Protein AF-A0A067MNR8-F1 (afdb_monomer)

Sequence (450 aa):
MAWLKKDSTLTRQQQHQWLQRDPNACDIRIIATGTIFLTQTLNIQAFPQQGSVIRAQTVTRERGGAAANALSVLTQFEGTEAWIMAPIGGGIEGAMLVKELEDSGISTRLCCRRDGIGVPISYVINSDSSDSRTVINYNPIPDITHDEFIRLLSPLLFPSTPPPSTPPSEPPEPMRPPFDWIHFEGRTAQTTLSNMTGIDGLARERDWRHKIVISLEVGRPNRQGQEALIPYADVIFFSKAYALAQSFTSARAFLLSLIPRAPPHALLIVSWGTEGAALLSIPTREYLQASSFVPDVVPKIPPGSVRSSGTSFGGLESIESPSDRRNSWDMYPDDSESRAADPRMLRIQRSETTVRTEMSADAPDDEIVDEAGAEDAFIGAMIFALSRRVLPGAPYTPRFTDAPSDFDKGRWRLDECLRFATELTGRKIRRKGFEGLAKAMEKVGWFNTT

Solvent-accessible surface area (backbone atoms only — not comparable to full-atom values): 26928 Å² total; per-residue (Å²): 146,82,88,83,87,88,86,90,73,78,49,71,66,60,58,50,55,65,72,66,51,58,82,80,56,45,78,42,34,35,38,27,30,42,51,52,32,40,35,40,37,35,36,26,64,56,78,83,56,90,92,64,89,82,74,64,80,46,77,50,75,46,84,45,28,58,39,60,44,13,46,51,44,37,47,56,39,69,47,43,45,41,34,40,35,27,44,37,13,54,44,72,70,25,53,50,55,50,49,55,38,44,77,50,60,30,41,57,89,48,40,50,70,36,75,95,34,57,52,27,37,33,44,32,41,38,14,67,75,69,78,42,78,46,80,48,80,48,71,77,59,70,80,74,49,51,69,53,54,50,60,60,45,39,60,64,78,53,66,89,70,75,80,68,97,57,84,77,91,59,81,81,74,80,61,75,61,80,40,45,33,40,36,36,49,67,63,58,36,69,54,48,40,50,44,49,52,49,52,51,52,50,24,52,79,57,72,27,42,42,47,37,45,38,29,35,37,52,50,60,60,88,56,72,62,52,76,76,46,43,59,71,29,40,33,38,40,35,30,46,61,26,41,43,70,72,72,36,92,44,70,66,64,43,58,61,70,42,57,92,58,44,34,70,48,16,37,42,34,36,45,50,64,87,66,11,32,37,38,36,36,52,70,79,66,48,75,46,75,28,63,39,54,73,69,86,77,73,79,79,74,67,94,76,80,76,77,85,80,88,84,81,92,88,79,90,82,89,83,87,87,89,86,86,90,82,88,90,87,91,85,87,90,79,91,80,90,86,92,85,90,88,90,89,78,97,70,90,78,77,80,85,78,77,81,77,77,80,74,78,92,73,76,68,89,77,52,82,66,34,68,82,59,34,68,22,34,27,51,16,36,36,50,56,35,40,58,58,49,45,57,56,32,87,88,55,29,61,81,82,65,95,62,88,48,90,84,51,75,82,47,59,52,73,65,51,23,46,40,52,10,31,38,52,22,44,56,36,21,49,32,80,72,60,80,66,50,49,62,54,44,45,76,74,44,79,71,64,82,129

Foldseek 3Di:
DDDDDDDDDPDPVNVVVVVPDDLQAQQFEEEEEWAKEKEKEFEFAADDDVPDDGDGPDIDIDIDILRLQLVLQQLVGHNYQAEYAYEAEQDPVRVVVCVVSVVSNYHDLNYRYDYPWHGKYWYWYAHPNVRDIDIDIDHRTDTQALVSLCVSCVCLQDPPDDPPPDDDPDDPDQDQHSGQEYEYEQDQLVRSQSNLVVVCVVCVVSVCNLQHFYEYEDEDLPHPPSLVCQQRGQEYEYELVNQVSVVDPDQVVSVVVCLVSHHQAHKYKYANPQQAIWIAGSVVRDIAGDHADDDDPPPPPPPPPPPDDDDDDDDDDDDDDDDDDDDDDDDDDDDDDDDDDDDDDDDPPDDPPPPPPPDDPDDDLGDQDALRSLSSQLSSLLVSLVSSQARRHPPSHRDDDVDDDPVCVSHDDPNRSSNRSSNLSNSPRSDPGNPCSV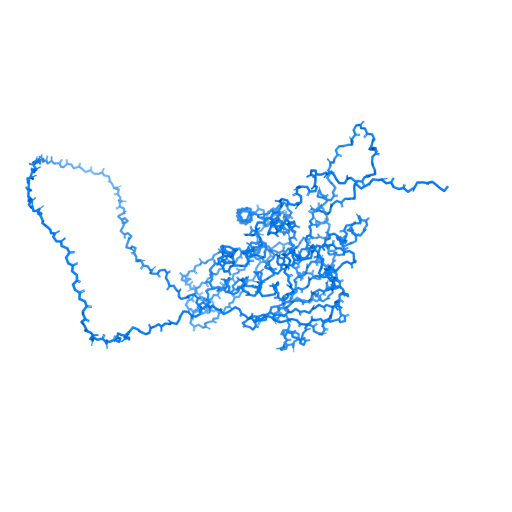VVCVVVPVSPDD

Organism: Botryobasidium botryosum (strain FD-172 SS1) (NCBI:txid930990)

Mean predicted aligned error: 14.13 Å

Structure (mmCIF, N/CA/C/O backbone):
data_AF-A0A067MNR8-F1
#
_entry.id   AF-A0A067MNR8-F1
#
loop_
_atom_site.group_PDB
_atom_site.id
_atom_site.type_symbol
_atom_site.label_atom_id
_atom_site.label_alt_id
_atom_site.label_comp_id
_atom_site.label_asym_id
_atom_site.label_entity_id
_atom_site.label_seq_id
_atom_site.pdbx_PDB_ins_code
_atom_site.Cartn_x
_atom_site.Cartn_y
_atom_site.Cartn_z
_atom_site.occupancy
_atom_site.B_iso_or_equiv
_atom_site.auth_seq_id
_atom_site.auth_comp_id
_atom_site.auth_asym_id
_atom_site.auth_atom_id
_atom_site.pdbx_PDB_model_num
ATOM 1 N N . MET A 1 1 ? -39.677 -1.180 42.644 1.00 31.73 1 MET A N 1
ATOM 2 C CA . MET A 1 1 ? -39.740 -2.226 41.596 1.00 31.73 1 MET A CA 1
ATOM 3 C C . MET A 1 1 ? -40.615 -1.728 40.449 1.00 31.73 1 MET A C 1
ATOM 5 O O . MET A 1 1 ? -41.658 -2.297 40.163 1.00 31.73 1 MET A O 1
ATOM 9 N N . ALA A 1 2 ? -40.227 -0.605 39.851 1.00 29.52 2 ALA A N 1
ATOM 10 C CA . ALA A 1 2 ? -40.951 0.066 38.779 1.00 29.52 2 ALA A CA 1
ATOM 11 C C . ALA A 1 2 ? -39.962 0.338 37.642 1.00 29.52 2 ALA A C 1
ATOM 13 O O . ALA A 1 2 ? -38.777 0.512 37.924 1.00 29.52 2 ALA A O 1
ATOM 14 N N . TRP A 1 3 ? -40.499 0.423 36.423 1.00 24.12 3 TRP A N 1
ATOM 15 C CA . TRP A 1 3 ? -39.857 0.803 35.155 1.00 24.12 3 TRP A CA 1
ATOM 16 C C . TRP A 1 3 ? -39.336 -0.347 34.287 1.00 24.12 3 TRP A C 1
ATOM 18 O O . TRP A 1 3 ? -38.145 -0.601 34.151 1.00 24.12 3 TRP A O 1
ATOM 28 N N . LEU A 1 4 ? -40.302 -0.996 33.629 1.00 32.72 4 LEU A N 1
ATOM 29 C CA . LEU A 1 4 ? -40.134 -1.687 32.355 1.00 32.72 4 LEU A CA 1
ATOM 30 C C . LEU A 1 4 ? -40.819 -0.839 31.263 1.00 32.72 4 LEU A C 1
ATOM 32 O O . LEU A 1 4 ? -41.995 -0.510 31.413 1.00 32.72 4 LEU A O 1
ATOM 36 N N . LYS A 1 5 ? -40.093 -0.618 30.155 1.00 29.56 5 LYS A N 1
ATOM 37 C CA . LYS A 1 5 ? -40.478 -0.090 28.821 1.00 29.56 5 LYS A CA 1
ATOM 38 C C . LYS A 1 5 ? -40.253 1.405 28.509 1.00 29.56 5 LYS A C 1
ATOM 40 O O . LYS A 1 5 ? -40.795 2.273 29.182 1.00 29.56 5 LYS A O 1
ATOM 45 N N . LYS A 1 6 ? -39.630 1.574 27.322 1.00 27.62 6 LYS A N 1
ATOM 46 C CA . LYS A 1 6 ? -39.388 2.753 26.451 1.00 27.62 6 LYS A CA 1
ATOM 47 C C . LYS A 1 6 ? -38.141 3.581 26.814 1.00 27.62 6 LYS A C 1
ATOM 49 O O . LYS A 1 6 ? -37.920 3.828 27.984 1.00 27.62 6 LYS A O 1
ATOM 54 N N . ASP A 1 7 ? -37.236 3.944 25.899 1.00 28.12 7 ASP A N 1
ATOM 55 C CA . ASP A 1 7 ? -37.391 4.223 24.465 1.00 28.12 7 ASP A CA 1
ATOM 56 C C . ASP A 1 7 ? -36.241 3.689 23.590 1.00 28.12 7 ASP A C 1
ATOM 58 O O . ASP A 1 7 ? -35.065 3.969 23.802 1.00 28.12 7 ASP A O 1
ATOM 62 N N . SER A 1 8 ? -36.628 2.960 22.543 1.00 40.25 8 SER A N 1
ATOM 63 C CA . SER A 1 8 ? -35.857 2.742 21.323 1.00 40.25 8 SER A CA 1
ATOM 64 C C . SER A 1 8 ? -36.448 3.658 20.252 1.00 40.25 8 SER A C 1
ATOM 66 O O . SER A 1 8 ? -37.400 3.284 19.564 1.00 40.25 8 SER A O 1
ATOM 68 N N . THR A 1 9 ? -35.929 4.873 20.131 1.00 32.34 9 THR A N 1
ATOM 69 C CA . THR A 1 9 ? -36.329 5.806 19.072 1.00 32.34 9 THR A CA 1
ATOM 70 C C . THR A 1 9 ? -35.100 6.277 18.314 1.00 32.34 9 THR A C 1
ATOM 72 O O . THR A 1 9 ? -34.713 7.438 18.378 1.00 32.34 9 THR A O 1
ATOM 75 N N . LEU A 1 10 ? -34.519 5.368 17.528 1.00 33.59 10 LEU A N 1
ATOM 76 C CA . LEU A 1 10 ? -33.998 5.789 16.231 1.00 33.59 10 LEU A CA 1
ATOM 77 C C . LEU A 1 10 ? -35.201 6.335 15.462 1.00 33.59 10 LEU A C 1
ATOM 79 O O . LEU A 1 10 ? -36.210 5.644 15.295 1.00 33.59 10 LEU A O 1
ATOM 83 N N . THR A 1 11 ? -35.140 7.604 15.077 1.00 37.47 11 THR A N 1
ATOM 84 C CA . THR A 1 11 ? -36.227 8.236 14.328 1.00 37.47 11 THR A CA 1
ATOM 85 C C . THR A 1 11 ? -36.488 7.436 13.048 1.00 37.47 11 THR A C 1
ATOM 87 O O . THR A 1 11 ? -35.558 6.985 12.378 1.00 37.47 11 THR A O 1
ATOM 90 N N . ARG A 1 12 ? -37.764 7.261 12.673 1.00 33.53 12 ARG A N 1
ATOM 91 C CA . ARG A 1 12 ? -38.152 6.604 11.407 1.00 33.53 12 ARG A CA 1
ATOM 92 C C . ARG A 1 12 ? -37.417 7.198 10.195 1.00 33.53 12 ARG A C 1
ATOM 94 O O . ARG A 1 12 ? -37.173 6.481 9.237 1.00 33.53 12 ARG A O 1
ATOM 101 N N . GLN A 1 13 ? -37.022 8.473 10.253 1.00 31.92 13 GLN A N 1
ATOM 102 C CA . GLN A 1 13 ? -36.210 9.134 9.226 1.00 31.92 13 GLN A CA 1
ATOM 103 C C . GLN A 1 13 ? -34.764 8.614 9.161 1.00 31.92 13 GLN A C 1
ATOM 105 O O . GLN A 1 13 ? -34.271 8.375 8.062 1.00 31.92 13 GLN A O 1
ATOM 110 N N . GLN A 1 14 ? -34.109 8.355 10.299 1.00 32.91 14 GLN A N 1
ATOM 111 C CA . GLN A 1 14 ? -32.785 7.724 10.331 1.00 32.91 14 GLN A CA 1
ATOM 112 C C . GLN A 1 14 ? -32.857 6.263 9.865 1.00 32.91 14 GLN A C 1
ATOM 114 O O . GLN A 1 14 ? -32.057 5.864 9.030 1.00 32.91 14 GLN A O 1
ATOM 119 N N . GLN A 1 15 ? -33.856 5.477 10.287 1.00 32.81 15 GLN A N 1
ATOM 120 C CA . GLN A 1 15 ? -34.043 4.111 9.761 1.00 32.81 15 GLN A CA 1
ATOM 121 C C . GLN A 1 15 ? -34.286 4.087 8.239 1.00 32.81 15 GLN A C 1
ATOM 123 O O . GLN A 1 15 ? -33.767 3.209 7.555 1.00 32.81 15 GLN A O 1
ATOM 128 N N . HIS A 1 16 ? -35.014 5.068 7.695 1.00 29.61 16 HIS A N 1
ATOM 129 C CA . HIS A 1 16 ? -35.233 5.193 6.251 1.00 29.61 16 HIS A CA 1
ATOM 130 C C . HIS A 1 16 ? -33.974 5.614 5.470 1.00 29.61 16 HIS A C 1
ATOM 132 O O . HIS A 1 16 ? -33.807 5.157 4.345 1.00 29.61 16 HIS A O 1
ATOM 138 N N . GLN A 1 17 ? -33.070 6.419 6.044 1.00 30.89 17 GLN A N 1
ATOM 139 C CA . GLN A 1 17 ? -31.805 6.796 5.388 1.00 30.89 17 GLN A CA 1
ATOM 140 C C . GLN A 1 17 ? -30.827 5.620 5.241 1.00 30.89 17 GLN A C 1
ATOM 142 O O . GLN A 1 17 ? -30.148 5.520 4.223 1.00 30.89 17 GLN A O 1
ATOM 147 N N . TRP A 1 18 ? -30.776 4.708 6.217 1.00 29.52 18 TRP A N 1
ATOM 148 C CA . TRP A 1 18 ? -29.949 3.494 6.132 1.00 29.52 18 TRP A CA 1
ATOM 149 C C . TRP A 1 18 ? -30.509 2.463 5.144 1.00 29.52 18 TRP A C 1
ATOM 151 O O . TRP A 1 18 ? -29.740 1.780 4.480 1.00 29.52 18 TRP A O 1
ATOM 161 N N . LEU A 1 19 ? -31.837 2.377 5.012 1.00 32.16 19 LEU A N 1
ATOM 162 C CA . LEU A 1 19 ? -32.517 1.491 4.055 1.00 32.16 19 LEU A CA 1
ATOM 163 C C . LEU A 1 19 ? -32.452 1.988 2.598 1.00 32.16 19 LEU A C 1
ATOM 165 O O . LEU A 1 19 ? -32.780 1.231 1.691 1.00 32.16 19 LEU A O 1
ATOM 169 N N . GLN A 1 20 ? -32.070 3.250 2.377 1.00 31.69 20 GLN A N 1
ATOM 170 C CA . GLN A 1 20 ? -31.947 3.865 1.049 1.00 31.69 20 GLN A CA 1
ATOM 171 C C . GLN A 1 20 ? -30.506 3.942 0.533 1.00 31.69 20 GLN A C 1
ATOM 173 O O . GLN A 1 20 ? -30.298 4.377 -0.599 1.00 31.69 20 GLN A O 1
ATOM 178 N N . ARG A 1 21 ? -29.509 3.546 1.334 1.00 40.09 21 ARG A N 1
ATOM 179 C CA . ARG A 1 21 ? -28.136 3.422 0.841 1.00 40.09 21 ARG A CA 1
ATOM 180 C C . ARG A 1 21 ? -28.027 2.178 -0.018 1.00 40.09 21 ARG A C 1
ATOM 182 O O . ARG A 1 21 ? -28.467 1.107 0.392 1.00 40.09 21 ARG A O 1
ATOM 189 N N . ASP A 1 22 ? -27.435 2.346 -1.194 1.00 42.31 22 ASP A N 1
ATOM 190 C CA . ASP A 1 22 ? -27.069 1.223 -2.040 1.00 42.31 22 ASP A CA 1
ATOM 191 C C . ASP A 1 22 ? -26.210 0.252 -1.206 1.00 42.31 22 ASP A C 1
ATOM 193 O O . ASP A 1 22 ? -25.178 0.674 -0.678 1.00 42.31 22 ASP A O 1
ATOM 197 N N . PRO A 1 23 ? -26.602 -1.024 -1.035 1.00 41.75 23 PRO A N 1
ATOM 198 C CA . PRO A 1 23 ? -25.760 -2.026 -0.384 1.00 41.75 23 PRO A CA 1
ATOM 199 C C . PRO A 1 23 ? -24.399 -2.209 -1.082 1.00 41.75 23 PRO A C 1
ATOM 201 O O . PRO A 1 23 ? -23.490 -2.790 -0.489 1.00 41.75 23 PRO A O 1
ATOM 204 N N . ASN A 1 24 ? -24.228 -1.681 -2.302 1.00 44.56 24 ASN A N 1
ATOM 205 C CA . ASN A 1 24 ? -22.945 -1.589 -2.987 1.00 44.56 24 ASN A CA 1
ATOM 206 C C . ASN A 1 24 ? -22.081 -0.372 -2.599 1.00 44.56 24 ASN A C 1
ATOM 208 O O . ASN A 1 24 ? -20.876 -0.408 -2.861 1.00 44.56 24 ASN A O 1
ATOM 212 N N . ALA A 1 25 ? -22.618 0.662 -1.951 1.00 47.28 25 ALA A N 1
ATOM 213 C CA . ALA A 1 25 ? -21.834 1.814 -1.507 1.00 47.28 25 ALA A CA 1
ATOM 214 C C . ALA A 1 25 ? -21.044 1.460 -0.235 1.00 47.28 25 ALA A C 1
ATOM 216 O O . ALA A 1 25 ? -21.613 1.250 0.839 1.00 47.28 25 ALA A O 1
ATOM 217 N N . CYS A 1 26 ? -19.715 1.373 -0.345 1.00 55.91 26 CYS A N 1
ATOM 218 C CA . CYS A 1 26 ? -18.839 1.200 0.810 1.00 55.91 26 CYS A CA 1
ATOM 219 C C . CYS A 1 26 ? -18.275 2.563 1.205 1.00 55.91 26 CYS A C 1
ATOM 221 O O . CYS A 1 26 ? -17.245 2.970 0.682 1.00 55.91 26 CYS A O 1
ATOM 223 N N . ASP A 1 27 ? -18.945 3.256 2.128 1.00 76.44 27 ASP A N 1
ATOM 224 C CA . ASP A 1 27 ? -18.414 4.491 2.713 1.00 76.44 27 ASP A CA 1
ATOM 225 C C . ASP A 1 27 ? -17.233 4.157 3.645 1.00 76.44 27 ASP A C 1
ATOM 227 O O . ASP A 1 27 ? -17.426 3.945 4.846 1.00 76.44 27 ASP A O 1
ATOM 231 N N . ILE A 1 28 ? -16.016 4.063 3.102 1.00 87.06 28 ILE A N 1
ATOM 232 C CA . ILE A 1 28 ? -14.783 3.818 3.862 1.00 87.06 28 ILE A CA 1
ATOM 233 C C . ILE A 1 28 ? -13.919 5.071 3.895 1.00 87.06 28 ILE A C 1
ATOM 235 O O . ILE A 1 28 ? -13.471 5.564 2.862 1.00 87.06 28 ILE A O 1
ATOM 239 N N . ARG A 1 29 ? -13.594 5.538 5.105 1.00 92.06 29 ARG A N 1
ATOM 240 C CA . ARG A 1 29 ? -12.545 6.541 5.306 1.00 92.06 29 ARG A CA 1
ATOM 241 C C . ARG A 1 29 ? -11.246 5.845 5.651 1.00 92.06 29 ARG A C 1
ATOM 243 O O . ARG A 1 29 ? -11.117 5.277 6.738 1.00 92.06 29 ARG A O 1
ATOM 250 N N . ILE A 1 30 ? -10.280 5.903 4.747 1.00 95.62 30 ILE A N 1
ATOM 251 C CA . ILE A 1 30 ? -8.990 5.244 4.913 1.00 95.62 30 ILE A CA 1
ATOM 252 C C . ILE A 1 30 ? -7.843 6.239 4.919 1.00 95.62 30 ILE A C 1
ATOM 254 O O . ILE A 1 30 ? -7.725 7.090 4.043 1.00 95.62 30 ILE A O 1
ATOM 258 N N . ILE A 1 31 ? -6.934 6.061 5.870 1.00 97.81 31 ILE A N 1
ATOM 259 C CA . ILE A 1 31 ? -5.606 6.657 5.807 1.00 97.81 31 ILE A CA 1
ATOM 260 C C . ILE A 1 31 ? -4.565 5.576 5.523 1.00 97.81 31 ILE A C 1
ATOM 262 O O . ILE A 1 31 ? -4.557 4.531 6.173 1.00 97.81 31 ILE A O 1
ATOM 266 N N . ALA A 1 32 ? -3.665 5.834 4.579 1.00 98.25 32 ALA A N 1
ATOM 267 C CA . ALA A 1 32 ? -2.480 5.014 4.365 1.00 98.25 32 ALA A CA 1
ATOM 268 C C . ALA A 1 32 ? -1.213 5.814 4.686 1.00 98.25 32 ALA A C 1
ATOM 270 O O . ALA A 1 32 ? -1.085 6.981 4.314 1.00 98.25 32 ALA A O 1
ATOM 271 N N . THR A 1 33 ? -0.264 5.189 5.375 1.00 97.50 33 THR A N 1
ATOM 272 C CA . THR A 1 33 ? 1.040 5.776 5.693 1.00 97.50 33 THR A CA 1
ATOM 273 C C . THR A 1 33 ? 2.118 5.093 4.869 1.00 97.50 33 THR A C 1
ATOM 275 O O . THR A 1 33 ? 2.168 3.862 4.840 1.00 97.50 33 THR A O 1
ATOM 278 N N . GLY A 1 34 ? 3.013 5.855 4.251 1.00 94.94 34 GLY A N 1
ATOM 279 C CA . GLY A 1 34 ? 4.095 5.267 3.466 1.00 94.94 34 GLY A CA 1
ATOM 280 C C . GLY A 1 34 ? 5.006 6.309 2.846 1.00 94.94 34 GLY A C 1
ATOM 281 O O . GLY A 1 34 ? 5.182 7.405 3.381 1.00 94.94 34 GLY A O 1
ATOM 282 N N . THR A 1 35 ? 5.597 5.961 1.706 1.00 92.88 35 THR A N 1
ATOM 283 C CA . THR A 1 35 ? 6.369 6.914 0.896 1.00 92.88 35 THR A CA 1
ATOM 284 C C . THR A 1 35 ? 5.744 7.222 -0.439 1.00 92.88 35 THR A C 1
ATOM 286 O O . THR A 1 35 ? 5.106 6.372 -1.047 1.00 92.88 35 THR A O 1
ATOM 289 N N . ILE A 1 36 ? 6.022 8.432 -0.911 1.00 95.62 36 ILE A N 1
ATOM 290 C CA . ILE A 1 36 ? 5.785 8.855 -2.282 1.00 95.62 36 ILE A CA 1
ATOM 291 C C . ILE A 1 36 ? 7.157 9.173 -2.872 1.00 95.62 36 ILE A C 1
ATOM 293 O O . ILE A 1 36 ? 7.970 9.847 -2.237 1.00 95.62 36 ILE A O 1
ATOM 297 N N . PHE A 1 37 ? 7.431 8.656 -4.060 1.00 95.12 37 PHE A N 1
ATOM 298 C CA . PHE A 1 37 ? 8.694 8.878 -4.756 1.00 95.12 37 PHE A CA 1
ATOM 299 C C . PHE A 1 37 ? 8.459 8.944 -6.259 1.00 95.12 37 PHE A C 1
ATOM 301 O O . PHE A 1 37 ? 7.394 8.571 -6.745 1.00 95.12 37 PHE A O 1
ATOM 308 N N . LEU A 1 38 ? 9.451 9.414 -7.003 1.00 95.62 38 LEU A N 1
ATOM 309 C CA . LEU A 1 38 ? 9.432 9.372 -8.459 1.00 95.62 38 LEU A CA 1
ATOM 310 C C . LEU A 1 38 ? 10.302 8.233 -8.957 1.00 95.62 38 LEU A C 1
ATOM 312 O O . LEU A 1 38 ? 11.431 8.064 -8.512 1.00 95.62 38 LEU A O 1
ATOM 316 N N . THR A 1 39 ? 9.802 7.484 -9.922 1.00 94.69 39 THR A N 1
ATOM 317 C CA . THR A 1 39 ? 10.588 6.517 -10.676 1.00 94.69 39 THR A CA 1
ATOM 318 C C . THR A 1 39 ? 10.903 7.124 -12.028 1.00 94.69 39 THR A C 1
ATOM 320 O O . THR A 1 39 ? 9.991 7.487 -12.764 1.00 94.69 39 THR A O 1
ATOM 323 N N . GLN A 1 40 ? 12.185 7.249 -12.355 1.00 95.25 40 GLN A N 1
ATOM 324 C CA . GLN A 1 40 ? 12.645 7.636 -13.680 1.00 95.25 40 GLN A CA 1
ATOM 325 C C . GLN A 1 40 ? 13.275 6.422 -14.355 1.00 95.25 40 GLN A C 1
ATOM 327 O O . GLN A 1 40 ? 14.356 5.979 -13.961 1.00 95.25 40 GLN A O 1
ATOM 332 N N . THR A 1 41 ? 12.603 5.895 -15.373 1.00 93.75 41 THR A N 1
ATOM 333 C CA . THR A 1 41 ? 13.045 4.702 -16.094 1.00 93.75 41 THR A CA 1
ATOM 334 C C . THR A 1 41 ? 13.719 5.100 -17.396 1.00 93.75 41 THR A C 1
ATOM 336 O O . THR A 1 41 ? 13.144 5.801 -18.226 1.00 93.75 41 THR A O 1
ATOM 339 N N . LEU A 1 42 ? 14.954 4.646 -17.567 1.00 95.12 42 LEU A N 1
ATOM 340 C CA . LEU A 1 42 ? 15.775 4.787 -18.758 1.00 95.12 42 LEU A CA 1
ATOM 341 C C . LEU A 1 42 ? 15.782 3.434 -19.475 1.00 95.12 42 LEU A C 1
ATOM 343 O O . LEU A 1 42 ? 16.389 2.485 -18.977 1.00 95.12 42 LEU A O 1
ATOM 347 N N . ASN A 1 43 ? 15.130 3.349 -20.635 1.00 94.19 43 ASN A N 1
ATOM 348 C CA . ASN A 1 43 ? 15.248 2.169 -21.493 1.00 94.19 43 ASN A CA 1
ATOM 349 C C . ASN A 1 43 ? 16.414 2.382 -22.461 1.00 94.19 43 ASN A C 1
ATOM 351 O O . ASN A 1 43 ? 16.493 3.410 -23.149 1.00 94.19 43 ASN A O 1
ATOM 355 N N . ILE A 1 44 ? 17.349 1.440 -22.448 1.00 94.00 44 ILE A N 1
ATOM 356 C CA . ILE A 1 44 ? 18.589 1.458 -23.217 1.00 94.00 44 ILE A CA 1
ATOM 357 C C . ILE A 1 44 ? 18.758 0.124 -23.943 1.00 94.00 44 ILE A C 1
ATOM 359 O O . ILE A 1 44 ? 18.296 -0.918 -23.491 1.00 94.00 44 ILE A O 1
ATOM 363 N N . GLN A 1 45 ? 19.505 0.137 -25.043 1.00 92.38 45 GLN A N 1
ATOM 364 C CA . GLN A 1 45 ? 19.706 -1.070 -25.841 1.00 92.38 45 GLN A CA 1
ATOM 365 C C . GLN A 1 45 ? 20.566 -2.121 -25.120 1.00 92.38 45 GLN A C 1
ATOM 367 O O . GLN A 1 45 ? 20.284 -3.315 -25.195 1.00 92.38 45 GLN A O 1
ATOM 372 N N . ALA A 1 46 ? 21.641 -1.692 -24.457 1.00 89.31 46 ALA A N 1
ATOM 373 C CA . ALA A 1 46 ? 22.600 -2.564 -23.785 1.00 89.31 46 ALA A CA 1
ATOM 374 C C . ALA A 1 46 ? 23.114 -1.915 -22.500 1.00 89.31 46 ALA A C 1
ATOM 376 O O . ALA A 1 46 ? 23.264 -0.693 -22.442 1.00 89.31 46 ALA A O 1
ATOM 377 N N . PHE A 1 47 ? 23.410 -2.735 -21.489 1.00 90.75 47 PHE A N 1
ATOM 378 C CA . PHE A 1 47 ? 23.858 -2.269 -20.180 1.00 90.75 47 PHE A CA 1
ATOM 379 C C . PHE A 1 47 ? 25.127 -1.399 -20.289 1.00 90.75 47 PHE A C 1
ATOM 381 O O . PHE A 1 47 ? 26.064 -1.777 -21.001 1.00 90.75 47 PHE A O 1
ATOM 388 N N . PRO A 1 48 ? 25.193 -0.239 -19.603 1.00 91.25 48 PRO A N 1
ATOM 389 C CA . PRO A 1 48 ? 26.310 0.681 -19.755 1.00 91.25 48 PRO A CA 1
ATOM 390 C C . PRO A 1 48 ? 27.598 0.071 -19.206 1.00 91.25 48 PRO A C 1
ATOM 392 O O . PRO A 1 48 ? 27.652 -0.396 -18.067 1.00 91.25 48 PRO A O 1
ATOM 395 N N . GLN A 1 49 ? 28.673 0.155 -19.988 1.00 91.75 49 GLN A N 1
ATOM 396 C CA . GLN A 1 49 ? 30.017 -0.093 -19.472 1.00 91.75 49 GLN A CA 1
ATOM 397 C C . GLN A 1 49 ? 30.483 1.099 -18.630 1.00 91.75 49 GLN A C 1
ATOM 399 O O . GLN A 1 49 ? 30.121 2.249 -18.902 1.00 91.75 49 GLN A O 1
ATOM 404 N N . GLN A 1 50 ? 31.307 0.844 -17.613 1.00 93.06 50 GLN A N 1
ATOM 405 C CA . GLN A 1 50 ? 31.879 1.906 -16.784 1.00 93.06 50 GLN A CA 1
ATOM 406 C C . GLN A 1 50 ? 32.624 2.929 -17.659 1.00 93.06 50 GLN A C 1
ATOM 408 O O . GLN A 1 50 ? 33.465 2.562 -18.474 1.00 93.06 50 GLN A O 1
ATOM 413 N N . GLY A 1 51 ? 32.303 4.215 -17.493 1.00 93.19 51 GLY A N 1
ATOM 414 C CA . GLY A 1 51 ? 32.898 5.311 -18.270 1.00 93.19 51 GLY A CA 1
ATOM 415 C C . GLY A 1 51 ? 32.299 5.525 -19.666 1.00 93.19 51 GLY A C 1
ATOM 416 O O . GLY A 1 51 ? 32.706 6.459 -20.352 1.00 93.19 51 GLY A O 1
ATOM 417 N N . SER A 1 52 ? 31.333 4.705 -20.092 1.00 93.38 52 SER A N 1
ATOM 418 C CA . SER A 1 52 ? 30.651 4.891 -21.376 1.00 93.38 52 SER A CA 1
ATOM 419 C C . SER A 1 52 ? 29.641 6.042 -21.342 1.00 93.38 52 SER A C 1
ATOM 421 O O . SER A 1 52 ? 29.066 6.372 -20.304 1.00 93.38 52 SER A O 1
ATOM 423 N N . VAL A 1 53 ? 29.407 6.637 -22.512 1.00 92.94 53 VAL A N 1
ATOM 424 C CA . VAL A 1 53 ? 28.335 7.609 -22.741 1.00 92.94 53 VAL A CA 1
ATOM 425 C C . VAL A 1 53 ? 27.328 6.959 -23.676 1.00 92.94 53 VAL A C 1
ATOM 427 O O . VAL A 1 53 ? 27.658 6.638 -24.816 1.00 92.94 53 VAL A O 1
ATOM 430 N N . ILE A 1 54 ? 26.106 6.757 -23.193 1.00 92.31 54 ILE A N 1
ATOM 431 C CA . ILE A 1 54 ? 25.034 6.104 -23.948 1.00 92.31 54 ILE A CA 1
ATOM 432 C C . ILE A 1 54 ? 23.788 6.984 -23.994 1.00 92.31 54 ILE A C 1
ATOM 434 O O . ILE A 1 54 ? 23.548 7.806 -23.110 1.00 92.31 54 ILE A O 1
ATOM 438 N N . ARG A 1 55 ? 22.979 6.799 -25.038 1.00 93.81 55 ARG A N 1
ATOM 439 C CA . ARG A 1 55 ? 21.701 7.490 -25.209 1.00 93.81 55 ARG A CA 1
ATOM 440 C C . ARG A 1 55 ? 20.554 6.543 -24.865 1.00 93.81 55 ARG A C 1
ATOM 442 O O . ARG A 1 55 ? 20.482 5.453 -25.421 1.00 93.81 55 ARG A O 1
ATOM 449 N N . ALA A 1 56 ? 19.650 6.982 -23.992 1.00 95.12 56 ALA A N 1
ATOM 450 C CA . ALA A 1 56 ? 18.394 6.276 -23.748 1.00 95.12 56 ALA A CA 1
ATOM 451 C C . ALA A 1 56 ? 17.490 6.331 -24.988 1.00 95.12 56 ALA A C 1
ATOM 453 O O . ALA A 1 56 ? 17.384 7.379 -25.632 1.00 95.12 56 ALA A O 1
ATOM 454 N N . GLN A 1 57 ? 16.836 5.214 -25.307 1.00 94.94 57 GLN A N 1
ATOM 455 C CA . GLN A 1 57 ? 15.816 5.148 -26.357 1.00 94.94 57 GLN A CA 1
ATOM 456 C C . GLN A 1 57 ? 14.544 5.858 -25.894 1.00 94.94 57 GLN A C 1
ATOM 458 O O . GLN A 1 57 ? 13.967 6.651 -26.634 1.00 94.94 57 GLN A O 1
ATOM 463 N N . THR A 1 58 ? 14.144 5.621 -24.643 1.00 95.06 58 THR A N 1
ATOM 464 C CA . THR A 1 58 ? 12.993 6.278 -24.020 1.00 95.06 58 THR A CA 1
ATOM 465 C C . THR A 1 58 ? 13.276 6.587 -22.559 1.00 95.06 58 THR A C 1
ATOM 467 O O . THR A 1 58 ? 13.996 5.840 -21.893 1.00 95.06 58 THR A O 1
ATOM 470 N N . VAL A 1 59 ? 12.648 7.647 -22.056 1.00 95.06 59 VAL A N 1
ATOM 471 C CA . VAL A 1 59 ? 12.647 7.992 -20.635 1.00 95.06 59 VAL A CA 1
ATOM 472 C C . VAL A 1 59 ? 11.203 8.110 -20.177 1.00 95.06 59 VAL A C 1
ATOM 474 O O . VAL A 1 59 ? 10.449 8.890 -20.756 1.00 95.06 59 VAL A O 1
ATOM 477 N N . THR A 1 60 ? 10.823 7.356 -19.150 1.00 93.50 60 THR A N 1
ATOM 478 C CA . THR A 1 60 ? 9.524 7.511 -18.488 1.00 93.50 60 THR A CA 1
ATOM 479 C C . THR A 1 60 ? 9.718 8.017 -17.070 1.00 93.50 60 THR A C 1
ATOM 481 O O . THR A 1 60 ? 10.771 7.827 -16.456 1.00 93.50 60 THR A O 1
ATOM 484 N N . ARG A 1 61 ? 8.706 8.721 -16.567 1.00 93.31 61 ARG A N 1
ATOM 485 C CA . ARG A 1 61 ? 8.682 9.251 -15.210 1.00 93.31 61 ARG A CA 1
ATOM 486 C C . ARG A 1 61 ? 7.312 8.992 -14.620 1.00 93.31 61 ARG A C 1
ATOM 488 O O . ARG A 1 61 ? 6.317 9.430 -15.186 1.00 93.31 61 ARG A O 1
ATOM 495 N N . GLU A 1 62 ? 7.286 8.286 -13.504 1.00 92.81 62 GLU A N 1
ATOM 496 C CA . GLU A 1 62 ? 6.061 7.779 -12.892 1.00 92.81 62 GLU A CA 1
ATOM 497 C C . GLU A 1 62 ? 6.125 7.966 -11.380 1.00 92.81 62 GLU A C 1
ATOM 499 O O . GLU A 1 62 ? 7.197 7.863 -10.772 1.00 92.81 62 GLU A O 1
ATOM 504 N N . ARG A 1 63 ? 4.983 8.231 -10.748 1.00 95.00 63 ARG A N 1
ATOM 505 C CA . ARG A 1 63 ? 4.888 8.221 -9.292 1.00 95.00 63 ARG A CA 1
ATOM 506 C C . ARG A 1 63 ? 4.940 6.783 -8.783 1.00 95.00 63 ARG A C 1
ATOM 508 O O . ARG A 1 63 ? 4.184 5.920 -9.213 1.00 95.00 63 ARG A O 1
ATOM 515 N N . GLY A 1 64 ? 5.808 6.553 -7.809 1.00 92.62 64 GLY A N 1
ATOM 516 C CA . GLY A 1 64 ? 5.825 5.355 -6.984 1.00 92.62 64 GLY A CA 1
ATOM 517 C C . GLY A 1 64 ? 5.288 5.615 -5.578 1.00 92.62 64 GLY A C 1
ATOM 518 O O . GLY A 1 64 ? 5.050 6.754 -5.164 1.00 92.62 64 GLY A O 1
ATOM 519 N N . GLY A 1 65 ? 5.135 4.529 -4.828 1.00 93.44 65 GLY A N 1
ATOM 520 C CA . GLY A 1 65 ? 4.690 4.543 -3.438 1.00 93.44 65 GLY A CA 1
ATOM 521 C C . GLY A 1 65 ? 3.595 3.517 -3.214 1.00 93.44 65 GLY A C 1
ATOM 522 O O . GLY A 1 65 ? 2.489 3.710 -3.708 1.00 93.44 65 GLY A O 1
ATOM 523 N N . ALA A 1 66 ? 3.892 2.456 -2.461 1.00 94.38 66 ALA A N 1
ATOM 524 C CA . ALA A 1 66 ? 2.981 1.321 -2.291 1.00 94.38 66 ALA A CA 1
ATOM 525 C C . ALA A 1 66 ? 1.627 1.755 -1.711 1.00 94.38 66 ALA A C 1
ATOM 527 O O . ALA A 1 66 ? 0.579 1.546 -2.321 1.00 94.38 66 ALA A O 1
ATOM 528 N N . ALA A 1 67 ? 1.665 2.507 -0.606 1.00 96.50 67 ALA A N 1
ATOM 529 C CA . ALA A 1 67 ? 0.481 3.102 0.007 1.00 96.50 67 ALA A CA 1
ATOM 530 C C . ALA A 1 67 ? -0.310 3.989 -0.974 1.00 96.50 67 ALA A C 1
ATOM 532 O O . ALA A 1 67 ? -1.528 3.874 -1.075 1.00 96.50 67 ALA A O 1
ATOM 533 N N . ALA A 1 68 ? 0.369 4.854 -1.731 1.00 96.94 68 ALA A N 1
ATOM 534 C CA . ALA A 1 68 ? -0.283 5.758 -2.675 1.00 96.94 68 ALA A CA 1
ATOM 535 C C . ALA A 1 68 ? -0.915 5.013 -3.868 1.00 96.94 68 ALA A C 1
ATOM 537 O O . ALA A 1 68 ? -1.994 5.380 -4.330 1.00 96.94 68 ALA A O 1
ATOM 538 N N . ASN A 1 69 ? -0.279 3.941 -4.338 1.00 97.06 69 ASN A N 1
ATOM 539 C CA . ASN A 1 69 ? -0.794 3.074 -5.395 1.00 97.06 69 ASN A CA 1
ATOM 540 C C . ASN A 1 69 ? -2.020 2.278 -4.931 1.00 97.06 69 ASN A C 1
ATOM 542 O O . ASN A 1 69 ? -3.026 2.254 -5.637 1.00 97.06 69 ASN A O 1
ATOM 546 N N . ALA A 1 70 ? -1.984 1.713 -3.720 1.00 97.69 70 ALA A N 1
ATOM 547 C CA . ALA A 1 70 ? -3.143 1.053 -3.122 1.00 97.69 70 ALA A CA 1
ATOM 548 C C . ALA A 1 70 ? -4.333 2.021 -2.993 1.00 97.69 70 ALA A C 1
ATOM 550 O O . ALA A 1 70 ? -5.453 1.677 -3.370 1.00 97.69 70 ALA A O 1
ATOM 551 N N . LEU A 1 71 ? -4.090 3.264 -2.551 1.00 97.88 71 LEU A N 1
ATOM 552 C CA . LEU A 1 71 ? -5.122 4.306 -2.517 1.00 97.88 71 LEU A CA 1
ATOM 553 C C . LEU A 1 71 ? -5.639 4.672 -3.918 1.00 97.88 71 LEU A C 1
ATOM 555 O O . LEU A 1 71 ? -6.835 4.880 -4.068 1.00 97.88 71 LEU A O 1
ATOM 559 N N . SER A 1 72 ? -4.780 4.689 -4.944 1.00 96.75 72 SER A N 1
ATOM 560 C CA . SER A 1 72 ? -5.182 4.968 -6.338 1.00 96.75 72 SER A CA 1
ATOM 561 C C . SER A 1 72 ? -6.111 3.891 -6.913 1.00 96.75 72 SER A C 1
ATOM 563 O O . SER A 1 72 ? -6.871 4.149 -7.845 1.00 96.75 72 SER A O 1
ATOM 565 N N . VAL A 1 73 ? -6.047 2.664 -6.387 1.00 96.69 73 VAL A N 1
ATOM 566 C CA . VAL A 1 73 ? -7.026 1.611 -6.689 1.00 96.69 73 VAL A CA 1
ATOM 567 C C . VAL A 1 73 ? -8.313 1.835 -5.906 1.00 96.69 73 VAL A C 1
ATOM 569 O O . VAL A 1 73 ? -9.395 1.758 -6.480 1.00 96.69 73 VAL A O 1
ATOM 572 N N . LEU A 1 74 ? -8.202 2.142 -4.613 1.00 95.19 74 LEU A N 1
ATOM 573 C CA . LEU A 1 74 ? -9.347 2.343 -3.728 1.00 95.19 74 LEU A CA 1
ATOM 574 C C . LEU A 1 74 ? -10.252 3.500 -4.171 1.00 95.19 74 LEU A C 1
ATOM 576 O O . LEU A 1 74 ? -11.466 3.330 -4.208 1.00 95.19 74 LEU A O 1
ATOM 580 N N . THR A 1 75 ? -9.690 4.647 -4.564 1.00 95.50 75 THR A N 1
ATOM 581 C CA . THR A 1 75 ? -10.477 5.830 -4.964 1.00 95.50 75 THR A CA 1
ATOM 582 C C . THR A 1 75 ? -11.282 5.642 -6.248 1.00 95.50 75 THR A C 1
ATOM 584 O O . THR A 1 75 ? -12.134 6.469 -6.559 1.00 95.50 75 THR A O 1
ATOM 587 N N . GLN A 1 76 ? -11.068 4.549 -6.985 1.00 94.50 76 GLN A N 1
ATOM 588 C CA . GLN A 1 76 ? -11.899 4.208 -8.140 1.00 94.50 76 GLN A CA 1
ATOM 589 C C . GLN A 1 76 ? -13.248 3.597 -7.747 1.00 94.50 76 GLN A C 1
ATOM 591 O O . GLN A 1 76 ? -14.119 3.475 -8.607 1.00 94.50 76 GLN A O 1
ATOM 596 N N . PHE A 1 77 ? -13.420 3.189 -6.488 1.00 90.56 77 PHE A N 1
ATOM 597 C CA . PHE A 1 77 ? -14.674 2.646 -5.980 1.00 90.56 77 PHE A CA 1
ATOM 598 C C . PHE A 1 77 ? -15.458 3.708 -5.210 1.00 90.56 77 PHE A C 1
ATOM 600 O O . PHE A 1 77 ? -14.920 4.378 -4.324 1.00 90.56 77 PHE A O 1
ATOM 607 N N . GLU A 1 78 ? -16.748 3.825 -5.525 1.00 83.88 78 GLU A N 1
ATOM 608 C CA . GLU A 1 78 ? -17.657 4.767 -4.872 1.00 83.88 78 GLU A CA 1
ATOM 609 C C . GLU A 1 78 ? -17.730 4.543 -3.351 1.00 83.88 78 GLU A C 1
ATOM 611 O O . GLU A 1 78 ? -17.694 3.410 -2.866 1.00 83.88 78 GLU A O 1
ATOM 616 N N . GLY A 1 79 ? -17.828 5.645 -2.601 1.00 82.62 79 GLY A N 1
ATOM 617 C CA . GLY A 1 79 ? -17.827 5.648 -1.132 1.00 82.62 79 GLY A CA 1
ATOM 618 C C . GLY A 1 79 ? -16.430 5.658 -0.494 1.00 82.62 79 GLY A C 1
ATOM 619 O O . GLY A 1 79 ? -16.302 5.822 0.717 1.00 82.62 79 GLY A O 1
ATOM 620 N N . THR A 1 80 ? -15.352 5.553 -1.274 1.00 91.12 80 THR A N 1
ATOM 621 C CA . THR A 1 80 ? -13.997 5.643 -0.716 1.00 91.12 80 THR A CA 1
ATOM 622 C C . THR A 1 80 ? -13.579 7.096 -0.505 1.00 91.12 80 THR A C 1
ATOM 624 O O . THR A 1 80 ? -13.396 7.849 -1.460 1.00 91.12 80 THR A O 1
ATOM 627 N N . GLU A 1 81 ? -13.303 7.465 0.743 1.00 93.75 81 GLU A N 1
ATOM 628 C CA . GLU A 1 81 ? -12.560 8.675 1.080 1.00 93.75 81 GLU A CA 1
ATOM 629 C C . GLU A 1 81 ? -11.131 8.276 1.496 1.00 93.75 81 GLU A C 1
ATOM 631 O O . GLU A 1 81 ? -10.929 7.514 2.447 1.00 93.75 81 GLU A O 1
ATOM 636 N N . ALA A 1 82 ? -10.120 8.764 0.772 1.00 96.62 82 ALA A N 1
ATOM 637 C CA . ALA A 1 82 ? -8.732 8.332 0.928 1.00 96.62 82 ALA A CA 1
ATOM 638 C C . ALA A 1 82 ? -7.803 9.472 1.358 1.00 96.62 82 ALA A C 1
ATOM 640 O O . ALA A 1 82 ? -7.826 10.565 0.792 1.00 96.62 82 ALA A O 1
ATOM 641 N N . TRP A 1 83 ? -6.919 9.190 2.315 1.00 98.12 83 TRP A N 1
ATOM 642 C CA . TRP A 1 83 ? -5.873 10.098 2.776 1.00 98.12 83 TRP A CA 1
ATOM 643 C C . TRP A 1 83 ? -4.520 9.412 2.743 1.00 98.12 83 TRP A C 1
ATOM 645 O O . TRP A 1 83 ? -4.367 8.277 3.192 1.00 98.12 83 TRP A O 1
ATOM 655 N N . ILE A 1 84 ? -3.515 10.143 2.282 1.00 98.31 84 ILE A N 1
ATOM 656 C CA . ILE A 1 84 ? -2.125 9.708 2.345 1.00 98.31 84 ILE A CA 1
ATOM 657 C C . ILE A 1 84 ? -1.383 10.508 3.415 1.00 98.31 84 ILE A C 1
ATOM 659 O O . ILE A 1 84 ? -1.495 11.732 3.508 1.00 98.31 84 ILE A O 1
ATOM 663 N N . MET A 1 85 ? -0.596 9.804 4.222 1.00 97.94 85 MET A N 1
ATOM 664 C CA . MET A 1 85 ? 0.370 10.393 5.139 1.00 97.94 85 MET A CA 1
ATOM 665 C C . MET A 1 85 ? 1.769 9.950 4.727 1.00 97.94 85 MET A C 1
ATOM 667 O O . MET A 1 85 ? 2.175 8.804 4.924 1.00 97.94 85 MET A O 1
ATOM 671 N N . ALA A 1 86 ? 2.508 10.876 4.132 1.00 97.06 86 ALA A N 1
ATOM 672 C CA . ALA A 1 86 ? 3.851 10.632 3.632 1.00 97.06 86 ALA A CA 1
ATOM 673 C C . ALA A 1 86 ? 4.688 11.916 3.696 1.00 97.06 86 ALA A C 1
ATOM 675 O O . ALA A 1 86 ? 4.131 13.016 3.594 1.00 97.06 86 ALA A O 1
ATOM 676 N N . PRO A 1 87 ? 6.016 11.811 3.866 1.00 96.00 87 PRO A N 1
ATOM 677 C CA . PRO A 1 87 ? 6.892 12.957 3.704 1.00 96.00 87 PRO A CA 1
ATOM 678 C C . PRO A 1 87 ? 6.942 13.359 2.223 1.00 96.00 87 PRO A C 1
ATOM 680 O O . PRO A 1 87 ? 7.019 12.498 1.345 1.00 96.00 87 PRO A O 1
ATOM 683 N N . ILE A 1 88 ? 6.915 14.662 1.940 1.00 96.06 88 ILE A N 1
ATOM 684 C CA . ILE A 1 88 ? 6.975 15.187 0.571 1.00 96.06 88 ILE A CA 1
ATOM 685 C C . ILE A 1 88 ? 7.881 16.416 0.485 1.00 96.06 88 ILE A C 1
ATOM 687 O O . ILE A 1 88 ? 7.859 17.286 1.356 1.00 96.06 88 ILE A O 1
ATOM 691 N N . GLY A 1 89 ? 8.711 16.481 -0.556 1.00 96.06 89 GLY A N 1
ATOM 692 C CA . GLY A 1 89 ? 9.590 17.627 -0.791 1.00 96.06 89 GLY A CA 1
ATOM 693 C C . GLY A 1 89 ? 8.791 18.892 -1.115 1.00 96.06 89 GLY A C 1
ATOM 694 O O . GLY A 1 89 ? 7.766 18.831 -1.785 1.00 96.06 89 GLY A O 1
ATOM 695 N N . GLY A 1 90 ? 9.246 20.055 -0.655 1.00 93.56 90 GLY A N 1
ATOM 696 C CA . GLY A 1 90 ? 8.542 21.331 -0.842 1.00 93.56 90 GLY A CA 1
ATOM 697 C C . GLY A 1 90 ? 8.722 21.977 -2.222 1.00 93.56 90 GLY A C 1
ATOM 698 O O . GLY A 1 90 ? 8.116 23.017 -2.485 1.00 93.56 90 GLY A O 1
ATOM 699 N N . GLY A 1 91 ? 9.555 21.389 -3.088 1.00 94.06 91 GLY A N 1
ATOM 700 C CA . GLY A 1 91 ? 9.848 21.882 -4.437 1.00 94.06 91 GLY A CA 1
ATOM 701 C C . GLY A 1 91 ? 8.796 21.526 -5.496 1.00 94.06 91 GLY A C 1
ATOM 702 O O . GLY A 1 91 ? 7.744 20.960 -5.204 1.00 94.06 91 GLY A O 1
ATOM 703 N N . ILE A 1 92 ? 9.115 21.830 -6.761 1.00 94.88 92 ILE A N 1
ATOM 704 C CA . ILE A 1 92 ? 8.219 21.626 -7.917 1.00 94.88 92 ILE A CA 1
ATOM 705 C C . ILE A 1 92 ? 7.797 20.159 -8.049 1.00 94.88 92 ILE A C 1
ATOM 707 O O . ILE A 1 92 ? 6.624 19.876 -8.262 1.00 94.88 92 ILE A O 1
ATOM 711 N N . GLU A 1 93 ? 8.730 19.221 -7.880 1.00 95.00 93 GLU A N 1
ATOM 712 C CA . GLU A 1 93 ? 8.438 17.786 -7.986 1.00 95.00 93 GLU A CA 1
ATOM 713 C C . GLU A 1 93 ? 7.430 17.320 -6.932 1.00 95.00 93 GLU A C 1
ATOM 715 O O . GLU A 1 93 ? 6.518 16.561 -7.245 1.00 95.00 93 GLU A O 1
ATOM 720 N N . GLY A 1 94 ? 7.547 17.816 -5.698 1.00 96.19 94 GLY A N 1
ATOM 721 C CA . GLY A 1 94 ? 6.581 17.510 -4.648 1.00 96.19 94 GLY A CA 1
ATOM 722 C C . GLY A 1 94 ? 5.216 18.128 -4.924 1.00 96.19 94 GLY A C 1
ATOM 723 O O . GLY A 1 94 ? 4.206 17.456 -4.756 1.00 96.19 94 GLY A O 1
ATOM 724 N N . ALA A 1 95 ? 5.166 19.362 -5.433 1.00 96.12 95 ALA A N 1
ATOM 725 C CA . ALA A 1 95 ? 3.906 19.981 -5.847 1.00 96.12 95 ALA A CA 1
ATOM 726 C C . ALA A 1 95 ? 3.216 19.205 -6.986 1.00 96.12 95 ALA A C 1
ATOM 728 O O . ALA A 1 95 ? 1.996 19.062 -6.972 1.00 96.12 95 ALA A O 1
ATOM 729 N N . MET A 1 96 ? 3.984 18.667 -7.942 1.00 96.25 96 MET A N 1
ATOM 730 C CA . MET A 1 96 ? 3.450 17.802 -9.001 1.00 96.25 96 MET A CA 1
ATOM 731 C C . MET A 1 96 ? 2.846 16.514 -8.433 1.00 96.25 96 MET A C 1
ATOM 733 O O . MET A 1 96 ? 1.734 16.159 -8.804 1.00 96.25 96 MET A O 1
ATOM 737 N N . LEU A 1 97 ? 3.552 15.848 -7.513 1.00 96.88 97 LEU A N 1
ATOM 738 C CA . LEU A 1 97 ? 3.074 14.629 -6.855 1.00 96.88 97 LEU A CA 1
ATOM 739 C C . LEU A 1 97 ? 1.811 14.870 -6.019 1.00 96.88 97 LEU A C 1
ATOM 741 O O . LEU A 1 97 ? 0.895 14.055 -6.058 1.00 96.88 97 LEU A O 1
ATOM 745 N N . VAL A 1 98 ? 1.752 15.984 -5.278 1.00 97.38 98 VAL A N 1
ATOM 746 C CA . VAL A 1 98 ? 0.545 16.391 -4.538 1.00 97.38 98 VAL A CA 1
ATOM 747 C C . VAL A 1 98 ? -0.628 16.539 -5.494 1.00 97.38 98 VAL A C 1
ATOM 749 O O . VAL A 1 98 ? -1.669 15.932 -5.270 1.00 97.38 98 VAL A O 1
ATOM 752 N N . LYS A 1 99 ? -0.436 17.297 -6.579 1.00 97.31 99 LYS A N 1
ATOM 753 C CA . LYS A 1 99 ? -1.489 17.535 -7.562 1.00 97.31 99 LYS A CA 1
ATOM 754 C C . LYS A 1 99 ? -1.989 16.228 -8.183 1.00 97.31 99 LYS A C 1
ATOM 756 O O . LYS A 1 99 ? -3.188 16.021 -8.249 1.00 97.31 99 LYS A O 1
ATOM 761 N N . GLU A 1 100 ? -1.086 15.335 -8.585 1.00 96.38 100 GLU A N 1
ATOM 762 C CA . GLU A 1 100 ? -1.449 14.033 -9.163 1.00 96.38 100 GLU A CA 1
ATOM 763 C C . GLU A 1 100 ? -2.310 13.185 -8.208 1.00 96.38 100 GLU A C 1
ATOM 765 O O . GLU A 1 100 ? -3.286 12.559 -8.624 1.00 96.38 100 GLU A O 1
ATOM 770 N N . LEU A 1 101 ? -1.969 13.176 -6.915 1.00 97.56 101 LEU A N 1
ATOM 771 C CA . LEU A 1 101 ? -2.730 12.454 -5.894 1.00 97.56 101 LEU A CA 1
ATOM 772 C C . LEU A 1 101 ? -4.110 13.081 -5.663 1.00 97.56 101 LEU A C 1
ATOM 774 O O . LEU A 1 101 ? -5.098 12.354 -5.578 1.00 97.56 101 LEU A O 1
ATOM 778 N N . GLU A 1 102 ? -4.191 14.410 -5.611 1.00 97.50 102 GLU A N 1
ATOM 779 C CA . GLU A 1 102 ? -5.455 15.137 -5.448 1.00 97.50 102 GLU A CA 1
ATOM 780 C C . GLU A 1 102 ? -6.374 14.979 -6.663 1.00 97.50 102 GLU A C 1
ATOM 782 O O . GLU A 1 102 ? -7.567 14.730 -6.489 1.00 97.50 102 GLU A O 1
ATOM 787 N N . ASP A 1 103 ? -5.817 15.026 -7.877 1.00 96.19 103 ASP A N 1
ATOM 788 C CA . ASP A 1 103 ? -6.528 14.741 -9.130 1.00 96.19 103 ASP A CA 1
ATOM 789 C C . ASP A 1 103 ? -7.074 13.293 -9.140 1.00 96.19 103 ASP A C 1
ATOM 791 O O . ASP A 1 103 ? -8.107 13.019 -9.750 1.00 96.19 103 ASP A O 1
ATOM 795 N N . SER A 1 104 ? -6.430 12.377 -8.403 1.00 94.12 104 SER A N 1
ATOM 796 C CA . SER A 1 104 ? -6.865 10.982 -8.201 1.00 94.12 104 SER A CA 1
ATOM 797 C C . SER A 1 104 ? -7.835 10.791 -7.018 1.00 94.12 104 SER A C 1
ATOM 799 O O . SER A 1 104 ? -8.142 9.653 -6.650 1.00 94.12 104 SER A O 1
ATOM 801 N N . GLY A 1 105 ? -8.295 11.877 -6.385 1.00 95.25 105 GLY A N 1
ATOM 802 C CA . GLY A 1 105 ? -9.221 11.843 -5.248 1.00 95.25 105 GLY A CA 1
ATOM 803 C C . GLY A 1 105 ? -8.576 11.517 -3.896 1.00 95.25 105 GLY A C 1
ATOM 804 O O . GLY A 1 105 ? -9.285 11.238 -2.929 1.00 95.25 105 GLY A O 1
ATOM 805 N N . ILE A 1 106 ? -7.243 11.544 -3.798 1.00 97.94 106 ILE A N 1
ATOM 806 C CA . ILE A 1 106 ? -6.508 11.250 -2.564 1.00 97.94 106 ILE A CA 1
ATOM 807 C C . ILE A 1 106 ? -6.171 12.560 -1.853 1.00 97.94 106 ILE A C 1
ATOM 809 O O . ILE A 1 106 ? -5.429 13.403 -2.354 1.00 97.94 106 ILE A O 1
ATOM 813 N N . SER A 1 107 ? -6.667 12.718 -0.630 1.00 97.38 107 SER A N 1
ATOM 814 C CA . SER A 1 107 ? -6.367 13.874 0.207 1.00 97.38 107 SER A CA 1
ATOM 815 C C . SER A 1 107 ? -4.916 13.846 0.694 1.00 97.38 107 SER A C 1
ATOM 817 O O . SER A 1 107 ? -4.481 12.916 1.378 1.00 97.38 107 SER A O 1
ATOM 819 N N . THR A 1 108 ? -4.180 14.919 0.403 1.00 97.69 108 THR A N 1
ATOM 820 C CA . THR A 1 108 ? -2.768 15.100 0.784 1.00 97.69 108 THR A CA 1
ATOM 821 C C . THR A 1 108 ? -2.590 15.957 2.042 1.00 97.69 108 THR A C 1
ATOM 823 O O . THR A 1 108 ? -1.473 16.294 2.428 1.00 97.69 108 THR A O 1
ATO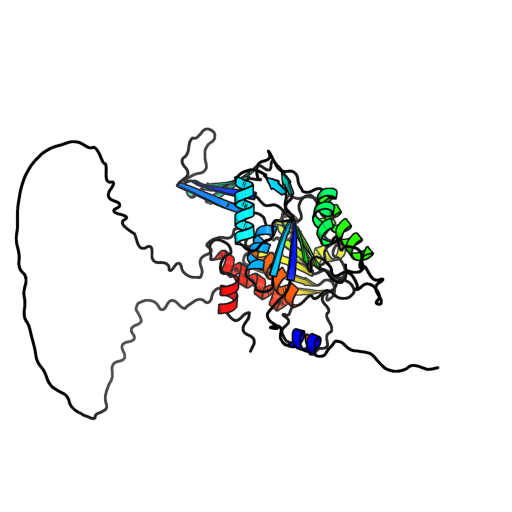M 826 N N . ARG A 1 109 ? -3.687 16.296 2.738 1.00 95.69 109 ARG A N 1
ATOM 827 C CA . ARG A 1 109 ? -3.674 17.190 3.915 1.00 95.69 109 ARG A CA 1
ATOM 828 C C . ARG A 1 109 ? -2.791 16.697 5.064 1.00 95.69 109 ARG A C 1
ATOM 830 O O . ARG A 1 109 ? -2.408 17.492 5.915 1.00 95.69 109 ARG A O 1
ATOM 837 N N . LEU A 1 110 ? -2.498 15.397 5.100 1.00 96.56 110 LEU A N 1
ATOM 838 C CA . LEU A 1 110 ? -1.649 14.759 6.106 1.00 96.56 110 LEU A CA 1
ATOM 839 C C . LEU A 1 110 ? -0.223 14.489 5.601 1.00 96.56 110 LEU A C 1
ATOM 841 O O . LEU A 1 110 ? 0.560 13.836 6.288 1.00 96.56 110 LEU A O 1
ATOM 845 N N . CYS A 1 111 ? 0.151 14.992 4.422 1.00 96.56 111 CYS A N 1
ATOM 846 C CA . CYS A 1 111 ? 1.532 14.947 3.961 1.00 96.56 111 CYS A CA 1
ATOM 847 C C . CYS A 1 111 ? 2.419 15.892 4.781 1.00 96.56 111 CYS A C 1
ATOM 849 O O . CYS A 1 111 ? 2.113 17.068 4.980 1.00 96.56 111 CYS A O 1
ATOM 851 N N . CYS A 1 112 ? 3.577 15.389 5.206 1.00 95.25 112 CYS A N 1
ATOM 852 C CA . CYS A 1 112 ? 4.593 16.190 5.878 1.00 95.25 112 CYS A CA 1
ATOM 853 C C . CYS A 1 112 ? 5.468 16.880 4.824 1.00 95.25 112 CYS A C 1
ATOM 855 O O . CYS A 1 112 ? 6.420 16.289 4.305 1.00 95.25 112 CYS A O 1
ATOM 857 N N . ARG A 1 113 ? 5.119 18.121 4.468 1.00 94.44 113 ARG A N 1
ATOM 858 C CA . ARG A 1 113 ? 5.874 18.917 3.492 1.00 94.44 113 ARG A CA 1
ATOM 859 C C . ARG A 1 113 ? 7.184 19.423 4.098 1.00 94.44 113 ARG A C 1
ATOM 861 O O . ARG A 1 113 ? 7.179 20.002 5.181 1.00 94.44 113 ARG A O 1
ATOM 868 N N . ARG A 1 114 ? 8.299 19.226 3.388 1.00 94.69 114 ARG A N 1
ATOM 869 C CA . ARG A 1 114 ? 9.637 19.667 3.810 1.00 94.69 114 ARG A CA 1
ATOM 870 C C . ARG A 1 114 ? 10.287 20.570 2.770 1.00 94.69 114 ARG A C 1
ATOM 872 O O . ARG A 1 114 ? 10.712 20.109 1.711 1.00 94.69 114 ARG A O 1
ATOM 879 N N . ASP A 1 115 ? 10.367 21.858 3.080 1.00 93.25 115 ASP A N 1
ATOM 880 C CA . ASP A 1 115 ? 10.951 22.856 2.185 1.00 93.25 115 ASP A CA 1
ATOM 881 C C . ASP A 1 115 ? 12.474 22.698 2.068 1.00 93.25 115 ASP A C 1
ATOM 883 O O . ASP A 1 115 ? 13.152 22.268 2.999 1.00 93.25 115 ASP A O 1
ATOM 887 N N . GLY A 1 116 ? 13.014 23.010 0.887 1.00 92.25 116 GLY A N 1
ATOM 888 C CA . GLY A 1 116 ? 14.447 22.882 0.591 1.00 92.25 116 GLY A CA 1
ATOM 889 C C . GLY A 1 116 ? 14.952 21.449 0.373 1.00 92.25 116 GLY A C 1
ATOM 890 O O . GLY A 1 116 ? 16.114 21.276 0.015 1.00 92.25 116 GLY A O 1
ATOM 891 N N . ILE A 1 117 ? 14.101 20.430 0.533 1.00 94.00 117 ILE A N 1
ATOM 892 C CA . ILE A 1 117 ? 14.436 19.018 0.299 1.00 94.00 117 ILE A CA 1
ATOM 893 C C . ILE A 1 117 ? 13.694 18.513 -0.948 1.00 94.00 117 ILE A C 1
ATOM 895 O O . ILE A 1 117 ? 12.514 18.814 -1.151 1.00 94.00 117 ILE A O 1
ATOM 899 N N . GLY A 1 118 ? 14.397 17.757 -1.798 1.00 92.06 118 GLY A N 1
ATOM 900 C CA . GLY A 1 118 ? 13.814 17.086 -2.963 1.00 92.06 118 GLY A CA 1
ATOM 901 C C . GLY A 1 118 ? 12.905 15.915 -2.583 1.00 92.06 118 GLY A C 1
ATOM 902 O O . GLY A 1 118 ? 12.850 15.489 -1.429 1.00 92.06 118 GLY A O 1
ATOM 903 N N . VAL A 1 119 ? 12.186 15.371 -3.561 1.00 95.12 119 VAL A N 1
ATOM 904 C CA . VAL A 1 119 ? 11.436 14.122 -3.362 1.00 95.12 119 VAL A CA 1
ATOM 905 C C . VAL A 1 119 ? 12.385 12.925 -3.512 1.00 95.12 119 VAL A C 1
ATOM 907 O O . VAL A 1 119 ? 13.428 13.060 -4.154 1.00 95.12 119 VAL A O 1
ATOM 910 N N . PRO A 1 120 ? 12.079 11.752 -2.934 1.00 96.00 120 PRO A N 1
ATOM 911 C CA . PRO A 1 120 ? 12.848 10.551 -3.232 1.00 96.00 120 PRO A CA 1
ATOM 912 C C . PRO A 1 120 ? 12.712 10.185 -4.714 1.00 96.00 120 PRO A C 1
ATOM 914 O O . PRO A 1 120 ? 11.628 10.309 -5.292 1.00 96.00 120 PRO A O 1
ATOM 917 N N . ILE A 1 121 ? 13.804 9.717 -5.3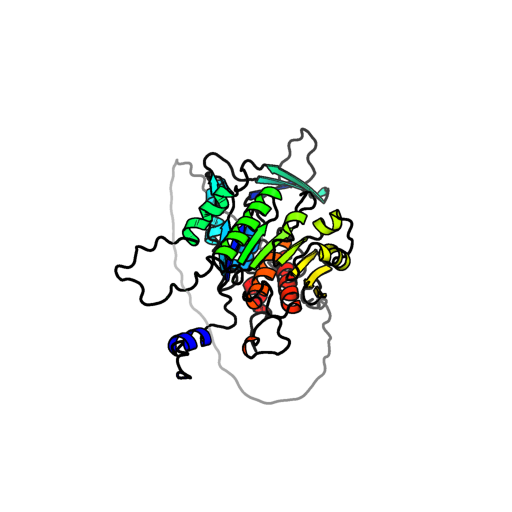19 1.00 95.62 121 ILE A N 1
ATOM 918 C CA . ILE A 1 121 ? 13.854 9.326 -6.730 1.00 95.62 121 ILE A CA 1
ATOM 919 C C . ILE A 1 121 ? 14.516 7.954 -6.869 1.00 95.62 121 ILE A C 1
ATOM 921 O O . ILE A 1 121 ? 15.598 7.706 -6.333 1.00 95.62 121 ILE A O 1
ATOM 925 N N . SER A 1 122 ? 13.876 7.074 -7.629 1.00 94.75 122 SER A N 1
ATOM 926 C CA . SER A 1 122 ? 14.429 5.814 -8.109 1.00 94.75 122 SER A CA 1
ATOM 927 C C . SER A 1 122 ? 14.803 5.961 -9.579 1.00 94.75 122 SER A C 1
ATOM 929 O O . SER A 1 122 ? 13.943 6.207 -10.421 1.00 94.75 122 SER A O 1
ATOM 931 N N . TYR A 1 123 ? 16.076 5.776 -9.906 1.00 94.88 123 TYR A N 1
ATOM 932 C CA . TYR A 1 123 ? 16.549 5.676 -11.282 1.00 94.88 123 TYR A CA 1
ATOM 933 C C . TYR A 1 123 ? 16.566 4.207 -11.681 1.00 94.88 123 TYR A C 1
ATOM 935 O O . TYR A 1 123 ? 17.290 3.404 -11.088 1.00 94.88 123 TYR A O 1
ATOM 943 N N . VAL A 1 124 ? 15.752 3.851 -12.666 1.00 93.25 124 VAL A N 1
ATOM 944 C CA . VAL A 1 124 ? 15.656 2.490 -13.187 1.00 93.25 124 VAL A CA 1
ATOM 945 C C . VAL A 1 124 ? 16.318 2.455 -14.553 1.00 93.25 124 VAL A C 1
ATOM 947 O O . VAL A 1 124 ? 16.008 3.270 -15.414 1.00 93.25 124 VAL A O 1
ATOM 950 N N . ILE A 1 125 ? 17.236 1.520 -14.750 1.00 93.88 125 ILE A N 1
ATOM 951 C CA . ILE A 1 125 ? 17.874 1.262 -16.037 1.00 93.88 125 ILE A CA 1
ATOM 952 C C . ILE A 1 125 ? 17.395 -0.103 -16.508 1.00 93.88 125 ILE A C 1
ATOM 954 O O . ILE A 1 125 ? 17.697 -1.104 -15.857 1.00 93.88 125 ILE A O 1
ATOM 958 N N . ASN A 1 126 ? 16.681 -0.126 -17.628 1.00 92.25 126 ASN A N 1
ATOM 959 C CA . ASN A 1 126 ? 16.258 -1.348 -18.302 1.00 92.25 126 ASN A CA 1
ATOM 960 C C . ASN A 1 126 ? 17.074 -1.515 -19.580 1.00 92.25 126 ASN A C 1
ATOM 962 O O . ASN A 1 126 ? 17.182 -0.575 -20.368 1.00 92.25 126 ASN A O 1
ATOM 966 N N . SER A 1 127 ? 17.650 -2.699 -19.768 1.00 88.94 127 SER A N 1
ATOM 967 C CA . SER A 1 127 ? 18.460 -3.035 -20.938 1.00 88.94 127 SER A CA 1
ATOM 968 C C . SER A 1 127 ? 17.779 -4.114 -21.770 1.00 88.94 127 SER A C 1
ATOM 970 O O . SER A 1 127 ? 17.634 -5.236 -21.286 1.00 88.94 127 SER A O 1
ATOM 972 N N . ASP A 1 128 ? 17.425 -3.786 -23.015 1.00 84.31 128 ASP A N 1
ATOM 973 C CA . ASP A 1 128 ? 16.682 -4.681 -23.916 1.00 84.31 128 ASP A CA 1
ATOM 974 C C . ASP A 1 128 ? 17.482 -5.946 -24.265 1.00 84.31 128 ASP A C 1
ATOM 976 O O . ASP A 1 128 ? 16.970 -7.059 -24.217 1.00 84.31 128 ASP A O 1
ATOM 980 N N . SER A 1 129 ? 18.766 -5.794 -24.612 1.00 83.25 129 SER A N 1
ATOM 981 C CA . SER A 1 129 ? 19.593 -6.914 -25.099 1.00 83.25 129 SER A CA 1
ATOM 982 C C . SER A 1 129 ? 19.958 -7.939 -24.027 1.00 83.25 129 SER A C 1
ATOM 984 O O . SER A 1 129 ? 20.267 -9.082 -24.357 1.00 83.25 129 SER A O 1
ATOM 986 N N . SER A 1 130 ? 19.958 -7.532 -22.758 1.00 78.75 130 SER A N 1
ATOM 987 C CA . SER A 1 130 ? 20.337 -8.379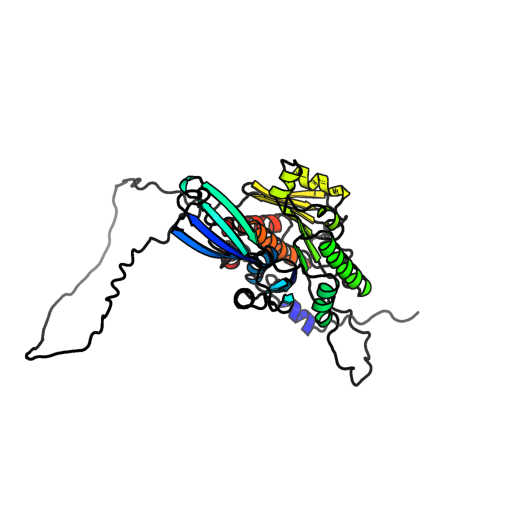 -21.624 1.00 78.75 130 SER A CA 1
ATOM 988 C C . SER A 1 130 ? 19.167 -8.727 -20.708 1.00 78.75 130 SER A C 1
ATOM 990 O O . SER A 1 130 ? 19.403 -9.395 -19.704 1.00 78.75 130 SER A O 1
ATOM 992 N N . ASP A 1 131 ? 17.957 -8.243 -21.016 1.00 83.06 131 ASP A N 1
ATOM 993 C CA . ASP A 1 131 ? 16.753 -8.338 -20.176 1.00 83.06 131 ASP A CA 1
ATOM 994 C C . ASP A 1 131 ? 17.048 -8.056 -18.690 1.00 83.06 131 ASP A C 1
ATOM 996 O O . ASP A 1 131 ? 16.674 -8.785 -17.771 1.00 83.06 131 ASP A O 1
ATOM 1000 N N . SER A 1 132 ? 17.851 -7.014 -18.449 1.00 85.25 132 SER A N 1
ATOM 1001 C CA . SER A 1 132 ? 18.390 -6.714 -17.122 1.00 85.25 132 SER A CA 1
ATOM 1002 C C . SER A 1 132 ? 17.876 -5.382 -16.608 1.00 85.25 132 SER A C 1
ATOM 1004 O O . SER A 1 132 ? 17.882 -4.385 -17.337 1.00 85.25 132 SER A O 1
ATOM 1006 N N . ARG A 1 133 ? 17.545 -5.348 -15.317 1.00 87.38 133 ARG A N 1
ATOM 1007 C CA . ARG A 1 133 ? 17.051 -4.167 -14.612 1.00 87.38 133 ARG A CA 1
ATOM 1008 C C . ARG A 1 133 ? 17.968 -3.795 -13.453 1.00 87.38 133 ARG A C 1
ATOM 1010 O O . ARG A 1 133 ? 18.196 -4.605 -12.558 1.00 87.38 133 ARG A O 1
ATOM 1017 N N . THR A 1 134 ? 18.403 -2.540 -13.418 1.00 90.50 134 THR A N 1
ATOM 1018 C CA . THR A 1 134 ? 19.146 -1.963 -12.287 1.00 90.50 134 THR A CA 1
ATOM 1019 C C . THR A 1 134 ? 18.359 -0.815 -11.682 1.00 90.50 134 THR A C 1
ATOM 1021 O O . THR A 1 134 ? 17.845 0.036 -12.403 1.00 90.50 134 THR A O 1
ATOM 1024 N N . VAL A 1 135 ? 18.268 -0.779 -10.352 1.00 90.62 135 VAL A N 1
ATOM 1025 C CA . VAL A 1 135 ? 17.540 0.257 -9.610 1.00 90.62 135 VAL A CA 1
ATOM 1026 C C . VAL A 1 135 ? 18.497 0.975 -8.668 1.00 90.62 135 VAL A C 1
ATOM 1028 O O . VAL A 1 135 ? 19.123 0.345 -7.818 1.00 90.62 135 VAL A O 1
ATOM 1031 N N . ILE A 1 136 ? 18.588 2.296 -8.803 1.00 94.00 136 ILE A N 1
ATOM 1032 C CA . ILE A 1 136 ? 19.384 3.171 -7.940 1.00 94.00 136 ILE A CA 1
ATOM 1033 C C . ILE A 1 136 ? 18.422 4.090 -7.197 1.00 94.00 136 ILE A C 1
ATOM 1035 O O . ILE A 1 136 ? 17.692 4.857 -7.816 1.00 94.00 136 ILE A O 1
ATOM 1039 N N . ASN A 1 137 ? 18.428 4.026 -5.869 1.00 92.62 137 ASN A N 1
ATOM 1040 C CA . ASN A 1 137 ? 17.541 4.834 -5.038 1.00 92.62 137 ASN A CA 1
ATOM 1041 C C . ASN A 1 137 ? 18.304 6.004 -4.420 1.00 92.62 137 ASN A C 1
ATOM 1043 O O . ASN A 1 137 ? 19.337 5.806 -3.782 1.00 92.62 137 ASN A O 1
ATOM 1047 N N . TYR A 1 138 ? 17.750 7.204 -4.550 1.00 93.75 138 TYR A N 1
ATOM 1048 C CA . TYR A 1 138 ? 18.178 8.392 -3.831 1.00 93.75 138 TYR A CA 1
ATOM 1049 C C . TYR A 1 138 ? 17.018 8.903 -2.978 1.00 93.75 138 TYR A C 1
ATOM 1051 O O . TYR A 1 138 ? 15.980 9.302 -3.500 1.00 93.75 138 TYR A O 1
ATOM 1059 N N . ASN A 1 139 ? 17.183 8.872 -1.656 1.00 93.44 139 ASN A N 1
ATOM 1060 C CA . ASN A 1 139 ? 16.173 9.351 -0.721 1.00 93.44 139 ASN A CA 1
ATOM 1061 C C . ASN A 1 139 ? 16.752 10.451 0.186 1.00 93.44 139 ASN A C 1
ATOM 1063 O O . ASN A 1 139 ? 17.440 10.122 1.154 1.00 93.44 139 ASN A O 1
ATOM 1067 N N . PRO A 1 140 ? 16.483 11.736 -0.102 1.00 91.88 140 PRO A N 1
ATOM 1068 C CA . PRO A 1 140 ? 16.956 12.845 0.720 1.00 91.88 140 PRO A CA 1
ATOM 1069 C C . PRO A 1 140 ? 16.009 13.193 1.878 1.00 91.88 140 PRO A C 1
ATOM 1071 O O . PRO A 1 140 ? 16.379 13.993 2.737 1.00 91.88 140 PRO A O 1
ATOM 1074 N N . ILE A 1 141 ? 14.785 12.652 1.901 1.00 93.62 141 ILE A N 1
ATOM 1075 C CA . ILE A 1 141 ? 13.756 13.060 2.857 1.00 93.62 141 ILE A CA 1
ATOM 1076 C C . ILE A 1 141 ? 13.693 12.070 4.034 1.00 93.62 141 ILE A C 1
ATOM 1078 O O . ILE A 1 141 ? 13.600 10.858 3.814 1.00 93.62 141 ILE A O 1
ATOM 1082 N N . PRO A 1 142 ? 13.747 12.545 5.294 1.00 91.81 142 PRO A N 1
ATOM 1083 C CA . PRO A 1 142 ? 13.612 11.653 6.442 1.00 91.81 142 PRO A CA 1
ATOM 1084 C C . PRO A 1 142 ? 12.209 11.025 6.506 1.00 91.81 142 PRO A C 1
ATOM 1086 O O . PRO A 1 142 ? 11.258 11.517 5.899 1.00 91.81 142 PRO A O 1
ATOM 1089 N N . ASP A 1 143 ? 12.044 9.944 7.262 1.00 90.94 143 ASP A N 1
ATOM 1090 C CA . ASP A 1 143 ? 10.706 9.407 7.535 1.00 90.94 143 ASP A CA 1
ATOM 1091 C C . ASP A 1 143 ? 9.896 10.378 8.429 1.00 90.94 143 ASP A C 1
ATOM 1093 O O . ASP A 1 143 ? 10.436 11.329 9.003 1.00 90.94 143 ASP A O 1
ATOM 1097 N N . ILE A 1 144 ? 8.580 10.170 8.523 1.00 93.94 144 ILE A N 1
ATOM 1098 C CA . ILE A 1 144 ? 7.723 10.868 9.495 1.00 93.94 144 ILE A CA 1
ATOM 1099 C C . ILE A 1 144 ? 8.017 10.309 10.889 1.00 93.94 144 ILE A C 1
ATOM 1101 O O . ILE A 1 144 ? 7.915 9.103 11.107 1.00 93.94 144 ILE A O 1
ATOM 1105 N N . THR A 1 145 ? 8.371 11.178 11.830 1.00 94.69 145 THR A N 1
ATOM 1106 C CA . THR A 1 145 ? 8.583 10.823 13.241 1.00 94.69 145 THR A CA 1
ATOM 1107 C C . THR A 1 145 ? 7.264 10.554 13.965 1.00 94.69 145 THR A C 1
ATOM 1109 O O . THR A 1 145 ? 6.195 10.951 13.504 1.00 94.69 145 THR A O 1
ATOM 1112 N N . HIS A 1 146 ? 7.333 9.923 15.139 1.00 95.38 146 HIS A N 1
ATOM 1113 C CA . HIS A 1 146 ? 6.143 9.679 15.953 1.00 95.38 146 HIS A CA 1
ATOM 1114 C C . HIS A 1 146 ? 5.413 10.967 16.360 1.00 95.38 146 HIS A C 1
ATOM 1116 O O . HIS A 1 146 ? 4.193 11.066 16.234 1.00 95.38 146 HIS A O 1
ATOM 1122 N N . ASP A 1 147 ? 6.165 11.989 16.765 1.00 95.50 147 ASP A N 1
ATOM 1123 C CA . ASP A 1 147 ? 5.588 13.273 17.160 1.00 95.50 147 ASP A CA 1
ATOM 1124 C C . ASP A 1 147 ? 4.906 13.980 15.984 1.00 95.50 147 ASP A C 1
ATOM 1126 O O . ASP A 1 147 ? 3.848 14.587 16.150 1.00 95.50 147 ASP A O 1
ATOM 1130 N N . GLU A 1 148 ? 5.490 13.907 14.782 1.00 95.75 148 GLU A N 1
ATOM 1131 C CA . GLU A 1 148 ? 4.857 14.419 13.562 1.00 95.75 148 GLU A CA 1
ATOM 1132 C C . GLU A 1 148 ? 3.592 13.625 13.216 1.00 95.75 148 GLU A C 1
ATOM 1134 O O . GLU A 1 148 ? 2.573 14.236 12.903 1.00 95.75 148 GLU A O 1
ATOM 1139 N N . PHE A 1 149 ? 3.634 12.292 13.314 1.00 95.50 149 PHE A N 1
ATOM 1140 C CA . PHE A 1 149 ? 2.488 11.414 13.069 1.00 95.50 149 PHE A CA 1
ATOM 1141 C C . PHE A 1 149 ? 1.290 11.799 13.949 1.00 95.50 149 PHE A C 1
ATOM 1143 O O . PHE A 1 149 ? 0.199 12.054 13.433 1.00 95.50 149 PHE A O 1
ATOM 1150 N N . ILE A 1 150 ? 1.499 11.930 15.263 1.00 93.75 150 ILE A N 1
ATOM 1151 C CA . ILE A 1 150 ? 0.444 12.346 16.195 1.00 93.75 150 ILE A CA 1
ATOM 1152 C C . ILE A 1 150 ? -0.018 13.773 15.892 1.00 93.75 150 ILE A C 1
ATOM 1154 O O . ILE A 1 150 ? -1.219 14.011 15.782 1.00 93.75 150 ILE A O 1
ATOM 1158 N N . ARG A 1 151 ? 0.908 14.718 15.683 1.00 94.12 151 ARG A N 1
ATOM 1159 C CA . ARG A 1 151 ? 0.578 16.125 15.395 1.00 94.12 151 ARG A CA 1
ATOM 1160 C C . ARG A 1 151 ? -0.277 16.291 14.141 1.00 94.12 151 ARG A C 1
ATOM 1162 O O . ARG A 1 151 ? -1.172 17.131 14.140 1.00 94.12 151 ARG A O 1
ATOM 1169 N N . LEU A 1 152 ? -0.008 15.514 13.093 1.00 94.56 152 LEU A N 1
ATOM 1170 C CA . LEU A 1 152 ? -0.782 15.531 11.850 1.00 94.56 152 LEU A CA 1
ATOM 1171 C C . LEU A 1 152 ? -2.200 14.981 12.058 1.00 94.56 152 LEU A C 1
ATOM 1173 O O . LEU A 1 152 ? -3.143 15.506 11.473 1.00 94.56 152 LEU A O 1
ATOM 1177 N N . LEU A 1 153 ? -2.374 13.969 12.913 1.00 91.12 153 LEU A N 1
ATOM 1178 C CA . LEU A 1 153 ? -3.695 13.418 13.236 1.00 91.12 153 LEU A CA 1
ATOM 1179 C C . LEU A 1 153 ? -4.491 14.285 14.217 1.00 91.12 153 LEU A C 1
ATOM 1181 O O . LEU A 1 153 ? -5.721 14.272 14.170 1.00 91.12 153 LEU A O 1
ATOM 1185 N N . SER A 1 154 ? -3.821 15.039 15.094 1.00 88.00 154 SER A N 1
ATOM 1186 C CA . SER A 1 154 ? -4.459 15.800 16.175 1.00 88.00 154 SER A CA 1
ATOM 1187 C C . SER A 1 154 ? -5.667 16.642 15.739 1.00 88.00 154 SER A C 1
ATOM 1189 O O . SER A 1 154 ? -6.695 16.534 16.399 1.00 88.00 154 SER A O 1
ATOM 1191 N N . PRO A 1 155 ? -5.645 17.420 14.638 1.00 86.81 155 PRO A N 1
ATOM 1192 C CA . PRO A 1 155 ? -6.808 18.217 14.231 1.00 86.81 155 PRO A CA 1
ATOM 1193 C C . PRO A 1 155 ? -8.050 17.383 13.884 1.00 86.81 155 PRO A C 1
ATOM 1195 O O . PRO A 1 155 ? -9.170 17.870 14.008 1.00 86.81 155 PRO A O 1
ATOM 1198 N N . LEU A 1 156 ? -7.860 16.134 13.446 1.00 84.56 156 LEU A N 1
ATOM 1199 C CA . LEU A 1 156 ? -8.949 15.205 13.128 1.00 84.56 156 LEU A CA 1
ATOM 1200 C C . LEU A 1 156 ? -9.468 14.482 14.376 1.00 84.56 156 LEU A C 1
ATOM 1202 O O . LEU A 1 156 ? -10.630 14.092 14.431 1.00 84.56 156 LEU A O 1
ATOM 1206 N N . LEU A 1 157 ? -8.600 14.301 15.371 1.00 79.44 157 LEU A N 1
ATOM 1207 C CA . LEU A 1 157 ? -8.910 13.667 16.654 1.00 79.44 157 LEU A CA 1
ATOM 1208 C C . LEU A 1 157 ? -9.525 14.650 17.660 1.00 79.44 157 LEU A C 1
ATOM 1210 O O . LEU A 1 157 ? -10.272 14.242 18.546 1.00 79.44 157 LEU A O 1
ATOM 1214 N N . PHE A 1 158 ? -9.207 15.936 17.512 1.00 76.88 158 PHE A N 1
ATOM 1215 C CA . PHE A 1 158 ? -9.620 17.039 18.372 1.00 76.88 158 PHE A CA 1
ATOM 1216 C C . PHE A 1 158 ? -10.141 18.206 17.523 1.00 76.88 158 PHE A C 1
ATOM 1218 O O . PHE A 1 158 ? -9.454 19.223 17.388 1.00 76.88 158 PHE A O 1
ATOM 1225 N N . PRO A 1 159 ? -11.340 18.091 16.927 1.00 66.00 159 PRO A N 1
ATOM 1226 C CA . PRO A 1 159 ? -11.933 19.209 16.213 1.00 66.00 159 PRO A CA 1
ATOM 1227 C C . PRO A 1 159 ? -12.144 20.367 17.191 1.00 66.00 159 PRO A C 1
ATOM 1229 O O . PRO A 1 159 ? -12.718 20.177 18.264 1.00 66.00 159 PRO A O 1
ATOM 1232 N N . SER A 1 160 ? -11.701 21.570 16.832 1.00 55.97 160 SER A N 1
ATOM 1233 C CA . SER A 1 160 ? -11.950 22.780 17.617 1.00 55.97 160 SER A CA 1
ATOM 1234 C C . SER A 1 160 ? -13.437 23.147 17.564 1.00 55.97 160 SER A C 1
ATOM 1236 O O . SER A 1 160 ? -13.836 24.038 16.819 1.00 55.97 160 SER A O 1
ATOM 1238 N N . THR A 1 161 ? -14.293 22.456 18.316 1.00 60.12 161 THR A N 1
ATOM 1239 C CA . THR A 1 161 ? -15.670 22.909 18.530 1.00 60.12 161 THR A CA 1
ATOM 1240 C C . THR A 1 161 ? -15.648 24.058 19.537 1.00 60.12 161 THR A C 1
ATOM 1242 O O . THR A 1 161 ? -15.140 23.859 20.646 1.00 60.12 161 THR A O 1
ATOM 1245 N N . PRO A 1 162 ? -16.175 25.255 19.210 1.00 57.91 162 PRO A N 1
ATOM 1246 C CA . PRO A 1 162 ? -16.395 26.277 20.225 1.00 57.91 162 PRO A CA 1
ATOM 1247 C C . PRO A 1 162 ? -17.314 25.707 21.318 1.00 57.91 162 PRO A C 1
ATOM 1249 O O . PRO A 1 162 ? -18.210 24.919 20.997 1.00 57.91 162 PRO A O 1
ATOM 1252 N N . PRO A 1 163 ? -17.093 26.053 22.600 1.00 58.41 163 PRO A N 1
ATOM 1253 C CA . PRO A 1 163 ? -17.922 25.541 23.679 1.00 58.41 163 PRO A CA 1
ATOM 1254 C C . PRO A 1 163 ? -19.387 25.895 23.391 1.00 58.41 163 PRO A C 1
ATOM 1256 O O . PRO A 1 163 ? -19.670 27.050 23.051 1.00 58.41 163 PRO A O 1
ATOM 1259 N N . PRO A 1 164 ? -20.319 24.930 23.482 1.00 59.38 164 PRO A N 1
ATOM 1260 C CA . PRO A 1 164 ? -21.726 25.230 23.293 1.00 59.38 164 PRO A CA 1
ATOM 1261 C C . PRO A 1 164 ? -22.152 26.271 24.335 1.00 59.38 164 PRO A C 1
ATOM 1263 O O . PRO A 1 164 ? -21.795 26.182 25.509 1.00 59.38 164 PRO A O 1
ATOM 1266 N N . SER A 1 165 ? -22.917 27.274 23.905 1.00 62.72 165 SER A N 1
ATOM 1267 C CA . SER A 1 165 ? -23.459 28.335 24.769 1.00 62.72 165 SER A CA 1
ATOM 1268 C C . SER A 1 165 ? -24.471 27.818 25.802 1.00 62.72 165 SER A C 1
ATOM 1270 O O . SER A 1 165 ? -24.857 28.548 26.713 1.00 62.72 165 SER A O 1
ATOM 1272 N N . THR A 1 166 ? -24.869 26.552 25.691 1.00 59.31 166 THR A N 1
ATOM 1273 C CA . THR A 1 166 ? -25.742 25.830 26.617 1.00 59.31 166 THR A CA 1
ATOM 1274 C C . THR A 1 166 ? -25.080 24.524 27.061 1.00 59.31 166 THR A C 1
ATOM 1276 O O . THR A 1 166 ? -24.524 23.820 26.214 1.00 59.31 166 THR A O 1
ATOM 1279 N N . PRO A 1 167 ? -25.146 24.161 28.357 1.00 62.31 167 PRO A N 1
ATOM 1280 C CA . PRO A 1 167 ? -24.650 22.872 28.825 1.00 62.31 167 PRO A CA 1
ATOM 1281 C C . PRO A 1 167 ? -25.387 21.731 28.099 1.00 62.31 167 PRO A C 1
ATOM 1283 O O . PRO A 1 167 ? -26.610 21.810 27.950 1.00 62.31 167 PRO A O 1
ATOM 1286 N N . PRO A 1 168 ? -24.677 20.691 27.625 1.00 59.28 168 PRO A N 1
ATOM 1287 C CA . PRO A 1 168 ? -25.306 19.594 26.903 1.00 59.28 168 PRO A CA 1
ATOM 1288 C C . PRO A 1 168 ? -26.270 18.834 27.826 1.00 59.28 168 PRO A C 1
ATOM 1290 O O . PRO A 1 168 ? -25.898 18.406 28.918 1.00 59.28 168 PRO A O 1
ATOM 1293 N N . SER A 1 169 ? -27.526 18.700 27.391 1.00 60.84 169 SER A N 1
ATOM 1294 C CA . SER A 1 169 ? -28.596 17.964 28.083 1.00 60.84 169 SER A CA 1
ATOM 1295 C C . SER A 1 169 ? -28.485 16.445 27.923 1.00 60.84 169 SER A C 1
ATOM 1297 O O . SER A 1 169 ? -29.170 15.702 28.623 1.00 60.84 169 SER A O 1
ATOM 1299 N N . GLU A 1 170 ? -27.630 15.987 27.011 1.00 57.47 170 GLU A N 1
ATOM 1300 C CA . GLU A 1 170 ? -27.382 14.582 26.702 1.00 57.47 170 GLU A CA 1
ATOM 1301 C C . GLU A 1 170 ? -25.916 14.223 26.990 1.00 57.47 170 GLU A C 1
ATOM 1303 O O . G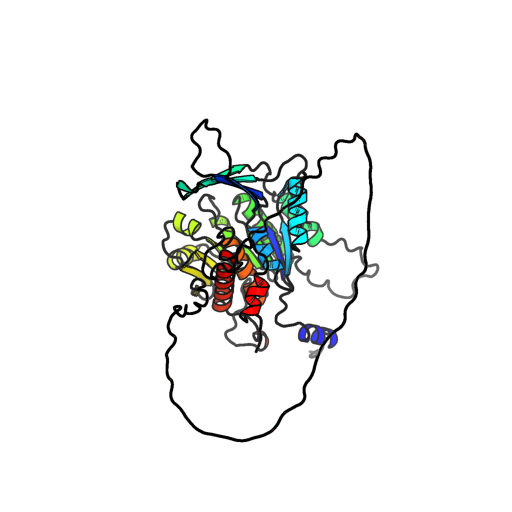LU A 1 170 ? -25.039 15.090 26.888 1.00 57.47 170 GLU A O 1
ATOM 1308 N N . PRO A 1 171 ? -25.624 12.965 27.372 1.00 57.28 171 PRO A N 1
ATOM 1309 C CA . PRO A 1 171 ? -24.248 12.504 27.495 1.00 57.28 171 PRO A CA 1
ATOM 1310 C C . PRO A 1 171 ? -23.507 12.711 26.162 1.00 57.28 171 PRO A C 1
ATOM 1312 O O . PRO A 1 171 ? -24.110 12.522 25.106 1.00 57.28 171 PRO A O 1
ATOM 1315 N N . PRO A 1 172 ? -22.218 13.100 26.186 1.00 58.94 172 PRO A N 1
ATOM 1316 C CA . PRO A 1 172 ? -21.452 13.321 24.965 1.00 58.94 172 PRO A CA 1
ATOM 1317 C C . PRO A 1 172 ? -21.484 12.057 24.103 1.00 58.94 172 PRO A C 1
ATOM 1319 O O . PRO A 1 172 ? -21.170 10.968 24.592 1.00 58.94 172 PRO A O 1
ATOM 1322 N N . GLU A 1 173 ? -21.881 12.198 22.835 1.00 56.22 173 GLU A N 1
ATOM 1323 C CA . GLU A 1 173 ? -21.880 11.075 21.900 1.00 56.22 173 GLU A CA 1
ATOM 1324 C C . GLU A 1 173 ? -20.481 10.436 21.852 1.00 56.22 173 GLU A C 1
ATOM 1326 O O . GLU A 1 173 ? -19.469 11.150 21.857 1.00 56.22 173 GLU A O 1
ATOM 1331 N N . PRO A 1 174 ? -20.386 9.094 21.811 1.00 57.88 174 PRO A N 1
ATOM 1332 C CA . PRO A 1 174 ? -19.099 8.425 21.732 1.00 57.88 174 PRO A CA 1
ATOM 1333 C C . PRO A 1 174 ? -18.366 8.876 20.467 1.00 57.88 174 PRO A C 1
ATOM 1335 O O . PRO A 1 174 ? -18.878 8.729 19.357 1.00 57.88 174 PRO A O 1
ATOM 1338 N N . MET A 1 175 ? -17.152 9.403 20.645 1.00 65.25 175 MET A N 1
ATOM 1339 C CA . MET A 1 175 ? -16.359 9.997 19.571 1.00 65.25 175 MET A CA 1
ATOM 1340 C C . MET A 1 175 ? -16.226 9.014 18.397 1.00 65.25 175 MET A C 1
ATOM 1342 O O . MET A 1 175 ? -15.769 7.876 18.561 1.00 65.25 175 MET A O 1
ATOM 1346 N N . ARG A 1 176 ? -16.670 9.431 17.206 1.00 75.25 176 ARG A N 1
ATOM 1347 C CA . ARG A 1 176 ? -16.472 8.655 15.978 1.00 75.25 176 ARG A CA 1
ATOM 1348 C C . ARG A 1 176 ? -14.977 8.674 15.642 1.00 75.25 176 ARG A C 1
ATOM 1350 O O . ARG A 1 176 ? -14.367 9.742 15.725 1.00 75.25 176 ARG A O 1
ATOM 1357 N N . PRO A 1 177 ? -14.375 7.542 15.245 1.00 85.38 177 PRO A N 1
ATOM 1358 C CA . PRO A 1 177 ? -12.999 7.561 14.775 1.00 85.38 177 PRO A CA 1
ATOM 1359 C C . PRO A 1 177 ? -12.859 8.462 13.532 1.00 85.38 177 PRO A C 1
ATOM 1361 O O . PRO A 1 177 ? -13.811 8.570 12.749 1.00 85.38 177 PRO A O 1
ATOM 1364 N N . PRO A 1 178 ? -11.705 9.114 13.306 1.00 86.94 178 PRO A N 1
ATOM 1365 C CA . PRO A 1 178 ? -11.491 9.941 12.115 1.00 86.94 178 PRO A CA 1
ATOM 1366 C C . PRO A 1 178 ? -11.435 9.110 10.827 1.00 86.94 178 PRO A C 1
ATOM 1368 O O . PRO A 1 178 ? -11.874 9.575 9.781 1.00 86.94 178 PRO A O 1
ATOM 1371 N N . PHE A 1 179 ? -10.964 7.869 10.929 1.00 91.31 179 PHE A N 1
ATOM 1372 C CA . PHE A 1 179 ? -10.859 6.902 9.841 1.00 91.31 179 PHE A CA 1
ATOM 1373 C C . PHE A 1 179 ? -11.486 5.589 10.277 1.00 91.31 179 PHE A C 1
ATOM 1375 O O . PHE A 1 179 ? -11.472 5.279 11.461 1.00 91.31 179 PHE A O 1
ATOM 1382 N N . ASP A 1 180 ? -12.009 4.826 9.330 1.00 89.88 180 ASP A N 1
ATOM 1383 C CA . ASP A 1 180 ? -12.529 3.478 9.552 1.00 89.88 180 ASP A CA 1
ATOM 1384 C C . ASP A 1 180 ? -11.411 2.429 9.322 1.00 89.88 180 ASP A C 1
ATOM 1386 O O . ASP A 1 180 ? -11.422 1.349 9.918 1.00 89.88 180 ASP A O 1
ATOM 1390 N N . TRP A 1 181 ? -10.388 2.778 8.527 1.00 95.12 181 TRP A N 1
ATOM 1391 C CA . TRP A 1 181 ? -9.226 1.935 8.224 1.00 95.12 181 TRP A CA 1
ATOM 1392 C C . TRP A 1 181 ? -7.909 2.727 8.257 1.00 95.12 181 TRP A C 1
ATOM 1394 O O . TRP A 1 181 ? -7.817 3.834 7.726 1.00 95.12 181 TRP A O 1
ATOM 1404 N N . ILE A 1 182 ? -6.865 2.148 8.854 1.00 97.31 182 ILE A N 1
ATOM 1405 C CA . ILE A 1 182 ? -5.512 2.714 8.925 1.00 97.31 182 ILE A CA 1
ATOM 1406 C C . ILE A 1 182 ? -4.533 1.687 8.352 1.00 97.31 182 ILE A C 1
ATOM 1408 O O . ILE A 1 182 ? -4.381 0.592 8.891 1.00 97.31 182 ILE A O 1
ATOM 1412 N N . HIS A 1 183 ? -3.876 2.013 7.243 1.00 98.31 183 HIS A N 1
ATOM 1413 C CA . HIS A 1 183 ? -2.915 1.140 6.572 1.00 98.31 183 HIS A CA 1
ATOM 1414 C C . HIS A 1 183 ? -1.478 1.636 6.750 1.00 98.31 183 HIS A C 1
ATOM 1416 O O . HIS A 1 183 ? -1.189 2.806 6.507 1.00 98.31 183 HIS A O 1
ATOM 1422 N N . PHE A 1 184 ? -0.571 0.742 7.135 1.00 97.81 184 PHE A N 1
ATOM 1423 C CA . PHE A 1 184 ? 0.849 1.032 7.305 1.00 97.81 184 PHE A CA 1
ATOM 1424 C C . PHE A 1 184 ? 1.698 0.277 6.279 1.00 97.81 184 PHE A C 1
ATOM 1426 O O . PHE A 1 184 ? 1.734 -0.952 6.291 1.00 97.81 184 PHE A O 1
ATOM 1433 N N . GLU A 1 185 ? 2.469 1.004 5.465 1.00 95.12 185 GLU A N 1
ATOM 1434 C CA . GLU A 1 185 ? 3.635 0.433 4.787 1.00 95.12 185 GLU A CA 1
ATOM 1435 C C . GLU A 1 185 ? 4.705 0.136 5.851 1.00 95.12 185 GLU A C 1
ATOM 1437 O O . GLU A 1 185 ? 5.212 1.054 6.504 1.00 95.12 185 GLU A O 1
ATOM 1442 N N . GLY A 1 186 ? 5.090 -1.130 6.028 1.00 90.00 186 GLY A N 1
ATOM 1443 C CA . GLY A 1 186 ? 6.180 -1.498 6.926 1.00 90.00 186 GLY A CA 1
ATOM 1444 C C . GLY A 1 186 ? 7.495 -0.914 6.419 1.00 90.00 186 GLY A C 1
ATOM 1445 O O . GLY A 1 186 ? 8.113 -1.475 5.514 1.00 90.00 186 GLY A O 1
ATOM 1446 N N . ARG A 1 187 ? 7.936 0.220 6.977 1.00 85.88 187 ARG A N 1
ATOM 1447 C CA . ARG A 1 187 ? 9.204 0.890 6.638 1.00 85.88 187 ARG A CA 1
ATOM 1448 C C . ARG A 1 187 ? 10.259 0.580 7.697 1.00 85.88 187 ARG A C 1
ATOM 1450 O O . ARG A 1 187 ? 10.633 -0.579 7.874 1.00 85.88 187 ARG A O 1
ATOM 1457 N N . THR A 1 188 ? 10.728 1.605 8.404 1.00 88.81 188 THR A N 1
ATOM 1458 C CA . THR A 1 188 ? 11.584 1.474 9.579 1.00 88.81 188 THR A CA 1
ATOM 1459 C C . THR A 1 188 ? 10.768 0.835 10.697 1.00 88.81 188 THR A C 1
ATOM 1461 O O . THR A 1 188 ? 9.772 1.417 11.135 1.00 88.81 188 THR A O 1
ATOM 1464 N N . ALA A 1 189 ? 11.175 -0.354 11.153 1.00 91.56 189 ALA A N 1
ATOM 1465 C CA . ALA A 1 189 ? 10.438 -1.115 12.162 1.00 91.56 189 ALA A CA 1
ATOM 1466 C C . ALA A 1 189 ? 10.188 -0.284 13.430 1.00 91.56 189 ALA A C 1
ATOM 1468 O O . ALA A 1 189 ? 9.063 -0.221 13.905 1.00 91.56 189 ALA A O 1
ATOM 1469 N N . GLN A 1 190 ? 11.201 0.441 13.912 1.00 93.56 190 GLN A N 1
ATOM 1470 C CA . GLN A 1 190 ? 11.086 1.282 15.104 1.00 93.56 190 GLN A CA 1
ATOM 1471 C C . GLN A 1 190 ? 10.014 2.374 14.956 1.00 93.56 190 GLN A C 1
ATOM 1473 O O . GLN A 1 190 ? 9.077 2.428 15.746 1.00 93.56 190 GLN A O 1
ATOM 1478 N N . THR A 1 191 ? 10.118 3.221 13.929 1.00 93.56 191 THR A N 1
ATOM 1479 C CA . THR A 1 191 ? 9.183 4.337 13.721 1.00 93.56 191 THR A CA 1
ATOM 1480 C C . THR A 1 191 ? 7.765 3.852 13.428 1.00 93.56 191 THR A C 1
ATOM 1482 O O . THR A 1 191 ? 6.801 4.386 13.972 1.00 93.56 191 THR A O 1
ATOM 1485 N N . THR A 1 192 ? 7.630 2.808 12.604 1.00 95.56 192 THR A N 1
ATOM 1486 C CA . THR A 1 192 ? 6.321 2.224 12.272 1.00 95.56 192 THR A CA 1
ATOM 1487 C C . THR A 1 192 ? 5.664 1.652 13.528 1.00 95.56 192 THR A C 1
ATOM 1489 O O . THR A 1 192 ? 4.490 1.914 13.776 1.00 95.56 192 THR A O 1
ATOM 1492 N N . LEU A 1 193 ? 6.437 0.961 14.375 1.00 96.44 193 LEU A N 1
ATOM 1493 C CA . LEU A 1 193 ? 5.957 0.414 15.641 1.00 96.44 193 LEU A CA 1
ATOM 1494 C C . LEU A 1 193 ? 5.477 1.514 16.593 1.00 96.44 193 LEU A C 1
ATOM 1496 O O . LEU A 1 193 ? 4.402 1.387 17.178 1.00 96.44 193 LEU A O 1
ATOM 1500 N N . SER A 1 194 ? 6.233 2.607 16.733 1.00 96.81 194 SER A N 1
ATOM 1501 C CA . SER A 1 194 ? 5.818 3.752 17.554 1.00 96.81 194 SER A CA 1
ATOM 1502 C C . SER A 1 194 ? 4.498 4.351 17.062 1.00 96.81 194 SER A C 1
ATOM 1504 O O . SER A 1 194 ? 3.613 4.636 17.863 1.00 96.81 194 SER A O 1
ATOM 1506 N N . ASN A 1 195 ? 4.318 4.484 15.746 1.00 96.69 195 ASN A N 1
ATOM 1507 C CA . ASN A 1 195 ? 3.083 5.028 15.176 1.00 96.69 195 ASN A CA 1
ATOM 1508 C C . ASN A 1 195 ? 1.887 4.094 15.390 1.00 96.69 195 ASN A C 1
ATOM 1510 O O . ASN A 1 195 ? 0.835 4.552 15.835 1.00 96.69 195 ASN A O 1
ATOM 1514 N N . MET A 1 196 ? 2.059 2.792 15.139 1.00 97.38 196 MET A N 1
ATOM 1515 C CA . MET A 1 196 ? 1.016 1.782 15.352 1.00 97.38 196 MET A CA 1
ATOM 1516 C C . MET A 1 196 ? 0.609 1.677 16.828 1.00 97.38 196 MET A C 1
ATOM 1518 O O . MET A 1 196 ? -0.578 1.677 17.142 1.00 97.38 196 MET A O 1
ATOM 1522 N N . THR A 1 197 ? 1.579 1.632 17.747 1.00 96.62 197 THR A N 1
ATOM 1523 C CA . THR A 1 197 ? 1.304 1.543 19.193 1.00 96.62 197 THR A CA 1
ATOM 1524 C C . THR A 1 197 ? 0.667 2.815 19.739 1.00 96.62 197 THR A C 1
ATOM 1526 O O . THR A 1 197 ? -0.255 2.731 20.548 1.00 96.62 197 THR A O 1
ATOM 1529 N N . GLY A 1 198 ? 1.093 3.990 19.267 1.00 95.31 198 GLY A N 1
ATOM 1530 C CA . GLY A 1 198 ? 0.492 5.259 19.668 1.00 95.31 198 GLY A CA 1
ATOM 1531 C C . GLY A 1 198 ? -0.960 5.403 19.219 1.00 95.31 198 GLY A C 1
ATOM 1532 O O . GLY A 1 198 ? -1.800 5.800 20.025 1.00 95.31 198 GLY A O 1
ATOM 1533 N N . ILE A 1 199 ? -1.290 5.039 17.971 1.00 94.44 199 ILE A N 1
ATOM 1534 C CA . ILE A 1 199 ? -2.684 5.102 17.506 1.00 94.44 199 ILE A CA 1
ATOM 1535 C C . ILE A 1 199 ? -3.561 4.017 18.141 1.00 94.44 199 ILE A C 1
ATOM 1537 O O . ILE A 1 199 ? -4.707 4.302 18.474 1.00 94.44 199 ILE A O 1
ATOM 1541 N N . ASP A 1 200 ? -3.036 2.807 18.372 1.00 94.19 200 ASP A N 1
ATOM 1542 C CA . ASP A 1 200 ? -3.757 1.746 19.091 1.00 94.19 200 ASP A CA 1
ATOM 1543 C C . ASP A 1 200 ? -4.063 2.170 20.535 1.00 94.19 200 ASP A C 1
ATOM 1545 O O . ASP A 1 200 ? -5.215 2.093 20.967 1.00 94.19 200 ASP A O 1
ATOM 1549 N N . GLY A 1 201 ? -3.067 2.699 21.254 1.00 93.38 201 GLY A N 1
ATOM 1550 C CA . GLY A 1 201 ? -3.225 3.212 22.615 1.00 93.38 201 GLY A CA 1
ATOM 1551 C C . GLY A 1 201 ? -4.241 4.350 22.693 1.00 93.38 201 GLY A C 1
ATOM 1552 O O . GLY A 1 201 ? -5.168 4.294 23.504 1.00 93.38 201 GLY A O 1
ATOM 1553 N N . LEU A 1 202 ? -4.135 5.332 21.793 1.00 90.88 202 LEU A N 1
ATOM 1554 C CA . LEU A 1 202 ? -5.081 6.444 21.722 1.00 90.88 202 LEU A CA 1
ATOM 1555 C C . LEU A 1 202 ? -6.504 5.967 21.406 1.00 90.88 202 LEU A C 1
ATOM 1557 O O . LEU A 1 202 ? -7.467 6.412 22.030 1.00 90.88 202 LEU A O 1
ATOM 1561 N N . ALA A 1 203 ? -6.660 5.052 20.450 1.00 90.25 203 ALA A N 1
ATOM 1562 C CA . ALA A 1 203 ? -7.968 4.527 20.084 1.00 90.25 203 ALA A CA 1
ATOM 1563 C C . ALA A 1 203 ? -8.606 3.716 21.227 1.00 90.25 203 ALA A C 1
ATOM 1565 O O . ALA A 1 203 ? -9.834 3.703 21.348 1.00 90.25 203 ALA A O 1
ATOM 1566 N N . ARG A 1 204 ? -7.804 3.048 22.075 1.00 90.88 204 ARG A N 1
ATOM 1567 C CA . ARG A 1 204 ? -8.285 2.356 23.287 1.00 90.88 204 ARG A CA 1
ATOM 1568 C C . ARG A 1 204 ? -8.721 3.339 24.362 1.00 90.88 204 ARG A C 1
ATOM 1570 O O . ARG A 1 204 ? -9.814 3.186 24.892 1.00 90.88 204 ARG A O 1
ATOM 1577 N N . GLU A 1 205 ? -7.900 4.349 24.648 1.00 90.06 205 GLU A N 1
ATOM 1578 C CA . GLU A 1 205 ? -8.215 5.404 25.624 1.00 90.06 205 GLU A CA 1
ATOM 1579 C C . GLU A 1 205 ? -9.540 6.104 25.288 1.00 90.06 205 GLU A C 1
ATOM 1581 O O . GLU A 1 205 ? -10.313 6.474 26.167 1.00 90.06 205 GLU A O 1
ATOM 1586 N N . ARG A 1 206 ? -9.815 6.251 23.992 1.00 86.19 206 ARG A N 1
ATOM 1587 C CA . ARG A 1 206 ? -10.982 6.953 23.455 1.00 86.19 206 ARG A CA 1
ATOM 1588 C C . ARG A 1 206 ? -12.156 6.046 23.083 1.00 86.19 206 ARG A C 1
ATOM 1590 O O . ARG A 1 206 ? -13.122 6.536 22.507 1.00 86.19 206 ARG A O 1
ATOM 1597 N N . ASP A 1 207 ? -12.065 4.751 23.371 1.00 84.38 207 ASP A N 1
ATOM 1598 C CA . ASP A 1 207 ? -13.102 3.748 23.099 1.00 84.38 207 ASP A CA 1
ATOM 1599 C C . ASP A 1 207 ? -13.600 3.698 21.635 1.00 84.38 207 ASP A C 1
ATOM 1601 O O . ASP A 1 207 ? -14.789 3.584 21.324 1.00 84.38 207 ASP A O 1
ATOM 1605 N N . TRP A 1 208 ? -12.665 3.772 20.686 1.00 85.25 208 TRP A N 1
ATOM 1606 C CA . TRP A 1 208 ? -12.950 3.555 19.261 1.00 85.25 208 TRP A CA 1
ATOM 1607 C C . TRP A 1 208 ? -11.980 2.599 18.575 1.00 85.25 208 TRP A C 1
ATOM 1609 O O . TRP A 1 208 ? -12.104 2.374 17.374 1.00 85.25 208 TRP A O 1
ATOM 1619 N N . ARG A 1 209 ? -11.063 1.952 19.305 1.00 89.88 209 ARG A N 1
ATOM 1620 C CA . ARG A 1 209 ? -10.185 0.924 18.716 1.00 89.88 209 ARG A CA 1
ATOM 1621 C C . ARG A 1 209 ? -10.995 -0.219 18.102 1.00 89.88 209 ARG A C 1
ATOM 1623 O O . ARG A 1 209 ? -10.645 -0.729 17.044 1.00 89.88 209 ARG A O 1
ATOM 1630 N N . HIS A 1 210 ? -12.114 -0.582 18.729 1.00 83.44 210 HIS A N 1
ATOM 1631 C CA . HIS A 1 210 ? -13.050 -1.588 18.217 1.00 83.44 210 HIS A CA 1
ATOM 1632 C C . HIS A 1 210 ? -13.869 -1.102 17.011 1.00 83.44 210 HIS A C 1
ATOM 1634 O O . HIS A 1 210 ? -14.698 -1.865 16.525 1.00 83.44 210 HIS A O 1
ATOM 1640 N N . LYS A 1 211 ? -13.678 0.156 16.583 1.00 84.62 211 LYS A N 1
ATOM 1641 C CA . LYS A 1 211 ? -14.336 0.826 15.452 1.00 84.62 211 LYS A CA 1
ATOM 1642 C C . LYS A 1 211 ? -13.377 1.091 14.283 1.00 84.62 211 LYS A C 1
ATOM 1644 O O . LYS A 1 211 ? -13.761 1.801 13.361 1.00 84.62 211 LYS A O 1
ATOM 1649 N N . ILE A 1 212 ? -12.154 0.559 14.319 1.00 89.88 212 ILE A N 1
ATOM 1650 C CA . ILE A 1 212 ? -11.180 0.702 13.231 1.00 89.88 212 ILE A CA 1
ATOM 1651 C C . ILE A 1 212 ? -10.469 -0.601 12.917 1.00 89.88 212 ILE A C 1
ATOM 1653 O O . ILE A 1 212 ? -10.291 -1.444 13.798 1.00 89.88 212 ILE A O 1
ATOM 1657 N N . VAL A 1 213 ? -10.016 -0.708 11.672 1.00 94.12 213 VAL A N 1
ATOM 1658 C CA . VAL A 1 213 ? -9.094 -1.749 11.217 1.00 94.12 213 VAL A CA 1
ATOM 1659 C C . VAL A 1 213 ? -7.701 -1.153 11.050 1.00 94.12 213 VAL A C 1
ATOM 1661 O O . VAL A 1 213 ? -7.527 -0.149 10.359 1.00 94.12 213 VAL A O 1
ATOM 1664 N N . ILE A 1 214 ? -6.698 -1.778 11.660 1.00 97.19 214 ILE A N 1
ATOM 1665 C CA . ILE A 1 214 ? -5.283 -1.493 11.423 1.00 97.19 214 ILE A CA 1
ATOM 1666 C C . ILE A 1 214 ? -4.735 -2.577 10.501 1.00 97.19 214 ILE A C 1
ATOM 1668 O O . ILE A 1 214 ? -4.800 -3.763 10.816 1.00 97.19 214 ILE A O 1
ATOM 1672 N N . SER A 1 215 ? -4.162 -2.181 9.370 1.00 98.19 215 SER A N 1
ATOM 1673 C CA . SER A 1 215 ? -3.516 -3.108 8.441 1.00 98.19 215 SER A CA 1
ATOM 1674 C C . SER A 1 215 ? -2.054 -2.763 8.212 1.00 98.19 215 SER A C 1
ATOM 1676 O O . SER A 1 215 ? -1.657 -1.604 8.328 1.00 98.19 215 SER A O 1
ATOM 1678 N N . LEU A 1 216 ? -1.263 -3.777 7.881 1.00 98.00 216 LEU A N 1
ATOM 1679 C CA . LEU A 1 216 ? 0.183 -3.677 7.740 1.00 98.00 216 LEU A CA 1
ATOM 1680 C C . LEU A 1 216 ? 0.646 -4.393 6.472 1.00 98.00 216 LEU A C 1
ATOM 1682 O O . LEU A 1 216 ? 0.280 -5.540 6.241 1.00 98.00 216 LEU A O 1
ATOM 1686 N N . GLU A 1 217 ? 1.505 -3.743 5.698 1.00 96.44 217 GLU A N 1
ATOM 1687 C CA . GLU A 1 217 ? 2.253 -4.355 4.602 1.00 96.44 217 GLU A CA 1
ATOM 1688 C C . GLU A 1 217 ? 3.671 -4.737 5.057 1.00 96.44 217 GLU A C 1
ATOM 1690 O O . GLU A 1 217 ? 4.446 -3.896 5.520 1.00 96.44 217 GLU A O 1
ATOM 1695 N N . VAL A 1 218 ? 4.034 -6.006 4.868 1.00 93.69 218 VAL A N 1
ATOM 1696 C CA . VAL A 1 218 ? 5.365 -6.574 5.118 1.00 93.69 218 VAL A CA 1
ATOM 1697 C C . VAL A 1 218 ? 5.871 -7.235 3.830 1.00 93.69 218 VAL A C 1
ATOM 1699 O O . VAL A 1 218 ? 5.769 -8.447 3.636 1.00 93.69 218 VAL A O 1
ATOM 1702 N N . GLY A 1 219 ? 6.388 -6.418 2.908 1.00 79.75 219 GLY A N 1
ATOM 1703 C CA . GLY A 1 219 ? 6.715 -6.873 1.550 1.00 79.75 219 GLY A CA 1
ATOM 1704 C C . GLY A 1 219 ? 8.199 -6.875 1.169 1.00 79.75 219 GLY A C 1
ATOM 1705 O O . GLY A 1 219 ? 8.570 -7.479 0.160 1.00 79.75 219 GLY A O 1
ATOM 1706 N N . ARG A 1 220 ? 9.086 -6.210 1.927 1.00 82.50 220 ARG A N 1
ATOM 1707 C CA . ARG A 1 220 ? 10.473 -5.961 1.482 1.00 82.50 220 ARG A CA 1
ATOM 1708 C C . ARG A 1 220 ? 11.476 -6.901 2.168 1.00 82.50 220 ARG A C 1
ATOM 1710 O O . ARG A 1 220 ? 11.710 -6.745 3.363 1.00 82.50 220 ARG A O 1
ATOM 1717 N N . PRO A 1 221 ? 12.160 -7.797 1.428 1.00 79.19 221 PRO A N 1
ATOM 1718 C CA . PRO A 1 221 ? 13.029 -8.823 2.019 1.00 79.19 221 PRO A CA 1
ATOM 1719 C C . PRO A 1 221 ? 14.260 -8.263 2.750 1.00 79.19 221 PRO A C 1
ATOM 1721 O O . PRO A 1 221 ? 14.770 -8.888 3.670 1.00 79.19 221 PRO A O 1
ATOM 1724 N N . ASN A 1 222 ? 14.719 -7.064 2.379 1.00 77.56 222 ASN A N 1
ATOM 1725 C CA . ASN A 1 222 ? 15.927 -6.454 2.947 1.00 77.56 222 ASN A CA 1
ATOM 1726 C C . ASN A 1 222 ? 15.655 -5.592 4.193 1.00 77.56 222 ASN A C 1
ATOM 1728 O O . ASN A 1 222 ? 16.584 -4.994 4.735 1.00 77.56 222 ASN A O 1
ATOM 1732 N N . ARG A 1 223 ? 14.395 -5.468 4.635 1.00 82.50 223 ARG A N 1
ATOM 1733 C CA . ARG A 1 223 ? 14.039 -4.694 5.832 1.00 82.50 223 ARG A CA 1
ATOM 1734 C C . ARG A 1 223 ? 14.031 -5.632 7.045 1.00 82.50 223 ARG A C 1
ATOM 1736 O O . ARG A 1 223 ? 13.227 -6.553 7.117 1.00 82.50 223 ARG A O 1
ATOM 1743 N N . GLN A 1 224 ? 14.932 -5.395 7.996 1.00 83.00 224 GLN A N 1
ATOM 1744 C CA . GLN A 1 224 ? 15.035 -6.186 9.227 1.00 83.00 224 GLN A CA 1
ATOM 1745 C C . GLN A 1 224 ? 14.033 -5.710 10.292 1.00 83.00 224 GLN A C 1
ATOM 1747 O O . GLN A 1 224 ? 13.729 -4.518 10.373 1.00 83.00 224 GLN A O 1
ATOM 1752 N N . GLY A 1 225 ? 13.544 -6.631 11.128 1.00 89.12 225 GLY A N 1
ATOM 1753 C CA . GLY A 1 225 ? 12.737 -6.317 12.312 1.00 89.12 225 GLY A CA 1
ATOM 1754 C C . GLY A 1 225 ? 11.255 -6.038 12.047 1.00 89.12 225 GLY A C 1
ATOM 1755 O O . GLY A 1 225 ? 10.536 -5.658 12.970 1.00 89.12 225 GLY A O 1
ATOM 1756 N N . GLN A 1 226 ? 10.769 -6.206 10.813 1.00 90.88 226 GLN A N 1
ATOM 1757 C CA . GLN A 1 226 ? 9.361 -5.953 10.470 1.00 90.88 226 GLN A CA 1
ATOM 1758 C C . GLN A 1 226 ? 8.396 -6.932 11.142 1.00 90.88 226 GLN A C 1
ATOM 1760 O O . GLN A 1 226 ? 7.237 -6.604 11.375 1.00 90.88 226 GLN A O 1
ATOM 1765 N N . GLU A 1 227 ? 8.881 -8.109 11.523 1.00 91.69 227 GLU A N 1
ATOM 1766 C CA . GLU A 1 227 ? 8.142 -9.097 12.299 1.00 91.69 227 GLU A CA 1
ATOM 1767 C C . GLU A 1 227 ? 7.661 -8.559 13.656 1.00 91.69 227 GLU A C 1
ATOM 1769 O O . GLU A 1 227 ? 6.667 -9.052 14.185 1.00 91.69 227 GLU A O 1
ATOM 1774 N N . ALA A 1 228 ? 8.314 -7.523 14.198 1.00 94.38 228 ALA A N 1
ATOM 1775 C CA . ALA A 1 228 ? 7.896 -6.857 15.431 1.00 94.38 228 ALA A CA 1
ATOM 1776 C C . ALA A 1 228 ? 6.597 -6.044 15.271 1.00 94.38 228 ALA A C 1
ATOM 1778 O O . ALA A 1 228 ? 5.972 -5.698 16.270 1.00 94.38 228 ALA A O 1
ATOM 1779 N N . LEU A 1 229 ? 6.187 -5.744 14.034 1.00 96.31 229 LEU A N 1
ATOM 1780 C CA . LEU A 1 229 ? 4.968 -4.992 13.722 1.00 96.31 229 LEU A CA 1
ATOM 1781 C C . LEU A 1 229 ? 3.723 -5.890 13.672 1.00 96.31 229 LEU A C 1
ATOM 1783 O O . LEU A 1 229 ? 2.616 -5.421 13.927 1.00 96.31 229 LEU A O 1
ATOM 1787 N N . ILE A 1 230 ? 3.905 -7.182 13.372 1.00 96.12 230 ILE A N 1
ATOM 1788 C CA . ILE A 1 230 ? 2.824 -8.163 13.179 1.00 96.12 230 ILE A CA 1
ATOM 1789 C C . ILE A 1 230 ? 1.829 -8.196 14.357 1.00 96.12 230 ILE A C 1
ATOM 1791 O O . ILE A 1 230 ? 0.628 -8.201 14.088 1.00 96.12 230 ILE A O 1
ATOM 1795 N N . PRO A 1 231 ? 2.254 -8.159 15.639 1.00 96.50 231 PRO A N 1
ATOM 1796 C CA . PRO A 1 231 ? 1.330 -8.207 16.776 1.00 96.50 231 PRO A CA 1
ATOM 1797 C C . PRO A 1 231 ? 0.369 -7.012 16.906 1.00 96.50 231 PRO A C 1
ATOM 1799 O O . PRO A 1 231 ? -0.515 -7.043 17.760 1.00 96.50 231 PRO A O 1
ATOM 1802 N N . TYR A 1 232 ? 0.543 -5.954 16.109 1.00 96.31 232 TYR A N 1
ATOM 1803 C CA . TYR A 1 232 ? -0.189 -4.689 16.240 1.00 96.31 232 TYR A CA 1
ATOM 1804 C C . TYR A 1 232 ? -1.175 -4.425 15.092 1.00 96.31 232 TYR A C 1
ATOM 1806 O O . TYR A 1 232 ? -1.736 -3.333 15.014 1.00 96.31 232 TYR A O 1
ATOM 1814 N N . ALA A 1 233 ? -1.384 -5.395 14.198 1.00 97.00 233 ALA A N 1
ATOM 1815 C CA . ALA A 1 233 ? -2.259 -5.265 13.036 1.00 97.00 233 ALA A CA 1
ATOM 1816 C C . ALA A 1 233 ? -3.376 -6.319 13.024 1.00 97.00 233 ALA A C 1
ATOM 1818 O O . ALA A 1 233 ? -3.178 -7.468 13.411 1.00 97.00 233 ALA A O 1
ATOM 1819 N N . ASP A 1 234 ? -4.538 -5.919 12.513 1.00 96.06 234 ASP A N 1
ATOM 1820 C CA . ASP A 1 234 ? -5.714 -6.768 12.323 1.00 96.06 234 ASP A CA 1
ATOM 1821 C C . ASP A 1 234 ? -5.646 -7.516 10.974 1.00 96.06 234 ASP A C 1
ATOM 1823 O O . ASP A 1 234 ? -6.103 -8.651 10.848 1.00 96.06 234 ASP A O 1
ATOM 1827 N N . VAL A 1 235 ? -5.053 -6.890 9.949 1.00 97.88 235 VAL A N 1
ATOM 1828 C CA . VAL A 1 235 ? -4.864 -7.469 8.607 1.00 97.88 235 VAL A CA 1
ATOM 1829 C C . VAL A 1 235 ? -3.417 -7.274 8.168 1.00 97.88 235 VAL A C 1
ATOM 1831 O O . VAL A 1 235 ? -2.939 -6.143 8.100 1.00 97.88 235 VAL A O 1
ATOM 1834 N N . ILE A 1 236 ? -2.710 -8.359 7.859 1.00 98.38 236 ILE A N 1
ATOM 1835 C CA . ILE A 1 236 ? -1.303 -8.303 7.463 1.00 98.38 236 ILE A CA 1
ATOM 1836 C C . ILE A 1 236 ? -1.142 -8.835 6.043 1.00 98.38 236 ILE A C 1
ATOM 1838 O O . ILE A 1 236 ? -1.511 -9.973 5.752 1.00 98.38 236 ILE A O 1
ATOM 1842 N N . PHE A 1 237 ? -0.560 -8.008 5.180 1.00 98.31 237 PHE A N 1
ATOM 1843 C CA . PHE A 1 237 ? -0.219 -8.324 3.800 1.00 98.31 237 PHE A CA 1
ATOM 1844 C C . PHE A 1 237 ? 1.266 -8.656 3.686 1.00 98.31 237 PHE A C 1
ATOM 1846 O O . PHE A 1 237 ? 2.116 -7.913 4.173 1.00 98.31 237 PHE A O 1
ATOM 1853 N N . PHE A 1 238 ? 1.574 -9.754 3.010 1.00 97.19 238 PHE A N 1
ATOM 1854 C CA . PHE A 1 238 ? 2.929 -10.206 2.731 1.00 97.19 238 PHE A CA 1
ATOM 1855 C C . PHE A 1 238 ? 3.156 -10.371 1.229 1.00 97.19 238 PHE A C 1
ATOM 1857 O O . PHE A 1 238 ? 2.230 -10.683 0.472 1.00 97.19 238 PHE A O 1
ATOM 1864 N N . SER A 1 239 ? 4.422 -10.269 0.826 1.00 94.31 239 SER A N 1
ATOM 1865 C CA . SER A 1 239 ? 4.857 -10.527 -0.547 1.00 94.31 239 SER A CA 1
ATOM 1866 C C . SER A 1 239 ? 5.486 -11.915 -0.695 1.00 94.31 239 SER A C 1
ATOM 1868 O O . SER A 1 239 ? 6.126 -12.438 0.226 1.00 94.31 239 SER A O 1
ATOM 1870 N N . LYS A 1 240 ? 5.399 -12.491 -1.901 1.00 94.75 240 LYS A N 1
ATOM 1871 C CA . LYS A 1 240 ? 6.174 -13.686 -2.281 1.00 94.75 240 LYS A CA 1
ATOM 1872 C C . LYS A 1 240 ? 7.672 -13.486 -2.044 1.00 94.75 240 LYS A C 1
ATOM 1874 O O . LYS A 1 240 ? 8.342 -14.383 -1.541 1.00 94.75 240 LYS A O 1
ATOM 1879 N N . ALA A 1 241 ? 8.199 -12.306 -2.378 1.00 92.62 241 ALA A N 1
ATOM 1880 C CA . ALA A 1 241 ? 9.619 -11.993 -2.224 1.00 92.62 241 ALA A CA 1
ATOM 1881 C C . ALA A 1 241 ? 10.063 -12.023 -0.752 1.00 92.62 241 ALA A C 1
ATOM 1883 O O . ALA A 1 241 ? 11.134 -12.542 -0.442 1.00 92.62 241 ALA A O 1
ATOM 1884 N N . TYR A 1 242 ? 9.229 -11.515 0.156 1.00 93.81 242 TYR A N 1
ATOM 1885 C CA . TYR A 1 242 ? 9.478 -11.554 1.593 1.00 93.81 242 TYR A CA 1
ATOM 1886 C C . TYR A 1 242 ? 9.464 -12.991 2.129 1.00 93.81 242 TYR A C 1
ATOM 1888 O O . TYR A 1 242 ? 10.380 -13.390 2.847 1.00 93.81 242 TYR A O 1
ATOM 1896 N N . ALA A 1 243 ? 8.480 -13.799 1.723 1.00 95.19 243 ALA A N 1
ATOM 1897 C CA . ALA A 1 243 ? 8.402 -15.205 2.117 1.00 95.19 243 ALA A CA 1
ATOM 1898 C C . ALA A 1 243 ? 9.601 -16.029 1.606 1.00 95.19 243 ALA A C 1
ATOM 1900 O O . ALA A 1 243 ? 10.193 -16.801 2.363 1.00 95.19 243 ALA A O 1
ATOM 1901 N N . LEU A 1 244 ? 10.010 -15.822 0.348 1.00 94.94 244 LEU A N 1
ATOM 1902 C CA . LEU A 1 244 ? 11.173 -16.489 -0.248 1.00 94.94 244 LEU A CA 1
ATOM 1903 C C . LEU A 1 244 ? 12.480 -16.114 0.456 1.00 94.94 244 LEU A C 1
ATOM 1905 O O . LEU A 1 244 ? 13.320 -16.983 0.683 1.00 94.94 244 LEU A O 1
ATOM 1909 N N . ALA A 1 245 ? 12.648 -14.851 0.855 1.00 93.62 245 ALA A N 1
ATOM 1910 C CA . ALA A 1 245 ? 13.817 -14.419 1.623 1.00 93.62 245 ALA A CA 1
ATOM 1911 C C . ALA A 1 245 ? 13.903 -15.081 3.008 1.00 93.62 245 ALA A C 1
ATOM 1913 O O . ALA A 1 245 ? 14.991 -15.226 3.559 1.00 93.62 245 ALA A O 1
ATOM 1914 N N . GLN A 1 246 ? 12.773 -15.550 3.542 1.00 92.38 246 GLN A N 1
ATOM 1915 C CA . GLN A 1 246 ? 12.709 -16.379 4.746 1.00 92.38 246 GLN A CA 1
ATOM 1916 C C . GLN A 1 246 ? 12.777 -17.885 4.453 1.00 92.38 246 GLN A C 1
ATOM 1918 O O . GLN A 1 246 ? 12.479 -18.702 5.319 1.00 92.38 246 GLN A O 1
ATOM 1923 N N . SER A 1 247 ? 13.207 -18.269 3.248 1.00 95.19 247 SER A N 1
ATOM 1924 C CA . SER A 1 247 ? 13.361 -19.662 2.806 1.00 95.19 247 SER A CA 1
ATOM 1925 C C . SER A 1 247 ? 12.052 -20.457 2.685 1.00 95.19 247 SER A C 1
ATOM 1927 O O . SER A 1 247 ? 12.082 -21.687 2.649 1.00 95.19 247 SER A O 1
ATOM 1929 N N . PHE A 1 248 ? 10.896 -19.792 2.575 1.00 96.62 248 PHE A N 1
ATOM 1930 C CA . PHE A 1 248 ? 9.628 -20.473 2.310 1.00 96.62 248 PHE A CA 1
ATOM 1931 C C . PHE A 1 248 ? 9.346 -20.581 0.816 1.00 96.62 248 PHE A C 1
ATOM 1933 O O . PHE A 1 248 ? 9.361 -19.589 0.097 1.00 96.62 248 PHE A O 1
ATOM 1940 N N . THR A 1 249 ? 8.990 -21.781 0.362 1.00 95.88 249 THR A N 1
ATOM 1941 C CA . THR A 1 249 ? 8.655 -22.068 -1.043 1.00 95.88 249 THR A CA 1
ATOM 1942 C C . THR A 1 249 ? 7.156 -22.200 -1.302 1.00 95.88 249 THR A C 1
ATOM 1944 O O . THR A 1 249 ? 6.745 -22.343 -2.449 1.00 95.88 249 THR A O 1
ATOM 1947 N N . SER A 1 250 ? 6.320 -22.132 -0.261 1.00 96.88 250 SER A N 1
ATOM 1948 C CA . SER A 1 250 ? 4.862 -22.172 -0.399 1.00 96.88 250 SER A CA 1
ATOM 1949 C C . SER A 1 250 ? 4.174 -21.147 0.496 1.00 96.88 250 SER A C 1
ATOM 1951 O O . SER A 1 250 ? 4.540 -20.979 1.664 1.00 96.88 250 SER A O 1
ATOM 1953 N N . ALA A 1 251 ? 3.119 -20.526 -0.037 1.00 97.19 251 ALA A N 1
ATOM 1954 C CA . ALA A 1 251 ? 2.273 -19.589 0.696 1.00 97.19 251 ALA A CA 1
ATOM 1955 C C . ALA A 1 251 ? 1.705 -20.216 1.978 1.00 97.19 251 ALA A C 1
ATOM 1957 O O . ALA A 1 251 ? 1.699 -19.595 3.036 1.00 97.19 251 ALA A O 1
ATOM 1958 N N . ARG A 1 252 ? 1.272 -21.481 1.905 1.00 97.62 252 ARG A N 1
ATOM 1959 C CA . ARG A 1 252 ? 0.709 -22.200 3.053 1.00 97.62 252 ARG A CA 1
ATOM 1960 C C . ARG A 1 252 ? 1.720 -22.387 4.180 1.00 97.62 252 ARG A C 1
ATOM 1962 O O . ARG A 1 252 ? 1.407 -22.049 5.317 1.00 97.62 252 ARG A O 1
ATOM 1969 N N . ALA A 1 253 ? 2.913 -22.911 3.887 1.00 97.94 253 ALA A N 1
ATOM 1970 C CA . ALA A 1 253 ? 3.936 -23.112 4.915 1.00 97.94 253 ALA A CA 1
ATOM 1971 C C . ALA A 1 253 ? 4.354 -21.781 5.551 1.00 97.94 253 ALA A C 1
ATOM 1973 O O . ALA A 1 253 ? 4.493 -21.701 6.771 1.00 97.94 253 ALA A O 1
ATOM 1974 N N . PHE A 1 254 ? 4.477 -20.734 4.731 1.00 97.81 254 PHE A N 1
ATOM 1975 C CA . PHE A 1 254 ? 4.784 -19.389 5.196 1.00 97.81 254 PHE A CA 1
ATOM 1976 C C . PHE A 1 254 ? 3.717 -18.854 6.162 1.00 97.81 254 PHE A C 1
ATOM 1978 O O . PHE A 1 254 ? 4.043 -18.539 7.304 1.00 97.81 254 PHE A O 1
ATOM 1985 N N . LEU A 1 255 ? 2.439 -18.824 5.768 1.00 98.06 255 LEU A N 1
ATOM 1986 C CA . LEU A 1 255 ? 1.368 -18.301 6.627 1.00 98.06 255 LEU A CA 1
ATOM 1987 C C . LEU A 1 255 ? 1.222 -19.096 7.936 1.00 98.06 255 LEU A C 1
ATOM 1989 O O . LEU A 1 255 ? 1.038 -18.504 8.998 1.00 98.06 255 LEU A O 1
ATOM 1993 N N . LEU A 1 256 ? 1.356 -20.426 7.891 1.00 97.81 256 LEU A N 1
ATOM 1994 C CA . LEU A 1 256 ? 1.299 -21.262 9.097 1.00 97.81 256 LEU A CA 1
ATOM 1995 C C . LEU A 1 256 ? 2.453 -20.971 10.069 1.00 97.81 256 LEU A C 1
ATOM 1997 O O . LEU A 1 256 ? 2.257 -21.031 11.283 1.00 97.81 256 LEU A O 1
ATOM 2001 N N . SER A 1 257 ? 3.637 -20.617 9.561 1.00 97.50 257 SER A N 1
ATOM 2002 C CA . SER A 1 257 ? 4.795 -20.271 10.400 1.00 97.50 257 SER A CA 1
ATOM 2003 C C . SER A 1 257 ? 4.586 -19.001 11.238 1.00 97.50 257 SER A C 1
ATOM 2005 O O . SER A 1 257 ? 5.240 -18.817 12.265 1.00 97.50 257 SER A O 1
ATOM 2007 N N . LEU A 1 258 ? 3.651 -18.141 10.823 1.00 97.00 258 LEU A N 1
ATOM 2008 C CA . LEU A 1 258 ? 3.371 -16.852 11.448 1.00 97.00 258 LEU A CA 1
ATOM 2009 C C . LEU A 1 258 ? 2.310 -16.925 12.553 1.00 97.00 258 LEU A C 1
ATOM 2011 O O . LEU A 1 258 ? 2.181 -15.968 13.316 1.00 97.00 258 LEU A O 1
ATOM 2015 N N . ILE A 1 259 ? 1.602 -18.054 12.697 1.00 96.38 259 ILE A N 1
ATOM 2016 C CA . ILE A 1 259 ? 0.573 -18.256 13.735 1.00 96.38 259 ILE A CA 1
ATOM 2017 C C . ILE A 1 259 ? 1.057 -17.849 15.140 1.00 96.38 259 ILE A C 1
ATOM 2019 O O . ILE A 1 259 ? 0.315 -17.146 15.819 1.00 96.38 259 ILE A O 1
ATOM 2023 N N . PRO A 1 260 ? 2.277 -18.208 15.600 1.00 96.12 260 PRO A N 1
ATOM 2024 C CA . PRO A 1 260 ? 2.724 -17.856 16.951 1.00 96.12 260 PRO A CA 1
ATOM 2025 C C . PRO A 1 260 ? 2.966 -16.356 17.175 1.00 96.12 260 PRO A C 1
ATOM 2027 O O . PRO A 1 260 ? 3.097 -15.929 18.318 1.00 96.12 260 PRO A O 1
ATOM 2030 N N . ARG A 1 261 ? 3.097 -15.570 16.100 1.00 94.50 261 ARG A N 1
ATOM 2031 C CA . ARG A 1 261 ? 3.385 -14.126 16.143 1.00 94.50 261 ARG A CA 1
ATOM 2032 C C . ARG A 1 261 ? 2.157 -13.264 15.863 1.00 94.50 261 ARG A C 1
ATOM 2034 O O . ARG A 1 261 ? 2.139 -12.098 16.245 1.00 94.50 261 ARG A O 1
ATOM 2041 N N . ALA A 1 262 ? 1.172 -13.814 15.162 1.00 95.50 262 ALA A N 1
ATOM 2042 C CA . ALA A 1 262 ? -0.022 -13.096 14.760 1.00 95.50 262 ALA A CA 1
ATOM 2043 C C . ALA A 1 262 ? -0.991 -12.891 15.939 1.00 95.50 262 ALA A C 1
ATOM 2045 O O . ALA A 1 262 ? -1.146 -13.788 16.773 1.00 95.50 262 ALA A O 1
ATOM 2046 N N . PRO A 1 263 ? -1.695 -11.748 16.000 1.00 93.50 263 PRO A N 1
ATOM 2047 C CA . PRO A 1 263 ? -2.796 -11.568 16.936 1.00 93.50 263 PRO A CA 1
ATOM 2048 C C . PRO A 1 263 ? -3.887 -12.628 16.732 1.00 93.50 263 PRO A C 1
ATOM 2050 O O . PRO A 1 263 ? -4.142 -13.038 15.598 1.00 93.50 263 PRO A O 1
ATOM 2053 N N . PRO A 1 264 ? -4.606 -13.036 17.796 1.00 91.69 264 PRO A N 1
ATOM 2054 C CA . PRO A 1 264 ? -5.615 -14.096 17.716 1.00 91.69 264 PRO A CA 1
ATOM 2055 C C . PRO A 1 264 ? -6.793 -13.754 16.792 1.00 91.69 264 PRO A C 1
ATOM 2057 O O . PRO A 1 264 ? -7.546 -14.643 16.410 1.00 91.69 264 PRO A O 1
ATOM 2060 N N . HIS A 1 265 ? -6.955 -12.475 16.450 1.00 87.62 265 HIS A N 1
ATOM 2061 C CA . HIS A 1 265 ? -8.007 -11.953 15.587 1.00 87.62 265 HIS A CA 1
ATOM 2062 C C . HIS A 1 265 ? -7.561 -11.692 14.138 1.00 87.62 265 HIS A C 1
ATOM 2064 O O . HIS A 1 265 ? -8.390 -11.314 13.313 1.00 87.62 265 HIS A O 1
ATOM 2070 N N . ALA A 1 266 ? -6.275 -11.869 13.828 1.00 95.00 266 ALA A N 1
ATOM 2071 C CA . ALA A 1 266 ? -5.698 -11.360 12.593 1.00 95.00 266 ALA A CA 1
ATOM 2072 C C . ALA A 1 266 ? -6.054 -12.180 11.342 1.00 95.00 266 ALA A C 1
ATOM 2074 O O . ALA A 1 266 ? -6.257 -13.399 11.392 1.00 95.00 266 ALA A O 1
ATOM 2075 N N . LEU A 1 267 ? -6.042 -11.496 10.196 1.00 96.81 267 LEU A N 1
ATOM 2076 C CA . LEU A 1 267 ? -6.011 -12.096 8.863 1.00 96.81 267 LEU A CA 1
ATOM 2077 C C . LEU A 1 267 ? -4.602 -11.969 8.281 1.00 96.81 267 LEU A C 1
ATOM 2079 O O . LEU A 1 267 ? -4.083 -10.861 8.145 1.00 96.81 267 LEU A O 1
ATOM 2083 N N . LEU A 1 268 ? -3.994 -13.096 7.914 1.00 98.44 268 LEU A N 1
ATOM 2084 C CA . LEU A 1 268 ? -2.693 -13.128 7.248 1.00 98.44 268 LEU A CA 1
ATOM 2085 C C . LEU A 1 268 ? -2.892 -13.400 5.761 1.00 98.44 268 LEU A C 1
ATOM 2087 O O . LEU A 1 268 ? -3.502 -14.403 5.402 1.00 98.44 268 LEU A O 1
ATOM 2091 N N . ILE A 1 269 ? -2.387 -12.528 4.897 1.00 98.44 269 ILE A N 1
ATOM 2092 C CA . ILE A 1 269 ? -2.637 -12.574 3.455 1.00 98.44 269 ILE A CA 1
ATOM 2093 C C . ILE A 1 269 ? -1.304 -12.480 2.728 1.00 98.44 269 ILE A C 1
ATOM 2095 O O . ILE A 1 269 ? -0.486 -11.623 3.044 1.00 98.44 269 ILE A O 1
ATOM 2099 N N . VAL A 1 270 ? -1.078 -13.336 1.735 1.00 97.62 270 VAL A N 1
ATOM 2100 C CA . VAL A 1 270 ? 0.132 -13.292 0.911 1.00 97.62 270 VAL A CA 1
ATOM 2101 C C . VAL A 1 270 ? -0.217 -13.383 -0.569 1.00 97.62 270 VAL A C 1
ATOM 2103 O O . VAL A 1 270 ? -0.947 -14.284 -0.989 1.00 97.62 270 VAL A O 1
ATOM 2106 N N . SER A 1 271 ? 0.316 -12.456 -1.365 1.00 95.12 271 SER A N 1
ATOM 2107 C CA . SER A 1 271 ? 0.288 -12.561 -2.825 1.00 95.12 271 SER A CA 1
ATOM 2108 C C . SER A 1 271 ? 1.416 -13.490 -3.290 1.00 95.12 271 SER A C 1
ATOM 2110 O O . SER A 1 271 ? 2.543 -13.421 -2.797 1.00 95.12 271 SER A O 1
ATOM 2112 N N . TRP A 1 272 ? 1.124 -14.399 -4.223 1.00 94.88 272 TRP A N 1
ATOM 2113 C CA . TRP A 1 272 ? 2.063 -15.426 -4.698 1.00 94.88 272 TRP A CA 1
ATOM 2114 C C . TRP A 1 272 ? 2.355 -15.336 -6.206 1.00 94.88 272 TRP A C 1
ATOM 2116 O O . TRP A 1 272 ? 2.785 -16.304 -6.843 1.00 94.88 272 TRP A O 1
ATOM 2126 N N . GLY A 1 273 ? 2.191 -14.139 -6.777 1.00 87.56 273 GLY A N 1
ATOM 2127 C CA . GLY A 1 273 ? 2.449 -13.851 -8.188 1.00 87.56 273 GLY A CA 1
ATOM 2128 C C . GLY A 1 273 ? 1.466 -14.574 -9.109 1.00 87.56 273 GLY A C 1
ATOM 2129 O O . GLY A 1 273 ? 0.260 -14.573 -8.873 1.00 87.56 273 GLY A O 1
ATOM 2130 N N . THR A 1 274 ? 1.982 -15.234 -10.144 1.00 86.06 274 THR A N 1
ATOM 2131 C CA . THR A 1 274 ? 1.182 -15.988 -11.127 1.00 86.06 274 THR A CA 1
ATOM 2132 C C . THR A 1 274 ? 0.473 -17.215 -10.550 1.00 86.06 274 THR A C 1
ATOM 2134 O O . THR A 1 274 ? -0.385 -17.787 -11.214 1.00 86.06 274 THR A O 1
ATOM 2137 N N . GLU A 1 275 ? 0.772 -17.609 -9.312 1.00 89.75 275 GLU A N 1
ATOM 2138 C CA . GLU A 1 275 ? 0.070 -18.683 -8.597 1.00 89.75 275 GLU A CA 1
ATOM 2139 C C . GLU A 1 275 ? -1.152 -18.165 -7.811 1.00 89.75 275 GLU A C 1
ATOM 2141 O O . GLU A 1 275 ? -1.867 -18.950 -7.186 1.00 89.75 275 GLU A O 1
ATOM 2146 N N . GLY A 1 276 ? -1.408 -16.852 -7.853 1.00 93.81 276 GLY A N 1
ATOM 2147 C CA . GLY A 1 276 ? -2.538 -16.201 -7.198 1.00 93.81 276 GLY A CA 1
ATOM 2148 C C . GLY A 1 276 ? -2.188 -15.678 -5.809 1.00 93.81 276 GLY A C 1
ATOM 2149 O O . GLY A 1 276 ? -1.187 -14.983 -5.639 1.00 93.81 276 GLY A O 1
ATOM 2150 N N . ALA A 1 277 ? -3.020 -15.969 -4.812 1.00 97.38 277 ALA A N 1
ATOM 2151 C CA . ALA A 1 277 ? -2.837 -15.498 -3.441 1.00 97.38 277 ALA A CA 1
ATOM 2152 C C . ALA A 1 277 ? -3.412 -16.482 -2.417 1.00 97.38 277 ALA A C 1
ATOM 2154 O O . ALA A 1 277 ? -4.242 -17.333 -2.743 1.00 97.38 277 ALA A O 1
ATOM 2155 N N . ALA A 1 278 ? -2.992 -16.345 -1.162 1.00 98.19 278 ALA A N 1
ATOM 2156 C CA . ALA A 1 278 ? -3.514 -17.127 -0.050 1.00 98.19 278 ALA A CA 1
ATOM 2157 C C . ALA A 1 278 ? -3.853 -16.251 1.157 1.00 98.19 278 ALA A C 1
ATOM 2159 O O . ALA A 1 278 ? -3.241 -15.206 1.377 1.00 98.19 278 ALA A O 1
ATOM 2160 N N . LEU A 1 279 ? -4.807 -16.719 1.955 1.00 97.75 279 LEU A N 1
ATOM 2161 C CA . LEU A 1 279 ? -5.266 -16.098 3.189 1.00 97.75 279 LEU A CA 1
ATOM 2162 C C . LEU A 1 279 ? -5.339 -17.158 4.294 1.00 97.75 279 LEU A C 1
ATOM 2164 O O . LEU A 1 279 ? -5.820 -18.266 4.066 1.00 97.75 279 LEU A O 1
ATOM 2168 N N . LEU A 1 280 ? -4.898 -16.809 5.499 1.00 97.88 280 LEU A N 1
ATOM 2169 C CA . LEU A 1 280 ? -5.093 -17.581 6.722 1.00 97.88 280 LEU A CA 1
ATOM 2170 C C . LEU A 1 280 ? -5.827 -16.718 7.752 1.00 97.88 280 LEU A C 1
ATOM 2172 O O . LEU A 1 280 ? -5.323 -15.678 8.179 1.00 97.88 280 LEU A O 1
ATOM 2176 N N . SER A 1 281 ? -7.003 -17.177 8.167 1.00 95.44 281 SER A N 1
ATOM 2177 C CA . SER A 1 281 ? -7.740 -16.614 9.300 1.00 95.44 281 SER A CA 1
ATOM 2178 C C . SER A 1 281 ? -7.215 -17.228 10.596 1.00 95.44 281 SER A C 1
ATOM 2180 O O . SER A 1 281 ? -7.329 -18.438 10.794 1.00 95.44 281 SER A O 1
ATOM 2182 N N . ILE A 1 282 ? -6.641 -16.421 11.493 1.00 93.06 282 ILE A N 1
ATOM 2183 C CA . ILE A 1 282 ? -6.185 -16.917 12.803 1.00 93.06 282 ILE A CA 1
ATOM 2184 C C . ILE A 1 282 ? -7.355 -17.389 13.687 1.00 93.06 282 ILE A C 1
ATOM 2186 O O . ILE A 1 282 ? -7.231 -18.474 14.265 1.00 93.06 282 ILE A O 1
ATOM 2190 N N . PRO A 1 283 ? -8.501 -16.675 13.757 1.00 88.81 283 PRO A N 1
ATOM 2191 C CA . PRO A 1 283 ? -9.651 -17.104 14.556 1.00 88.81 283 PRO A CA 1
ATOM 2192 C C . PRO A 1 283 ? -10.211 -18.465 14.148 1.00 88.81 283 PRO A C 1
ATOM 2194 O O . PRO A 1 283 ? -10.416 -19.332 14.995 1.00 88.81 283 PRO A O 1
ATOM 2197 N N . THR A 1 284 ? -10.463 -18.650 12.848 1.00 88.19 284 THR A N 1
ATOM 2198 C CA . THR A 1 284 ? -11.141 -19.850 12.327 1.00 88.19 284 THR A CA 1
ATOM 2199 C C . THR A 1 284 ? -10.159 -20.950 11.934 1.00 88.19 284 THR A C 1
ATOM 2201 O O . THR A 1 284 ? -10.560 -22.094 11.738 1.00 88.19 284 THR A O 1
ATOM 2204 N N . ARG A 1 285 ? -8.860 -20.627 11.838 1.00 91.19 285 ARG A N 1
ATOM 2205 C CA . ARG A 1 285 ? -7.796 -21.490 11.290 1.00 91.19 285 ARG A CA 1
ATOM 2206 C C . ARG A 1 285 ? -8.054 -21.937 9.850 1.00 91.19 285 ARG A C 1
ATOM 2208 O O . ARG A 1 285 ? -7.445 -22.898 9.378 1.00 91.19 285 ARG A O 1
ATOM 2215 N N . GLU A 1 286 ? -8.935 -21.236 9.147 1.00 92.75 286 GLU A N 1
ATOM 2216 C CA . GLU A 1 286 ? -9.239 -21.510 7.752 1.00 92.75 286 GLU A CA 1
ATOM 2217 C C . GLU A 1 286 ? -8.143 -20.949 6.855 1.00 92.75 286 GLU A C 1
ATOM 2219 O O . GLU A 1 286 ? -7.776 -19.773 6.937 1.00 92.75 286 GLU A O 1
ATOM 2224 N N . TYR A 1 287 ? -7.641 -21.817 5.981 1.00 96.94 287 TYR A N 1
ATOM 2225 C CA . TYR A 1 287 ? -6.719 -21.469 4.913 1.00 96.94 287 TYR A CA 1
ATOM 2226 C C . TYR A 1 287 ? -7.482 -21.428 3.592 1.00 96.94 287 TYR A C 1
ATOM 2228 O O . TYR A 1 287 ? -8.095 -22.420 3.196 1.00 96.94 287 TYR A O 1
ATOM 2236 N N . LEU A 1 288 ? -7.410 -20.294 2.907 1.00 95.44 288 LEU A N 1
ATOM 2237 C CA . LEU A 1 288 ? -8.032 -20.060 1.613 1.00 95.44 288 LEU A CA 1
ATOM 2238 C C . LEU A 1 288 ? -6.954 -19.738 0.585 1.00 95.44 288 LEU A C 1
ATOM 2240 O O . LEU A 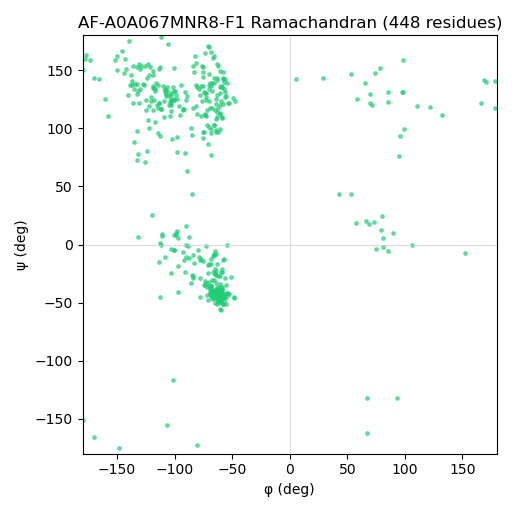1 288 ? -5.956 -19.087 0.889 1.00 95.44 288 LEU A O 1
ATOM 2244 N N . GLN A 1 289 ? -7.178 -20.176 -0.646 1.00 95.88 289 GLN A N 1
ATOM 2245 C CA . GLN A 1 289 ? -6.312 -19.880 -1.776 1.00 95.88 289 GLN A CA 1
ATOM 2246 C C . GLN A 1 289 ? -7.181 -19.476 -2.962 1.00 95.88 289 GLN A C 1
ATOM 2248 O O . GLN A 1 289 ? -8.218 -20.090 -3.215 1.00 95.88 289 GLN A O 1
ATOM 2253 N N . ALA A 1 290 ? -6.752 -18.446 -3.679 1.00 93.56 290 ALA A N 1
ATOM 2254 C CA . ALA A 1 290 ? -7.319 -18.058 -4.958 1.00 93.56 290 ALA A CA 1
ATOM 2255 C C . ALA A 1 290 ? -6.242 -18.211 -6.027 1.00 93.56 290 ALA A C 1
ATOM 2257 O O . ALA A 1 290 ? -5.098 -17.801 -5.818 1.00 93.56 290 ALA A O 1
ATOM 2258 N N . SER A 1 291 ? -6.611 -18.814 -7.153 1.00 89.38 291 SER A N 1
ATOM 2259 C CA . SER A 1 291 ? -5.760 -18.885 -8.338 1.00 89.38 291 SER A CA 1
ATOM 2260 C C . SER A 1 291 ? -5.548 -17.494 -8.932 1.00 89.38 291 SER A C 1
ATOM 2262 O O . SER A 1 291 ? -6.307 -16.563 -8.662 1.00 89.38 291 SER A O 1
ATOM 2264 N N . SER A 1 292 ? -4.507 -17.346 -9.746 1.00 82.44 292 SER A N 1
ATOM 2265 C CA . SER A 1 292 ? -4.341 -16.134 -10.539 1.00 82.44 292 SER A CA 1
ATOM 2266 C C . SER A 1 292 ? -5.483 -15.975 -11.539 1.00 82.44 292 SER A C 1
ATOM 2268 O O . SER A 1 292 ? -6.129 -16.939 -11.954 1.00 82.44 292 SER A O 1
ATOM 2270 N N . PHE A 1 293 ? -5.720 -14.727 -11.924 1.00 81.12 293 PHE A N 1
ATOM 2271 C CA . PHE A 1 293 ? -6.641 -14.404 -12.998 1.00 81.12 293 PHE A CA 1
ATOM 2272 C C . PHE A 1 293 ? -6.161 -14.988 -14.327 1.00 81.12 293 PHE A C 1
ATOM 2274 O O . PHE A 1 293 ? -5.035 -14.722 -14.762 1.00 81.12 293 PHE A O 1
ATOM 2281 N N . VAL A 1 294 ? -7.061 -15.706 -14.990 1.00 74.38 294 VAL A N 1
ATOM 2282 C CA . VAL A 1 294 ? -6.907 -16.161 -16.369 1.00 74.38 294 VAL A CA 1
ATOM 2283 C C . VAL A 1 294 ? -7.972 -15.433 -17.192 1.00 74.38 294 VAL A C 1
ATOM 2285 O O . VAL A 1 294 ? -9.147 -15.540 -16.840 1.00 74.38 294 VAL A O 1
ATOM 2288 N N . PRO A 1 295 ? -7.600 -14.661 -18.226 1.00 69.69 295 PRO A N 1
ATOM 2289 C CA . PRO A 1 295 ? -8.567 -14.027 -19.112 1.00 69.69 295 PRO A CA 1
ATOM 2290 C C . PRO A 1 295 ? -9.404 -15.071 -19.841 1.00 69.69 295 PRO A C 1
ATOM 2292 O O . PRO A 1 295 ? -8.959 -16.199 -20.074 1.00 69.69 295 PRO A O 1
ATOM 2295 N N . ASP A 1 296 ? -10.617 -14.687 -20.227 1.00 63.31 296 ASP A N 1
ATOM 2296 C CA . ASP A 1 296 ? -11.443 -15.529 -21.079 1.00 63.31 296 ASP A CA 1
ATOM 2297 C C . ASP A 1 296 ? -10.745 -15.695 -22.433 1.00 63.31 296 ASP A C 1
ATOM 2299 O O . ASP A 1 296 ? -10.668 -14.765 -23.238 1.00 63.31 296 ASP A O 1
ATOM 2303 N N . VAL A 1 297 ? -10.222 -16.895 -22.691 1.00 51.59 297 VAL A N 1
ATOM 2304 C CA . VAL A 1 297 ? -9.651 -17.236 -23.993 1.00 51.59 297 VAL A CA 1
ATOM 2305 C C . VAL A 1 297 ? -10.789 -17.222 -25.006 1.00 51.59 297 VAL A C 1
ATOM 2307 O O . VAL A 1 297 ? -11.570 -18.171 -25.089 1.00 51.59 297 VAL A O 1
ATOM 2310 N N . VAL A 1 298 ? -10.881 -16.167 -25.816 1.00 48.00 298 VAL A N 1
ATOM 2311 C CA . VAL A 1 298 ? -11.693 -16.212 -27.034 1.00 48.00 298 VAL A CA 1
ATOM 2312 C C . VAL A 1 298 ? -11.036 -17.254 -27.946 1.00 48.00 298 VAL A C 1
ATOM 2314 O O . VAL A 1 298 ? -9.884 -17.053 -28.348 1.00 48.00 298 VAL A O 1
ATOM 2317 N N . PRO A 1 299 ? -11.690 -18.386 -28.276 1.00 38.22 299 PRO A N 1
ATOM 2318 C CA . PRO A 1 299 ? -11.086 -19.366 -29.163 1.00 38.22 299 PRO A CA 1
ATOM 2319 C C . PRO A 1 299 ? -10.811 -18.693 -30.507 1.00 38.22 299 PRO A C 1
ATOM 2321 O O . PRO A 1 299 ? -11.736 -18.302 -31.222 1.00 38.22 299 PRO A O 1
ATOM 2324 N N . LYS A 1 300 ? -9.526 -18.543 -30.850 1.00 41.91 300 LYS A N 1
ATOM 2325 C CA . LYS A 1 300 ? -9.098 -18.088 -32.174 1.00 41.91 300 LYS A CA 1
ATOM 2326 C C . LYS A 1 300 ? -9.621 -19.096 -33.191 1.00 41.91 300 LYS A C 1
ATOM 2328 O O . LYS A 1 300 ? -9.038 -20.164 -33.362 1.00 41.91 300 LYS A O 1
ATOM 2333 N N . ILE A 1 301 ? -10.730 -18.775 -33.853 1.00 45.44 301 ILE A N 1
ATOM 2334 C CA . ILE A 1 301 ? -11.171 -19.520 -35.029 1.00 45.44 301 ILE A CA 1
ATOM 2335 C C . ILE A 1 301 ? -10.061 -19.330 -36.073 1.00 45.44 301 ILE A C 1
ATOM 2337 O O . ILE A 1 301 ? -9.784 -18.186 -36.443 1.00 45.44 301 ILE A O 1
ATOM 2341 N N . PRO A 1 302 ? -9.378 -20.395 -36.525 1.00 42.72 302 PRO A N 1
ATOM 2342 C CA . PRO A 1 302 ? -8.351 -20.251 -37.543 1.00 42.72 302 PRO A CA 1
ATOM 2343 C C . PRO A 1 302 ? -8.984 -19.669 -38.818 1.00 42.72 302 PRO A C 1
ATOM 2345 O O . PRO A 1 302 ? -10.063 -20.125 -39.223 1.00 42.72 302 PRO A O 1
ATOM 2348 N N . PRO A 1 303 ? -8.347 -18.682 -39.473 1.00 42.06 303 PRO A N 1
ATOM 2349 C CA . PRO A 1 303 ? -8.841 -18.154 -40.734 1.00 42.06 303 PRO A CA 1
ATOM 2350 C C . PRO A 1 303 ? -8.734 -19.267 -41.779 1.00 42.06 303 PRO A C 1
ATOM 2352 O O . PRO A 1 303 ? -7.645 -19.596 -42.240 1.00 42.06 303 PRO A O 1
ATOM 2355 N N . GLY A 1 304 ? -9.860 -19.907 -42.103 1.00 47.62 304 GLY A N 1
ATOM 2356 C CA . GLY A 1 304 ? -9.885 -20.954 -43.127 1.00 47.62 304 GLY A CA 1
ATOM 2357 C C . GLY A 1 304 ? -10.955 -22.035 -43.011 1.00 47.62 304 GLY A C 1
ATOM 2358 O O . GLY A 1 304 ? -11.100 -22.805 -43.953 1.00 47.62 304 GLY A O 1
ATOM 2359 N N . SER A 1 305 ? -11.752 -22.113 -41.940 1.00 39.97 305 SER A N 1
ATOM 2360 C CA . SER A 1 305 ? -12.862 -23.081 -41.903 1.00 39.97 305 SER A CA 1
ATOM 2361 C C . SER A 1 305 ? -14.158 -22.495 -42.474 1.00 39.97 305 SER A C 1
ATOM 2363 O O . SER A 1 305 ? -15.173 -22.404 -41.782 1.00 39.97 305 SER A O 1
ATOM 2365 N N . VAL A 1 306 ? -14.153 -22.142 -43.763 1.00 41.28 306 VAL A N 1
ATOM 2366 C CA . VAL A 1 306 ? -15.402 -22.084 -44.535 1.00 41.28 306 VAL A CA 1
ATOM 2367 C C . VAL A 1 306 ? -15.803 -23.532 -44.803 1.00 41.28 306 VAL A C 1
ATOM 2369 O O . VAL A 1 306 ? -15.288 -24.172 -45.717 1.00 41.28 306 VAL A O 1
ATOM 2372 N N . ARG A 1 307 ? -16.702 -24.081 -43.981 1.00 34.66 307 ARG A N 1
ATOM 2373 C CA . ARG A 1 307 ? -17.408 -25.309 -44.353 1.00 34.66 307 ARG A CA 1
ATOM 2374 C C . ARG A 1 307 ? -18.405 -24.948 -45.445 1.00 34.66 307 ARG A C 1
ATOM 2376 O O . ARG A 1 307 ? -19.452 -24.368 -45.182 1.00 34.66 307 ARG A O 1
ATOM 2383 N N . SER A 1 308 ? -18.051 -25.285 -46.677 1.00 38.69 308 SER A N 1
ATOM 2384 C CA . SER A 1 308 ? -18.997 -25.404 -47.773 1.00 38.69 308 SER A CA 1
ATOM 2385 C C . SER A 1 308 ? -19.992 -26.523 -47.455 1.00 38.69 308 SER A C 1
ATOM 2387 O O . SER A 1 308 ? -19.647 -27.700 -47.395 1.00 38.69 308 SER A O 1
ATOM 2389 N N . SER A 1 309 ? -21.253 -26.159 -47.267 1.00 35.09 309 SER A N 1
ATOM 2390 C CA . SER A 1 309 ? -22.369 -27.090 -47.411 1.00 35.09 309 SER A CA 1
ATOM 2391 C C . SER A 1 309 ? -23.465 -26.393 -48.201 1.00 35.09 309 SER A C 1
ATOM 2393 O O . SER A 1 309 ? -24.326 -25.712 -47.647 1.00 35.09 309 SER A O 1
ATOM 2395 N N . GLY A 1 310 ? -23.372 -26.523 -49.522 1.00 31.73 310 GLY A N 1
ATOM 2396 C CA . GLY A 1 310 ? -24.459 -26.220 -50.436 1.00 31.73 310 GLY A CA 1
ATOM 2397 C C . GLY A 1 310 ? -25.323 -27.458 -50.645 1.00 31.73 310 GLY A C 1
ATOM 2398 O O . GLY A 1 310 ? -24.788 -28.506 -50.974 1.00 31.73 310 GLY A O 1
ATOM 2399 N N . THR A 1 311 ? -26.629 -27.286 -50.440 1.00 30.94 311 THR A N 1
ATOM 2400 C CA . THR A 1 311 ? -27.808 -27.951 -51.041 1.00 30.94 311 THR A CA 1
ATOM 2401 C C . THR A 1 311 ? -29.010 -27.511 -50.187 1.00 30.94 311 THR A C 1
ATOM 2403 O O . THR A 1 311 ? -28.880 -27.510 -48.972 1.00 30.94 311 THR A O 1
ATOM 2406 N N . SER A 1 312 ? -30.230 -27.220 -50.631 1.00 29.16 312 SER A N 1
ATOM 2407 C CA . SER A 1 312 ? -30.868 -26.821 -51.889 1.00 29.16 312 SER A CA 1
ATOM 2408 C C . SER A 1 312 ? -32.392 -26.908 -51.619 1.00 29.16 312 SER A C 1
ATOM 2410 O O . SER A 1 312 ? -32.821 -27.892 -51.026 1.00 29.16 312 SER A O 1
ATOM 2412 N N . PHE A 1 313 ? -33.172 -25.942 -52.125 1.00 30.03 313 PHE A N 1
ATOM 2413 C CA . PHE A 1 313 ? -34.616 -25.990 -52.463 1.00 30.03 313 PHE A CA 1
ATOM 2414 C C . PHE A 1 313 ? -35.761 -25.739 -51.445 1.00 30.03 313 PHE A C 1
ATOM 2416 O O . PHE A 1 313 ? -36.003 -26.523 -50.535 1.00 30.03 313 PHE A O 1
ATOM 2423 N N . GLY A 1 314 ? -36.582 -24.728 -51.815 1.00 24.56 314 GLY A N 1
ATOM 2424 C CA . GLY A 1 314 ? -38.056 -24.645 -51.695 1.00 24.56 314 GLY A CA 1
ATOM 2425 C C . GLY A 1 314 ? -38.579 -23.627 -50.665 1.00 24.56 314 GLY A C 1
ATOM 2426 O O . GLY A 1 314 ? -38.289 -23.783 -49.492 1.00 24.56 314 GLY A O 1
ATOM 2427 N N . GLY A 1 315 ? -39.363 -22.583 -50.969 1.00 25.11 315 GLY A N 1
ATOM 2428 C CA . GLY A 1 315 ? -39.986 -22.096 -52.203 1.00 25.11 315 GLY A CA 1
ATOM 2429 C C . GLY A 1 315 ? -40.756 -20.774 -51.949 1.00 25.11 315 GLY A C 1
ATOM 2430 O O . GLY A 1 315 ? -41.039 -20.453 -50.800 1.00 25.11 315 GLY A O 1
ATOM 2431 N N . LEU A 1 316 ? -40.984 -20.034 -53.048 1.00 27.86 316 LEU A N 1
ATOM 2432 C CA . LEU A 1 316 ? -41.966 -18.969 -53.387 1.00 27.86 316 LEU A CA 1
ATOM 2433 C C . LEU A 1 316 ? -42.938 -18.434 -52.294 1.00 27.86 316 LEU A C 1
ATOM 2435 O O . LEU A 1 316 ? -43.467 -19.206 -51.512 1.00 27.86 316 LEU A O 1
ATOM 2439 N N . GLU A 1 317 ? -43.276 -17.136 -52.218 1.00 27.97 317 GLU A N 1
ATOM 2440 C CA . GLU A 1 317 ? -43.970 -16.319 -53.239 1.00 27.97 317 GLU A CA 1
ATOM 2441 C C . GLU A 1 317 ? -43.879 -14.786 -52.966 1.00 27.97 317 GLU A C 1
ATOM 2443 O O . GLU A 1 317 ? -44.038 -14.367 -51.825 1.00 27.97 317 GLU A O 1
ATOM 2448 N N . SER A 1 318 ? -43.728 -13.995 -54.053 1.00 27.33 318 SER A N 1
ATOM 2449 C CA . SER A 1 318 ? -44.521 -12.781 -54.416 1.00 27.33 318 SER A CA 1
ATOM 2450 C C . SER A 1 318 ? -44.474 -11.498 -53.541 1.00 27.33 318 SER A C 1
ATOM 2452 O O . SER A 1 318 ? -44.601 -11.579 -52.334 1.00 27.33 318 SER A O 1
ATOM 2454 N N . ILE A 1 319 ? -44.418 -10.239 -54.021 1.00 28.50 319 ILE A N 1
ATOM 2455 C CA . ILE A 1 319 ? -44.738 -9.630 -55.329 1.00 28.50 319 ILE A CA 1
ATOM 2456 C C . ILE A 1 319 ? -44.240 -8.151 -55.378 1.00 28.50 319 ILE A C 1
ATOM 2458 O O . ILE A 1 319 ? -44.321 -7.429 -54.388 1.00 28.50 319 ILE A O 1
ATOM 2462 N N . GLU A 1 320 ? -43.768 -7.760 -56.569 1.00 24.66 320 GLU A N 1
ATOM 2463 C CA . GLU A 1 320 ? -43.799 -6.451 -57.271 1.00 24.66 320 GLU A CA 1
ATOM 2464 C C . GLU A 1 320 ? -42.999 -5.186 -56.853 1.00 24.66 320 GLU A C 1
ATOM 2466 O O . GLU A 1 320 ? -43.035 -4.660 -55.747 1.00 24.66 320 GLU A O 1
ATOM 2471 N N . SER A 1 321 ? -42.315 -4.662 -57.881 1.00 25.09 321 SER A N 1
ATOM 2472 C CA . SER A 1 321 ? -41.698 -3.332 -58.083 1.00 25.09 321 SER A CA 1
ATOM 2473 C C . SER A 1 321 ? -42.576 -2.546 -59.106 1.00 25.09 321 SER A C 1
ATOM 2475 O O . SER A 1 321 ? -43.691 -3.003 -59.348 1.00 25.09 321 SER A O 1
ATOM 2477 N N . PRO A 1 322 ? -42.129 -1.531 -59.894 1.00 47.31 322 PRO A N 1
ATOM 2478 C CA . PRO A 1 322 ? -41.055 -0.516 -59.788 1.00 47.31 322 PRO A CA 1
ATOM 2479 C C . PRO A 1 322 ? -41.482 0.900 -60.301 1.00 47.31 322 PRO A C 1
ATOM 2481 O O . PRO A 1 322 ? -42.510 1.049 -60.950 1.00 47.31 322 PRO A O 1
ATOM 2484 N N . SER A 1 323 ? -40.619 1.919 -60.150 1.00 28.95 323 SER A N 1
ATOM 2485 C CA . SER A 1 323 ? -40.275 2.918 -61.207 1.00 28.95 323 SER A CA 1
ATOM 2486 C C . SER A 1 323 ? -39.280 3.948 -60.629 1.00 28.95 323 SER A C 1
ATOM 2488 O O . SER A 1 323 ? -39.591 4.520 -59.592 1.00 28.95 323 SER A O 1
ATOM 2490 N N . ASP A 1 324 ? -38.033 4.156 -61.069 1.00 28.62 324 ASP A N 1
ATOM 2491 C CA . ASP A 1 324 ? -37.411 4.450 -62.381 1.00 28.62 324 ASP A CA 1
ATOM 2492 C C . ASP A 1 324 ? -37.125 5.968 -62.579 1.00 28.62 324 ASP A C 1
ATOM 2494 O O . ASP A 1 324 ? -38.027 6.787 -62.428 1.00 28.62 324 ASP A O 1
ATOM 2498 N N . ARG A 1 325 ? -35.876 6.280 -63.004 1.00 27.70 325 ARG A N 1
ATOM 2499 C CA . ARG A 1 325 ? -35.337 7.531 -63.635 1.00 27.70 325 ARG A CA 1
ATOM 2500 C C . ARG A 1 325 ? -35.015 8.757 -62.758 1.00 27.70 325 ARG A C 1
ATOM 2502 O O . ARG A 1 325 ? -35.717 9.035 -61.806 1.00 27.70 325 ARG A O 1
ATOM 2509 N N . ARG A 1 326 ? -34.073 9.661 -63.085 1.00 25.91 326 ARG A N 1
ATOM 2510 C CA . ARG A 1 326 ? -32.813 9.768 -63.878 1.00 25.91 326 ARG A CA 1
ATOM 2511 C C . ARG A 1 326 ? -32.366 11.251 -63.743 1.00 25.91 326 ARG A C 1
ATOM 2513 O O . ARG A 1 326 ? -33.207 12.124 -63.889 1.00 25.91 326 ARG A O 1
ATOM 2520 N N . ASN A 1 327 ? -31.057 11.483 -63.599 1.00 26.45 327 ASN A N 1
ATOM 2521 C CA . ASN A 1 327 ? -30.218 12.557 -64.184 1.00 26.45 327 ASN A CA 1
ATOM 2522 C C . ASN A 1 327 ? -30.454 14.086 -63.976 1.00 26.45 327 ASN A C 1
ATOM 2524 O O . ASN A 1 327 ? -31.391 14.650 -64.523 1.00 26.45 327 ASN A O 1
ATOM 2528 N N . SER A 1 328 ? -29.370 14.731 -63.487 1.00 24.55 328 SER A N 1
ATOM 2529 C CA . SER A 1 328 ? -28.516 15.741 -64.185 1.00 24.55 328 SER A CA 1
ATOM 2530 C C . SER A 1 328 ? -28.725 17.259 -63.962 1.00 24.55 328 SER A C 1
ATOM 2532 O O . SER A 1 328 ? -29.803 17.701 -63.579 1.00 24.55 328 SER A O 1
ATOM 2534 N N . TRP A 1 329 ? -27.631 17.983 -64.286 1.00 25.92 329 TRP A N 1
ATOM 2535 C CA . TRP A 1 329 ? -27.325 19.426 -64.428 1.00 25.92 329 TRP A CA 1
ATOM 2536 C C . TRP A 1 329 ? -26.627 20.077 -63.213 1.00 25.92 329 TRP A C 1
ATOM 2538 O O . TRP A 1 329 ? -27.213 20.183 -62.143 1.00 25.92 329 TRP A O 1
ATOM 2548 N N . ASP A 1 330 ? -25.298 20.271 -63.231 1.00 26.70 330 ASP A N 1
ATOM 2549 C CA . ASP A 1 330 ? -24.462 21.284 -63.936 1.00 26.70 330 ASP A CA 1
ATOM 2550 C C . ASP A 1 330 ? -24.574 22.709 -63.367 1.00 26.70 330 ASP A C 1
ATOM 2552 O O . ASP A 1 330 ? -25.645 23.303 -63.410 1.00 26.70 330 ASP A O 1
ATOM 2556 N N . MET A 1 331 ? -23.443 23.271 -62.908 1.00 24.81 331 MET A N 1
ATOM 2557 C CA . MET A 1 331 ? -22.824 24.507 -63.440 1.00 24.81 331 MET A CA 1
ATOM 2558 C C . MET A 1 331 ? -21.748 25.085 -62.494 1.00 24.81 331 MET A C 1
ATOM 2560 O O . MET A 1 331 ? -22.027 25.452 -61.355 1.00 24.81 331 MET A O 1
ATOM 2564 N N . TYR A 1 332 ? -20.527 25.218 -63.025 1.00 31.09 332 TYR A N 1
ATOM 2565 C CA . TYR A 1 332 ? -19.532 26.247 -62.670 1.00 31.09 332 TYR A CA 1
ATOM 2566 C C . TYR A 1 332 ? -19.854 27.555 -63.427 1.00 31.09 332 TYR A C 1
ATOM 2568 O O . TYR A 1 332 ? -20.629 27.507 -64.389 1.00 31.09 332 TYR A O 1
ATOM 2576 N N . PRO A 1 333 ? -19.316 28.718 -63.011 1.00 38.03 333 PRO A N 1
ATOM 2577 C CA . PRO A 1 333 ? -18.048 29.248 -63.572 1.00 38.03 333 PRO A CA 1
ATOM 2578 C C . PRO A 1 333 ? -17.244 30.057 -62.521 1.00 38.03 333 PRO A C 1
ATOM 2580 O O . PRO A 1 333 ? -17.711 30.229 -61.399 1.00 38.03 333 PRO A O 1
ATOM 2583 N N . ASP A 1 334 ? -16.120 30.721 -62.777 1.00 28.03 334 ASP A N 1
ATOM 2584 C CA . ASP A 1 334 ? -14.873 30.554 -63.547 1.00 28.03 334 ASP A CA 1
ATOM 2585 C C . ASP A 1 334 ? -14.038 31.824 -63.210 1.00 28.03 334 ASP A C 1
ATOM 2587 O O . ASP A 1 334 ? -14.609 32.816 -62.748 1.00 28.03 334 ASP A O 1
ATOM 2591 N N . ASP A 1 335 ? -12.730 31.785 -63.487 1.00 28.52 335 ASP A N 1
ATOM 2592 C CA . ASP A 1 335 ? -11.830 32.917 -63.789 1.00 28.52 335 ASP A CA 1
ATOM 2593 C C . ASP A 1 335 ? -11.353 33.889 -62.677 1.00 28.52 335 ASP A C 1
ATOM 2595 O O . ASP A 1 335 ? -12.100 34.280 -61.788 1.00 28.52 335 ASP A O 1
ATOM 2599 N N . SER A 1 336 ? -10.146 34.482 -62.695 1.00 27.67 336 SER A N 1
ATOM 2600 C CA . SER A 1 336 ? -8.814 34.239 -63.301 1.00 27.67 336 SER A CA 1
ATOM 2601 C C . SER A 1 336 ? -7.866 35.397 -62.855 1.00 27.67 336 SER A C 1
ATOM 2603 O O . SER A 1 336 ? -8.341 36.500 -62.612 1.00 27.67 336 SER A O 1
ATOM 2605 N N . GLU A 1 337 ? -6.547 35.125 -62.733 1.00 27.53 337 GLU A N 1
ATOM 2606 C CA . GLU A 1 337 ? -5.350 35.993 -63.003 1.00 27.53 337 GLU A CA 1
ATOM 2607 C C . GLU A 1 337 ? -5.183 37.419 -62.359 1.00 27.53 337 GLU A C 1
ATOM 2609 O O . GLU A 1 337 ? -6.131 38.165 -62.210 1.00 27.53 337 GLU A O 1
ATOM 2614 N N . SER A 1 338 ? -4.022 38.011 -61.987 1.00 27.42 338 SER A N 1
ATOM 2615 C CA . SER A 1 338 ? -2.574 37.833 -62.246 1.00 27.42 338 SER A CA 1
ATOM 2616 C C . SER A 1 338 ? -1.661 38.767 -61.372 1.00 27.42 338 SER A C 1
ATOM 2618 O O . SER A 1 338 ? -2.078 39.840 -60.954 1.00 27.42 338 SER A O 1
ATOM 2620 N N . ARG A 1 339 ? -0.373 38.367 -61.218 1.00 26.39 339 ARG A N 1
ATOM 2621 C CA . ARG A 1 339 ? 0.928 39.127 -61.233 1.00 26.39 339 ARG A CA 1
ATOM 2622 C C . ARG A 1 339 ? 1.423 40.133 -60.137 1.00 26.39 339 ARG A C 1
ATOM 2624 O O . ARG A 1 339 ? 0.926 41.243 -60.031 1.00 26.39 339 ARG A O 1
ATOM 2631 N N . ALA A 1 340 ? 2.615 39.791 -59.580 1.00 25.42 340 ALA A N 1
ATOM 2632 C CA . ALA A 1 340 ? 3.918 40.535 -59.519 1.00 25.42 340 ALA A CA 1
ATOM 2633 C C . ALA A 1 340 ? 4.579 40.874 -58.134 1.00 25.42 340 ALA A C 1
ATOM 2635 O O . ALA A 1 340 ? 4.012 41.626 -57.357 1.00 25.42 340 ALA A O 1
ATOM 2636 N N . ALA A 1 341 ? 5.804 40.318 -57.918 1.00 25.59 341 ALA A N 1
ATOM 2637 C CA . ALA A 1 341 ? 7.082 40.777 -57.267 1.00 25.59 341 ALA A CA 1
ATOM 2638 C C . ALA A 1 341 ? 7.074 41.828 -56.107 1.00 25.59 341 ALA A C 1
ATOM 2640 O O . ALA A 1 341 ? 6.353 42.805 -56.210 1.00 25.59 341 ALA A O 1
ATOM 2641 N N . ASP A 1 342 ? 7.883 41.86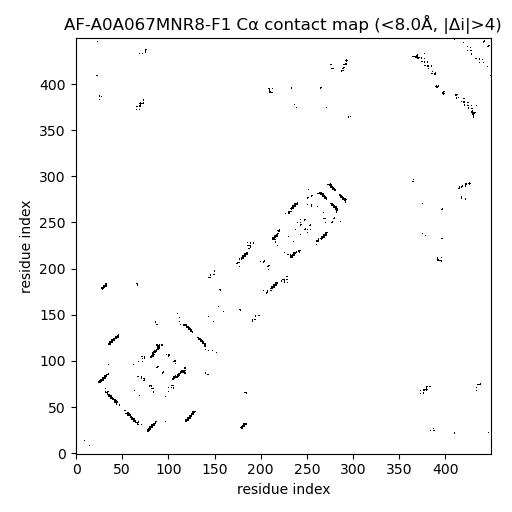5 -55.025 1.00 29.44 342 ASP A N 1
ATOM 2642 C CA . ASP A 1 342 ? 9.124 41.241 -54.473 1.00 29.44 342 ASP A CA 1
ATOM 2643 C C . ASP A 1 342 ? 9.250 41.698 -52.957 1.00 29.44 342 ASP A C 1
ATOM 2645 O O . ASP A 1 342 ? 8.292 42.274 -52.445 1.00 29.44 342 ASP A O 1
ATOM 2649 N N . PRO A 1 343 ? 10.371 41.581 -52.200 1.00 37.69 343 PRO A N 1
ATOM 2650 C CA . PRO A 1 343 ? 10.730 40.538 -51.224 1.00 37.69 343 PRO A CA 1
ATOM 2651 C C . PRO A 1 343 ? 10.791 40.960 -49.728 1.00 37.69 343 PRO A C 1
ATOM 2653 O O . PRO A 1 343 ? 10.774 42.133 -49.368 1.00 37.69 343 PRO A O 1
ATOM 2656 N N . ARG A 1 344 ? 11.100 39.950 -48.888 1.00 27.03 344 ARG A N 1
ATOM 2657 C CA . ARG A 1 344 ? 11.671 39.970 -47.514 1.00 27.03 344 ARG A CA 1
ATOM 2658 C C . ARG A 1 344 ? 10.677 39.898 -46.351 1.00 27.03 344 ARG A C 1
ATOM 2660 O O . ARG A 1 344 ? 10.324 40.906 -45.762 1.00 27.03 344 ARG A O 1
ATOM 2667 N N . MET A 1 345 ? 10.429 38.676 -45.881 1.00 26.72 345 MET A N 1
ATOM 2668 C CA . MET A 1 345 ? 10.655 38.309 -44.475 1.00 26.72 345 MET A CA 1
ATOM 2669 C C . MET A 1 345 ? 10.749 36.786 -44.349 1.00 26.72 345 MET A C 1
ATOM 2671 O O . MET A 1 345 ? 9.861 36.050 -44.769 1.00 26.72 345 MET A O 1
ATOM 2675 N N . LEU A 1 346 ? 11.850 36.325 -43.757 1.00 29.38 346 LEU A N 1
ATOM 2676 C CA . LEU A 1 346 ? 12.068 34.943 -43.345 1.00 29.38 346 LEU A CA 1
ATOM 2677 C C . LEU A 1 346 ? 10.985 34.523 -42.343 1.00 29.38 346 LEU A C 1
ATOM 2679 O O . LEU A 1 346 ? 11.004 34.939 -41.187 1.00 29.38 346 LEU A O 1
ATOM 2683 N N . ARG A 1 347 ? 10.068 33.656 -42.777 1.00 25.20 347 ARG A N 1
ATOM 2684 C CA . ARG A 1 347 ? 9.179 32.901 -41.894 1.00 25.20 347 ARG A CA 1
ATOM 2685 C C . ARG A 1 347 ? 9.207 31.448 -42.352 1.00 25.20 347 ARG A C 1
ATOM 2687 O O . ARG A 1 347 ? 8.547 31.079 -43.315 1.00 25.20 347 ARG A O 1
ATOM 2694 N N . ILE A 1 348 ? 10.025 30.634 -41.689 1.00 28.12 348 ILE A N 1
ATOM 2695 C CA . ILE A 1 348 ? 10.003 29.180 -41.864 1.00 28.12 348 ILE A CA 1
ATOM 2696 C C . ILE A 1 348 ? 8.679 28.694 -41.264 1.00 28.12 348 ILE A C 1
ATOM 2698 O O . ILE A 1 348 ? 8.555 28.530 -40.053 1.00 28.12 348 ILE A O 1
ATOM 2702 N N . GLN A 1 349 ? 7.668 28.521 -42.115 1.00 24.36 349 GLN A N 1
ATOM 2703 C CA . GLN A 1 349 ? 6.540 27.641 -41.836 1.00 24.36 349 GLN A CA 1
ATOM 2704 C C . GLN A 1 349 ? 7.056 26.209 -41.964 1.00 24.36 349 GLN A C 1
ATOM 2706 O O . GLN A 1 349 ? 7.415 25.760 -43.051 1.00 24.36 349 GLN A O 1
ATOM 2711 N N . ARG A 1 350 ? 7.147 25.503 -40.837 1.00 26.22 350 ARG A N 1
ATOM 2712 C CA . ARG A 1 350 ? 7.376 24.061 -40.832 1.00 26.22 350 ARG A CA 1
ATOM 2713 C C . ARG A 1 350 ? 6.023 23.410 -41.102 1.00 26.22 350 ARG A C 1
ATOM 2715 O O . ARG A 1 350 ? 5.107 23.545 -40.299 1.00 26.22 350 ARG A O 1
ATOM 2722 N N . SER A 1 351 ? 5.894 22.772 -42.255 1.00 24.75 351 SER A N 1
ATOM 2723 C CA . SER A 1 351 ? 4.783 21.892 -42.587 1.00 24.75 351 SER A CA 1
ATOM 2724 C C . SER A 1 351 ? 4.751 20.725 -41.595 1.00 24.75 351 SER A C 1
ATOM 2726 O O . SER A 1 351 ? 5.645 19.880 -41.576 1.00 24.75 351 SER A O 1
ATOM 2728 N N . GLU A 1 352 ? 3.726 20.676 -40.749 1.00 28.06 352 GLU A N 1
ATOM 2729 C CA . GLU A 1 352 ? 3.377 19.473 -39.996 1.00 28.06 352 GLU A CA 1
ATOM 2730 C C . GLU A 1 352 ? 2.694 18.497 -40.952 1.00 28.06 352 GLU A C 1
ATOM 2732 O O . GLU A 1 352 ? 1.488 18.533 -41.175 1.00 28.06 352 GLU A O 1
ATOM 2737 N N . THR A 1 353 ? 3.488 17.627 -41.571 1.00 24.39 353 THR A N 1
ATOM 2738 C CA . THR A 1 353 ? 2.977 16.401 -42.188 1.00 24.39 353 THR A CA 1
ATOM 2739 C C . THR A 1 353 ? 3.206 15.272 -41.195 1.00 24.39 353 THR A C 1
ATOM 2741 O O . THR A 1 353 ? 4.186 14.535 -41.270 1.00 24.39 353 THR A O 1
ATOM 2744 N N . THR A 1 354 ? 2.328 15.180 -40.198 1.00 25.64 354 THR A N 1
ATOM 2745 C CA . THR A 1 354 ? 2.295 14.039 -39.283 1.00 25.64 354 THR A CA 1
ATOM 2746 C C . THR A 1 354 ? 1.659 12.878 -40.033 1.00 25.64 354 THR A C 1
ATOM 2748 O O . THR A 1 354 ? 0.437 12.777 -40.122 1.00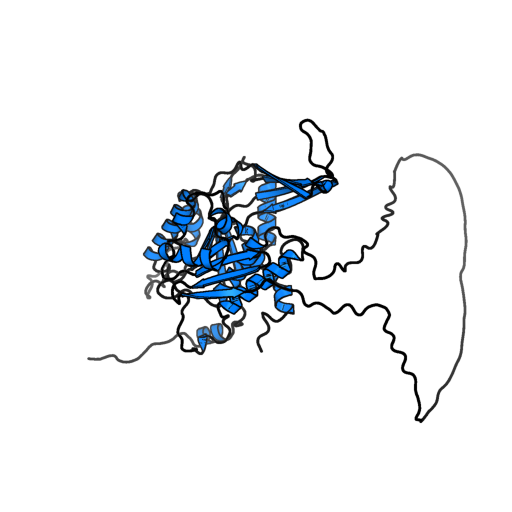 25.64 354 THR A O 1
ATOM 2751 N N . VAL A 1 355 ? 2.488 12.001 -40.597 1.00 26.17 355 VAL A N 1
ATOM 2752 C CA . VAL A 1 355 ? 2.051 10.658 -40.985 1.00 26.17 355 VAL A CA 1
ATOM 2753 C C . VAL A 1 355 ? 1.666 9.949 -39.687 1.00 26.17 355 VAL A C 1
ATOM 2755 O O . VAL A 1 355 ? 2.519 9.481 -38.937 1.00 26.17 355 VAL A O 1
ATOM 2758 N N . ARG A 1 356 ? 0.367 9.957 -39.375 1.00 25.09 356 ARG A N 1
ATOM 2759 C CA . ARG A 1 356 ? -0.221 9.093 -38.354 1.00 25.09 356 ARG A CA 1
ATOM 2760 C C . ARG A 1 356 ? -0.143 7.668 -38.881 1.00 25.09 356 ARG A C 1
ATOM 2762 O O . ARG A 1 356 ? -0.967 7.258 -39.690 1.00 25.09 356 ARG A O 1
ATOM 2769 N N . THR A 1 357 ? 0.854 6.922 -38.430 1.00 26.22 357 THR A N 1
ATOM 2770 C CA . THR A 1 357 ? 0.787 5.465 -38.471 1.00 26.22 357 THR A CA 1
ATOM 2771 C C . THR A 1 357 ? -0.253 5.060 -37.432 1.00 26.22 357 THR A C 1
ATOM 2773 O O . THR A 1 357 ? 0.011 5.112 -36.232 1.00 26.22 357 THR A O 1
ATOM 2776 N N . GLU A 1 358 ? -1.465 4.745 -37.883 1.00 27.81 358 GLU A N 1
ATOM 2777 C CA . GLU A 1 358 ? -2.475 4.087 -37.059 1.00 27.81 358 GLU A CA 1
ATOM 2778 C C . GLU A 1 358 ? -1.925 2.714 -36.650 1.00 27.81 358 GLU A C 1
ATOM 2780 O O . GLU A 1 358 ? -1.957 1.753 -37.413 1.00 27.81 358 GLU A O 1
ATOM 2785 N N . MET A 1 359 ? -1.343 2.633 -35.452 1.00 28.69 359 MET A N 1
ATOM 2786 C CA . MET A 1 359 ? -1.114 1.354 -34.792 1.00 28.69 359 MET A CA 1
ATOM 2787 C C . MET A 1 359 ? -2.469 0.866 -34.284 1.00 28.69 359 MET A C 1
ATOM 2789 O O . MET A 1 359 ? -3.072 1.484 -33.408 1.00 28.69 359 MET A O 1
ATOM 2793 N N . SER A 1 360 ? -2.950 -0.221 -34.880 1.00 28.08 360 SER A N 1
ATOM 2794 C CA . SER A 1 360 ? -4.145 -0.960 -34.479 1.00 28.08 360 SER A CA 1
ATOM 2795 C C . SER A 1 360 ? -4.157 -1.220 -32.970 1.00 28.08 360 SER A C 1
ATOM 2797 O O . SER A 1 360 ? -3.226 -1.817 -32.430 1.00 28.08 360 SER A O 1
ATOM 2799 N N . ALA A 1 361 ? -5.223 -0.774 -32.310 1.00 35.66 361 ALA A N 1
ATOM 2800 C CA . ALA A 1 361 ? -5.415 -0.790 -30.865 1.00 35.66 361 ALA A CA 1
ATOM 2801 C C . ALA A 1 361 ? -5.980 -2.118 -30.324 1.00 35.66 361 ALA A C 1
ATOM 2803 O O . ALA A 1 361 ? -6.849 -2.087 -29.466 1.00 35.66 361 ALA A O 1
ATOM 2804 N N . ASP A 1 362 ? -5.481 -3.262 -30.794 1.00 33.53 362 ASP A N 1
ATOM 2805 C CA . ASP A 1 362 ? -5.874 -4.581 -30.275 1.00 33.53 362 ASP A CA 1
ATOM 2806 C C . ASP A 1 362 ? -4.618 -5.421 -30.000 1.00 33.53 362 ASP A C 1
ATOM 2808 O O . ASP A 1 362 ? -4.230 -6.295 -30.778 1.00 33.53 362 ASP A O 1
ATOM 2812 N N . ALA A 1 363 ? -3.947 -5.130 -28.882 1.00 33.84 363 ALA A N 1
ATOM 2813 C CA . ALA A 1 363 ? -3.108 -6.137 -28.241 1.00 33.84 363 ALA A CA 1
ATOM 2814 C C . ALA A 1 363 ? -4.047 -7.200 -27.638 1.00 33.84 363 ALA A C 1
ATOM 2816 O O . ALA A 1 363 ? -5.083 -6.830 -27.085 1.00 33.84 363 ALA A O 1
ATOM 2817 N N . PRO A 1 364 ? -3.750 -8.505 -27.759 1.00 42.44 364 PRO A N 1
ATOM 2818 C CA . PRO A 1 364 ? -4.607 -9.537 -27.186 1.00 42.44 364 PRO A CA 1
ATOM 2819 C C . PRO A 1 364 ? -4.738 -9.332 -25.668 1.00 42.44 364 PRO A C 1
ATOM 2821 O O . PRO A 1 364 ? -3.725 -9.149 -24.996 1.00 42.44 364 PRO A O 1
ATOM 2824 N N . ASP A 1 365 ? -5.961 -9.439 -25.132 1.00 53.47 365 ASP A N 1
ATOM 2825 C CA . ASP A 1 365 ? -6.328 -9.293 -23.702 1.00 53.47 365 ASP A CA 1
ATOM 2826 C C . ASP A 1 365 ? -5.544 -10.213 -22.724 1.00 53.47 365 ASP A C 1
ATOM 2828 O O . ASP A 1 365 ? -5.747 -10.177 -21.509 1.00 53.47 365 ASP A O 1
ATOM 2832 N N . ASP A 1 366 ? -4.628 -11.039 -23.232 1.00 59.84 366 ASP A N 1
ATOM 2833 C CA . ASP A 1 366 ? -3.816 -12.001 -22.489 1.00 59.84 366 ASP A CA 1
ATOM 2834 C C . ASP A 1 366 ? -2.402 -11.520 -22.123 1.00 59.84 366 ASP A C 1
ATOM 2836 O O . ASP A 1 366 ? -1.793 -12.103 -21.222 1.00 59.84 366 ASP A O 1
ATOM 2840 N N . GLU A 1 367 ? -1.860 -10.486 -22.774 1.00 75.31 367 GLU A N 1
ATOM 2841 C CA . GLU A 1 367 ? -0.451 -10.102 -22.598 1.00 75.31 367 GLU A CA 1
ATOM 2842 C C . GLU A 1 367 ? -0.209 -9.302 -21.303 1.00 75.31 367 GLU A C 1
ATOM 2844 O O . GLU A 1 367 ? -0.942 -8.368 -20.976 1.00 75.31 367 GLU A O 1
ATOM 2849 N N . ILE A 1 368 ? 0.839 -9.659 -20.547 1.00 76.69 368 ILE A N 1
ATOM 2850 C CA . ILE A 1 368 ? 1.287 -8.869 -19.392 1.00 76.69 368 ILE A CA 1
ATOM 2851 C C . ILE A 1 368 ? 1.937 -7.589 -19.921 1.00 76.69 368 ILE A C 1
ATOM 2853 O O . ILE A 1 368 ? 2.969 -7.632 -20.584 1.00 76.69 368 ILE A O 1
ATOM 2857 N N . VAL A 1 369 ? 1.327 -6.449 -19.607 1.00 73.88 369 VAL A N 1
ATOM 2858 C CA . VAL A 1 369 ? 1.743 -5.121 -20.071 1.00 73.88 369 VAL A CA 1
ATOM 2859 C C . VAL A 1 369 ? 2.602 -4.405 -19.028 1.00 73.88 369 VAL A C 1
ATOM 2861 O O . VAL A 1 369 ? 3.561 -3.727 -19.388 1.00 73.88 369 VAL A O 1
ATOM 2864 N N . ASP A 1 370 ? 2.251 -4.512 -17.743 1.00 76.50 370 ASP A N 1
ATOM 2865 C CA . ASP A 1 370 ? 2.925 -3.787 -16.662 1.00 76.50 370 ASP A CA 1
ATOM 2866 C C . ASP A 1 370 ? 2.716 -4.461 -15.294 1.00 76.50 370 ASP A C 1
ATOM 2868 O O . ASP A 1 370 ? 1.638 -4.403 -14.705 1.00 76.50 370 ASP A O 1
ATOM 2872 N N . GLU A 1 371 ? 3.768 -5.042 -14.721 1.00 80.25 371 GLU A N 1
ATOM 2873 C CA . GLU A 1 371 ? 3.722 -5.638 -13.378 1.00 80.25 371 GLU A CA 1
ATOM 2874 C C . GLU A 1 371 ? 3.931 -4.621 -12.238 1.00 80.25 371 GLU A C 1
ATOM 2876 O O . GLU A 1 371 ? 3.729 -4.949 -11.065 1.00 80.25 371 GLU A O 1
ATOM 2881 N N . ALA A 1 372 ? 4.315 -3.372 -12.531 1.00 83.00 372 ALA A N 1
ATOM 2882 C CA . ALA A 1 372 ? 4.677 -2.392 -11.508 1.00 83.00 372 ALA A CA 1
ATOM 2883 C C . ALA A 1 372 ? 3.478 -2.038 -10.614 1.00 83.00 372 ALA A C 1
ATOM 2885 O O . ALA A 1 372 ? 2.447 -1.582 -11.084 1.00 83.00 372 ALA A O 1
ATOM 2886 N N . GLY A 1 373 ? 3.576 -2.261 -9.305 1.00 88.69 373 GLY A N 1
ATOM 2887 C CA . GLY A 1 373 ? 2.455 -2.013 -8.390 1.00 88.69 373 GLY A CA 1
ATOM 2888 C C . GLY A 1 373 ? 1.318 -3.040 -8.478 1.00 88.69 373 GLY A C 1
ATOM 2889 O O . GLY A 1 373 ? 0.215 -2.761 -8.018 1.00 88.69 373 GLY A O 1
ATOM 2890 N N . ALA A 1 374 ? 1.560 -4.235 -9.036 1.00 92.75 374 ALA A N 1
ATOM 2891 C CA . ALA A 1 374 ? 0.624 -5.361 -8.937 1.00 92.75 374 ALA A CA 1
ATOM 2892 C C . ALA A 1 374 ? 0.309 -5.724 -7.478 1.00 92.75 374 ALA A C 1
ATOM 2894 O O . ALA A 1 374 ? -0.848 -5.931 -7.124 1.00 92.75 374 ALA A O 1
ATOM 2895 N N . GLU A 1 375 ? 1.329 -5.746 -6.620 1.00 93.88 375 GLU A N 1
ATOM 2896 C CA . GLU A 1 375 ? 1.154 -5.983 -5.187 1.00 93.88 375 GLU A CA 1
ATOM 2897 C C . GLU A 1 375 ? 0.327 -4.872 -4.523 1.00 93.88 375 GLU A C 1
ATOM 2899 O O . GLU A 1 375 ? -0.620 -5.158 -3.794 1.00 93.88 375 GLU A O 1
ATOM 2904 N N . ASP A 1 376 ? 0.611 -3.612 -4.851 1.00 95.50 376 ASP A N 1
ATOM 2905 C CA . ASP A 1 376 ? -0.133 -2.462 -4.332 1.00 95.50 376 ASP A CA 1
ATOM 2906 C C . ASP A 1 376 ? -1.613 -2.513 -4.754 1.00 95.50 376 ASP A C 1
ATOM 2908 O O . ASP A 1 376 ? -2.511 -2.236 -3.957 1.00 95.50 376 ASP A O 1
ATOM 2912 N N . ALA A 1 377 ? -1.881 -2.921 -6.002 1.00 96.75 377 ALA A N 1
ATOM 2913 C CA . ALA A 1 377 ? -3.235 -3.106 -6.511 1.00 96.75 377 ALA A CA 1
ATOM 2914 C C . ALA A 1 377 ? -3.972 -4.243 -5.798 1.00 96.75 377 ALA A C 1
ATOM 2916 O O . ALA A 1 377 ? -5.148 -4.094 -5.462 1.00 96.75 377 ALA A O 1
ATOM 2917 N N . PHE A 1 378 ? -3.276 -5.348 -5.519 1.00 97.38 378 PHE A N 1
ATOM 2918 C CA . PHE A 1 378 ? -3.811 -6.449 -4.725 1.00 97.38 378 PHE A CA 1
ATOM 2919 C C . PHE A 1 378 ? -4.197 -5.987 -3.315 1.00 97.38 378 PHE A C 1
ATOM 2921 O O . PHE A 1 378 ? -5.294 -6.293 -2.848 1.00 97.38 378 PHE A O 1
ATOM 2928 N N . ILE A 1 379 ? -3.331 -5.213 -2.652 1.00 97.69 379 ILE A N 1
ATOM 2929 C CA . ILE A 1 379 ? -3.591 -4.661 -1.316 1.00 97.69 379 ILE A CA 1
ATOM 2930 C C . ILE A 1 379 ? -4.800 -3.722 -1.347 1.00 97.69 379 ILE A C 1
ATOM 2932 O O . ILE A 1 379 ? -5.720 -3.899 -0.549 1.00 97.69 379 ILE A O 1
ATOM 2936 N N . GLY A 1 380 ? -4.846 -2.770 -2.286 1.00 97.12 380 GLY A N 1
ATOM 2937 C CA . GLY A 1 380 ? -5.987 -1.863 -2.444 1.00 97.12 380 GLY A CA 1
ATOM 2938 C C . GLY A 1 380 ? -7.300 -2.620 -2.668 1.00 97.12 380 GLY A C 1
ATOM 2939 O O . GLY A 1 380 ? -8.295 -2.366 -1.993 1.00 97.12 380 GLY A O 1
ATOM 2940 N N . ALA A 1 381 ? -7.292 -3.630 -3.538 1.00 96.31 381 ALA A N 1
ATOM 2941 C CA . ALA A 1 381 ? -8.466 -4.454 -3.801 1.00 96.31 381 ALA A CA 1
ATOM 2942 C C . ALA A 1 381 ? -8.909 -5.277 -2.581 1.00 96.31 381 ALA A C 1
ATOM 2944 O O . ALA A 1 381 ? -10.106 -5.368 -2.306 1.00 96.31 381 ALA A O 1
ATOM 2945 N N . MET A 1 382 ? -7.964 -5.844 -1.822 1.00 96.38 382 MET A N 1
ATOM 2946 C CA . MET A 1 382 ? -8.272 -6.560 -0.583 1.00 96.38 382 MET A CA 1
ATOM 2947 C C . MET A 1 382 ? -8.859 -5.636 0.479 1.00 96.38 382 MET A C 1
ATOM 2949 O O . MET A 1 382 ? -9.807 -6.030 1.150 1.00 96.38 382 MET A O 1
ATOM 2953 N N . ILE A 1 383 ? -8.327 -4.421 0.635 1.00 95.69 383 ILE A N 1
ATOM 2954 C CA . ILE A 1 383 ? -8.861 -3.438 1.584 1.00 95.69 383 ILE A CA 1
ATOM 2955 C C . ILE A 1 383 ? -10.316 -3.106 1.235 1.00 95.69 383 ILE A C 1
ATOM 2957 O O . ILE A 1 383 ? -11.169 -3.199 2.112 1.00 95.69 383 ILE A O 1
ATOM 2961 N N . PHE A 1 384 ? -10.621 -2.808 -0.032 1.00 92.56 384 PHE A N 1
ATOM 2962 C CA . PHE A 1 384 ? -11.995 -2.542 -0.478 1.00 92.56 384 PHE A CA 1
ATOM 2963 C C . PHE A 1 384 ? -12.926 -3.747 -0.283 1.00 92.56 384 PHE A C 1
ATOM 2965 O O . PHE A 1 384 ? -14.046 -3.628 0.216 1.00 92.56 384 PHE A O 1
ATOM 2972 N N . ALA A 1 385 ? -12.466 -4.941 -0.653 1.00 90.81 385 ALA A N 1
ATOM 2973 C CA . ALA A 1 385 ? -13.260 -6.151 -0.501 1.00 90.81 385 ALA A CA 1
ATOM 2974 C C . ALA A 1 385 ? -13.544 -6.467 0.975 1.00 90.81 385 ALA A C 1
ATOM 2976 O O . ALA A 1 385 ? -14.651 -6.875 1.328 1.00 90.81 385 ALA A O 1
ATOM 2977 N N . LEU A 1 386 ? -12.550 -6.273 1.846 1.00 89.44 386 LEU A N 1
ATOM 2978 C CA . LEU A 1 386 ? -12.691 -6.488 3.279 1.00 89.44 386 LEU A CA 1
ATOM 2979 C C . LEU A 1 386 ? -13.519 -5.386 3.936 1.00 89.44 386 LEU A C 1
ATOM 2981 O O . LEU A 1 386 ? -14.288 -5.714 4.826 1.00 89.44 386 LEU A O 1
ATOM 2985 N N . SER A 1 387 ? -13.454 -4.123 3.514 1.00 84.50 387 SER A N 1
ATOM 2986 C CA . SER A 1 387 ? -14.258 -3.047 4.117 1.00 84.50 387 SER A CA 1
ATOM 2987 C C . SER A 1 387 ? -15.765 -3.240 3.923 1.00 84.50 387 SER A C 1
ATOM 2989 O O . SER A 1 387 ? -16.557 -2.837 4.773 1.00 84.50 387 SER A O 1
ATOM 2991 N N . ARG A 1 388 ? -16.173 -3.951 2.865 1.00 73.62 388 ARG A N 1
ATOM 2992 C CA . ARG A 1 388 ? -17.565 -4.381 2.636 1.00 73.62 388 ARG A CA 1
ATOM 2993 C C . ARG A 1 388 ? -18.041 -5.488 3.584 1.00 73.62 388 ARG A C 1
ATOM 2995 O O . ARG A 1 388 ? -19.240 -5.713 3.724 1.00 73.62 388 ARG A O 1
ATOM 3002 N N . ARG A 1 389 ? -17.117 -6.187 4.247 1.00 63.12 389 ARG A N 1
ATOM 3003 C CA . ARG A 1 389 ? -17.398 -7.323 5.139 1.00 63.12 389 ARG A CA 1
ATOM 3004 C C . ARG A 1 389 ? -17.092 -7.020 6.608 1.00 63.12 389 ARG A C 1
ATOM 3006 O O . ARG A 1 389 ? -17.860 -7.372 7.503 1.00 63.12 389 ARG A O 1
ATOM 3013 N N . VAL A 1 390 ? -15.943 -6.409 6.859 1.00 56.03 390 VAL A N 1
ATOM 3014 C CA . VAL A 1 390 ? -15.348 -6.136 8.163 1.00 56.03 390 VAL A CA 1
ATOM 3015 C C . VAL A 1 390 ? -15.827 -4.763 8.624 1.00 56.03 390 VAL A C 1
ATOM 3017 O O . VAL A 1 390 ? -15.103 -3.777 8.531 1.00 56.03 390 VAL A O 1
ATOM 3020 N N . LEU A 1 391 ? -17.061 -4.687 9.132 1.00 47.66 391 LEU A N 1
ATOM 3021 C CA . LEU A 1 391 ? -17.394 -3.578 10.020 1.00 47.66 391 LEU A CA 1
ATOM 3022 C C . LEU A 1 391 ? -16.786 -3.857 11.400 1.00 47.66 391 LEU A C 1
ATOM 3024 O O . LEU A 1 391 ? -16.867 -4.987 11.894 1.00 47.66 391 LEU A O 1
ATOM 3028 N N . PRO A 1 392 ? -16.181 -2.848 12.029 1.00 43.22 392 PRO A N 1
ATOM 3029 C CA . PRO A 1 392 ? -15.449 -3.037 13.262 1.00 43.22 392 PRO A CA 1
ATOM 3030 C C . PRO A 1 392 ? -16.430 -3.287 14.427 1.00 43.22 392 PRO A C 1
ATOM 3032 O O . PRO A 1 392 ? -17.422 -2.578 14.617 1.00 43.22 392 PRO A O 1
ATOM 3035 N N . GLY A 1 393 ? -16.199 -4.390 15.144 1.00 40.91 393 GLY A N 1
ATOM 3036 C CA . GLY A 1 393 ? -17.029 -4.893 16.235 1.00 40.91 393 GLY A CA 1
ATOM 3037 C C . GLY A 1 393 ? -16.205 -5.694 17.248 1.00 40.91 393 GLY A C 1
ATOM 3038 O O . GLY A 1 393 ? -15.090 -6.138 16.969 1.00 40.91 393 GLY A O 1
ATOM 3039 N N . ALA A 1 394 ? -16.732 -5.822 18.467 1.00 32.62 394 ALA A N 1
ATOM 3040 C CA . ALA A 1 394 ? -15.963 -6.300 19.612 1.00 32.62 394 ALA A CA 1
ATOM 3041 C C . ALA A 1 394 ? -15.511 -7.779 19.500 1.00 32.62 394 ALA A C 1
ATOM 3043 O O . ALA A 1 394 ? -16.345 -8.618 19.150 1.00 32.62 394 ALA A O 1
ATOM 3044 N N . PRO A 1 395 ? -14.264 -8.122 19.901 1.00 38.53 395 PRO A N 1
ATOM 3045 C CA . PRO A 1 395 ? -13.118 -7.255 20.170 1.00 38.53 395 PRO A CA 1
ATOM 3046 C C . PRO A 1 395 ? -12.021 -7.511 19.116 1.00 38.53 395 PRO A C 1
ATOM 3048 O O . PRO A 1 395 ? -11.191 -8.400 19.285 1.00 38.53 395 PRO A O 1
ATOM 3051 N N . TYR A 1 396 ? -12.017 -6.718 18.038 1.00 45.12 396 TYR A N 1
ATOM 3052 C CA . TYR A 1 396 ? -10.995 -6.698 16.964 1.00 45.12 396 TYR A CA 1
ATOM 3053 C C . TYR A 1 396 ? -11.095 -7.785 15.891 1.00 45.12 396 TYR A C 1
ATOM 3055 O O . TYR A 1 396 ? -10.109 -8.101 15.241 1.00 45.12 396 TYR A O 1
ATOM 3063 N N . THR A 1 397 ? -12.276 -8.355 15.662 1.00 43.59 397 THR A N 1
ATOM 3064 C CA . THR A 1 397 ? -12.481 -9.389 14.635 1.00 43.59 397 THR A CA 1
ATOM 3065 C C . THR A 1 397 ? -13.579 -8.952 13.666 1.00 43.59 397 THR A C 1
ATOM 3067 O O . THR A 1 397 ? -14.580 -8.382 14.111 1.00 43.59 397 THR A O 1
ATOM 3070 N N . PRO A 1 398 ? -13.468 -9.259 12.359 1.00 43.16 398 PRO A N 1
ATOM 3071 C CA . PRO A 1 398 ? -14.651 -9.375 11.518 1.00 43.16 398 PRO A CA 1
ATOM 3072 C C . PRO A 1 398 ? -15.658 -10.274 12.239 1.00 43.16 398 PRO A C 1
ATOM 3074 O O . PRO A 1 398 ? -15.298 -11.374 12.657 1.00 43.16 398 PRO A O 1
ATOM 3077 N N . ARG A 1 399 ? -16.896 -9.820 12.446 1.00 37.06 399 ARG A N 1
ATOM 3078 C CA . ARG A 1 399 ? -17.933 -10.677 13.034 1.00 37.06 399 ARG A CA 1
ATOM 3079 C C . ARG A 1 399 ? -18.117 -11.919 12.153 1.00 37.06 399 ARG A C 1
ATOM 3081 O O . ARG A 1 399 ? -18.469 -11.793 10.985 1.00 37.06 399 ARG A O 1
ATOM 3088 N N . PHE A 1 400 ? -17.905 -13.094 12.736 1.00 49.62 400 PHE A N 1
ATOM 3089 C CA . PHE A 1 400 ? -18.324 -14.386 12.201 1.00 49.62 400 PHE A CA 1
ATOM 3090 C C . PHE A 1 400 ? -19.366 -14.949 13.163 1.00 49.62 400 PHE A C 1
ATOM 3092 O O . PHE A 1 400 ? -19.029 -15.507 14.203 1.00 49.62 400 PHE A O 1
ATOM 3099 N N . THR A 1 401 ? -20.640 -14.739 12.861 1.00 35.81 401 THR A N 1
ATOM 3100 C CA . THR A 1 401 ? -21.704 -15.574 13.418 1.00 35.81 401 THR A CA 1
ATOM 3101 C C . THR A 1 401 ? -22.096 -16.573 12.339 1.00 35.81 401 THR A C 1
ATOM 3103 O O . THR A 1 401 ? -22.449 -16.156 11.243 1.00 35.81 401 THR A O 1
ATOM 3106 N N . ASP A 1 402 ? -22.063 -17.873 12.646 1.00 38.25 402 ASP A N 1
ATOM 3107 C CA . ASP A 1 402 ? -22.458 -18.964 11.730 1.00 38.25 402 ASP A CA 1
ATOM 3108 C C . ASP A 1 402 ? -23.956 -18.952 11.361 1.00 38.25 402 ASP A C 1
ATOM 3110 O O . ASP A 1 402 ? -24.415 -19.740 10.535 1.00 38.25 402 ASP A O 1
ATOM 3114 N N . ALA A 1 403 ? -24.740 -18.060 11.971 1.00 36.97 403 ALA A N 1
ATOM 3115 C CA . ALA A 1 403 ? -26.123 -17.822 11.597 1.00 36.97 403 ALA A CA 1
ATOM 3116 C C . ALA A 1 403 ? -26.172 -16.685 10.563 1.00 36.97 403 ALA A C 1
ATOM 3118 O O . ALA A 1 403 ? -25.819 -15.560 10.931 1.00 36.97 403 ALA A O 1
ATOM 3119 N N . PRO A 1 404 ? -26.622 -16.931 9.315 1.00 37.59 404 PRO A N 1
ATOM 3120 C CA . PRO A 1 404 ? -26.892 -15.852 8.376 1.00 37.59 404 PRO A CA 1
ATOM 3121 C C . PRO A 1 404 ? -27.942 -14.941 9.005 1.00 37.59 404 PRO A C 1
ATOM 3123 O O . PRO A 1 404 ? -29.097 -15.329 9.196 1.00 37.59 404 PRO A O 1
ATOM 3126 N N . SER A 1 405 ? -27.523 -13.742 9.390 1.00 45.75 405 SER A N 1
ATOM 3127 C CA . SER A 1 405 ? -28.451 -12.704 9.807 1.00 45.75 405 SER A CA 1
ATOM 3128 C C . SER A 1 405 ? -28.965 -11.998 8.554 1.00 45.75 405 SER A C 1
ATOM 3130 O O . SER A 1 405 ? -28.272 -11.936 7.540 1.00 45.75 405 SER A O 1
ATOM 3132 N N . ASP A 1 406 ? -30.159 -11.405 8.598 1.00 45.12 406 ASP A N 1
ATOM 3133 C CA . ASP A 1 406 ? -30.641 -10.570 7.486 1.00 45.12 406 ASP A CA 1
ATOM 3134 C C . ASP A 1 406 ? -29.685 -9.393 7.157 1.00 45.12 406 ASP A C 1
ATOM 3136 O O . ASP A 1 406 ? -29.801 -8.804 6.085 1.00 45.12 406 ASP A O 1
ATOM 3140 N N . PHE A 1 407 ? -28.706 -9.094 8.029 1.00 41.38 407 PHE A N 1
ATOM 3141 C CA . PHE A 1 407 ? -27.627 -8.119 7.816 1.00 41.38 407 PHE A CA 1
ATOM 3142 C C . PHE A 1 407 ? -26.464 -8.618 6.932 1.00 41.38 407 PHE A C 1
ATOM 3144 O O . PHE A 1 407 ? -25.620 -7.806 6.551 1.00 41.38 407 PHE A O 1
ATOM 3151 N N . ASP A 1 408 ? -26.392 -9.915 6.614 1.00 45.69 408 ASP A N 1
ATOM 3152 C CA . ASP A 1 408 ? -25.321 -10.507 5.792 1.00 45.69 408 ASP A CA 1
ATOM 3153 C C . ASP A 1 408 ? -25.667 -10.563 4.294 1.00 45.69 408 ASP A C 1
ATOM 3155 O O . ASP A 1 408 ? -24.814 -10.883 3.461 1.00 45.69 408 ASP A O 1
ATOM 3159 N N . LYS A 1 409 ? -26.905 -10.209 3.923 1.00 44.28 409 LYS A N 1
ATOM 3160 C CA . LYS A 1 409 ? -27.325 -10.070 2.522 1.00 44.28 409 LYS A CA 1
ATOM 3161 C C . LYS A 1 409 ? -26.515 -8.948 1.857 1.00 44.28 409 LYS A C 1
ATOM 3163 O O . LYS A 1 409 ? -26.695 -7.780 2.182 1.00 44.28 409 LYS A O 1
ATOM 3168 N N . GLY A 1 410 ? -25.617 -9.320 0.941 1.00 54.28 410 GLY A N 1
ATOM 3169 C CA . GLY A 1 410 ? -24.779 -8.394 0.164 1.00 54.28 410 GLY A CA 1
ATOM 3170 C C . GLY A 1 410 ? -23.301 -8.319 0.572 1.00 54.28 410 GLY A C 1
ATOM 3171 O O . GLY A 1 410 ? -22.546 -7.587 -0.061 1.00 54.28 410 GLY A O 1
ATOM 3172 N N . ARG A 1 411 ? -22.847 -9.069 1.591 1.00 66.75 411 ARG A N 1
ATOM 3173 C CA . ARG A 1 411 ? -21.430 -9.078 2.014 1.00 66.75 411 ARG A CA 1
ATOM 3174 C C . ARG A 1 411 ? -20.638 -10.210 1.364 1.00 66.75 411 ARG A C 1
ATOM 3176 O O . ARG A 1 411 ? -21.091 -11.350 1.346 1.00 66.75 411 ARG A O 1
ATOM 3183 N N . TRP A 1 412 ? -19.420 -9.912 0.910 1.00 77.75 412 TRP A N 1
ATOM 3184 C CA . TRP A 1 412 ? -18.522 -10.912 0.326 1.00 77.75 412 TRP A CA 1
ATOM 3185 C C . TRP A 1 412 ? -17.871 -11.822 1.380 1.00 77.75 412 TRP A C 1
ATOM 3187 O O . TRP A 1 412 ? -17.361 -11.375 2.417 1.00 77.75 412 TRP A O 1
ATOM 3197 N N . ARG A 1 413 ? -17.835 -13.124 1.089 1.00 84.19 413 ARG A N 1
ATOM 3198 C CA . ARG A 1 413 ? -17.068 -14.132 1.836 1.00 84.19 413 ARG A CA 1
ATOM 3199 C C . ARG A 1 413 ? -15.556 -13.958 1.626 1.00 84.19 413 ARG A C 1
ATOM 3201 O O . ARG A 1 413 ? -15.114 -13.136 0.836 1.00 84.19 413 ARG A O 1
ATOM 3208 N N . LEU A 1 414 ? -14.724 -14.669 2.406 1.00 87.81 414 LEU A N 1
ATOM 3209 C CA . LEU A 1 414 ? -13.279 -14.359 2.462 1.00 87.81 414 LEU A CA 1
ATOM 3210 C C . LEU A 1 414 ? -12.606 -14.839 1.178 1.00 87.81 414 LEU A C 1
ATOM 3212 O O . LEU A 1 414 ? -11.696 -14.194 0.666 1.00 87.81 414 LEU A O 1
ATOM 3216 N N . ASP A 1 415 ? -13.094 -15.958 0.653 1.00 88.00 415 ASP A N 1
ATOM 3217 C CA . ASP A 1 415 ? -12.746 -16.486 -0.654 1.00 88.00 415 ASP A CA 1
ATOM 3218 C C . ASP A 1 415 ? -13.192 -15.539 -1.775 1.00 88.00 415 ASP A C 1
ATOM 3220 O O . ASP A 1 415 ? -12.437 -15.340 -2.720 1.00 88.00 415 ASP A O 1
ATOM 3224 N N . GLU A 1 416 ? -14.356 -14.896 -1.652 1.00 89.75 416 GLU A N 1
ATOM 3225 C CA . GLU A 1 416 ? -14.820 -13.876 -2.604 1.00 89.75 416 GLU A CA 1
ATOM 3226 C C . GLU A 1 416 ? -13.949 -12.618 -2.558 1.00 89.75 416 GLU A C 1
ATOM 3228 O O . GLU A 1 416 ? -13.533 -12.143 -3.611 1.00 89.75 416 GLU A O 1
ATOM 3233 N N . CYS A 1 417 ? -13.572 -12.132 -1.368 1.00 92.69 417 CYS A N 1
ATOM 3234 C CA . CYS A 1 417 ? -12.623 -11.024 -1.236 1.00 92.69 417 CYS A CA 1
ATOM 3235 C C . CYS A 1 417 ? -11.276 -11.351 -1.899 1.00 92.69 417 CYS A C 1
ATOM 3237 O O . CYS A 1 417 ? -10.725 -10.533 -2.637 1.00 92.69 417 CYS A O 1
ATOM 3239 N N . LEU A 1 418 ? -10.759 -12.562 -1.664 1.00 93.75 418 LEU A N 1
ATOM 3240 C CA . LEU A 1 418 ? -9.486 -13.009 -2.226 1.00 93.75 418 LEU A CA 1
ATOM 3241 C C . LEU A 1 418 ? -9.558 -13.172 -3.755 1.00 93.75 418 LEU A C 1
ATOM 3243 O O . LEU A 1 418 ? -8.619 -12.796 -4.460 1.00 93.75 418 LEU A O 1
ATOM 3247 N N . ARG A 1 419 ? -10.677 -13.686 -4.282 1.00 93.75 419 ARG A N 1
ATOM 3248 C CA . ARG A 1 419 ? -10.945 -13.780 -5.729 1.00 93.75 419 ARG A CA 1
ATOM 3249 C C . ARG A 1 419 ? -11.053 -12.406 -6.380 1.00 93.75 419 ARG A C 1
ATOM 3251 O O . ARG A 1 419 ? -10.421 -12.180 -7.403 1.00 93.75 419 ARG A O 1
ATOM 3258 N N . PHE A 1 420 ? -11.770 -11.473 -5.758 1.00 94.06 420 PHE A N 1
ATOM 3259 C CA . PHE A 1 420 ? -11.874 -10.102 -6.249 1.00 94.06 420 PHE A CA 1
ATOM 3260 C C . PHE A 1 420 ? -10.494 -9.450 -6.385 1.00 94.06 420 PHE A C 1
ATOM 3262 O O . PHE A 1 420 ? -10.164 -8.892 -7.431 1.00 94.06 420 PHE A O 1
ATOM 3269 N N . ALA A 1 421 ? -9.657 -9.556 -5.349 1.00 95.94 421 ALA A N 1
ATOM 3270 C CA . ALA A 1 421 ? -8.339 -8.935 -5.363 1.00 95.94 421 ALA A CA 1
ATOM 3271 C C . ALA A 1 421 ? -7.373 -9.587 -6.359 1.00 95.94 421 ALA A C 1
ATOM 3273 O O . ALA A 1 421 ? -6.628 -8.883 -7.047 1.00 95.94 421 ALA A O 1
ATOM 3274 N N . THR A 1 422 ? -7.389 -10.919 -6.471 1.00 95.75 422 THR A N 1
ATOM 3275 C CA . THR A 1 422 ? -6.580 -11.640 -7.470 1.00 95.75 422 THR A CA 1
ATOM 3276 C C . THR A 1 422 ? -7.016 -11.315 -8.897 1.00 95.75 422 THR A C 1
ATOM 3278 O O . THR A 1 422 ? -6.158 -11.080 -9.751 1.00 95.75 422 THR A O 1
ATOM 3281 N N . GLU A 1 423 ? -8.321 -11.212 -9.152 1.00 95.19 423 GLU A N 1
ATOM 3282 C CA . GLU A 1 423 ? -8.857 -10.809 -10.450 1.00 95.19 423 GLU A CA 1
ATOM 3283 C C . GLU A 1 423 ? -8.490 -9.366 -10.815 1.00 95.19 423 GLU A C 1
ATOM 3285 O O . GLU A 1 423 ? -7.941 -9.126 -11.894 1.00 95.19 423 GLU A O 1
ATOM 3290 N N . LEU A 1 424 ? -8.718 -8.409 -9.910 1.00 95.44 424 LEU A N 1
ATOM 3291 C CA . LEU A 1 424 ? -8.370 -7.006 -10.138 1.00 95.44 424 LEU A CA 1
ATOM 3292 C C . LEU A 1 424 ? -6.880 -6.852 -10.446 1.00 95.44 424 LEU A C 1
ATOM 3294 O O . LEU A 1 424 ? -6.509 -6.165 -11.397 1.00 95.44 424 LEU A O 1
ATOM 3298 N N . THR A 1 425 ? -6.028 -7.543 -9.689 1.00 95.19 425 THR A N 1
ATOM 3299 C CA . THR A 1 425 ? -4.576 -7.543 -9.912 1.00 95.19 425 THR A CA 1
ATOM 3300 C C . THR A 1 425 ? -4.218 -8.129 -11.273 1.00 95.19 425 THR A C 1
ATOM 3302 O O . THR A 1 425 ? -3.406 -7.566 -12.005 1.00 95.19 425 THR A O 1
ATOM 3305 N N . GLY A 1 426 ? -4.870 -9.224 -11.664 1.00 92.81 426 GLY A N 1
ATOM 3306 C CA . GLY A 1 426 ? -4.728 -9.812 -12.990 1.00 92.81 426 GLY A CA 1
ATOM 3307 C C . GLY A 1 426 ? -5.101 -8.865 -14.129 1.00 92.81 426 GLY A C 1
ATOM 3308 O O . GLY A 1 426 ? -4.429 -8.832 -15.161 1.00 92.81 426 GLY A O 1
ATOM 3309 N N . ARG A 1 427 ? -6.143 -8.055 -13.935 1.00 93.31 427 ARG A N 1
ATOM 3310 C CA . ARG A 1 427 ? -6.540 -7.000 -14.877 1.00 93.31 427 ARG A CA 1
ATOM 3311 C C . ARG A 1 427 ? -5.585 -5.807 -14.847 1.00 93.31 427 ARG A C 1
ATOM 3313 O O . ARG A 1 427 ? -5.395 -5.174 -15.886 1.00 93.31 427 ARG A O 1
ATOM 3320 N N . LYS A 1 428 ? -4.976 -5.511 -13.692 1.00 94.06 428 LYS A N 1
ATOM 3321 C CA . LYS A 1 428 ? -3.950 -4.471 -13.534 1.00 94.06 428 LYS A CA 1
ATOM 3322 C C . LYS A 1 428 ? -2.705 -4.796 -14.336 1.00 94.06 428 LYS A C 1
ATOM 3324 O O . LYS A 1 428 ? -2.207 -3.923 -15.029 1.00 94.06 428 LYS A O 1
ATOM 3329 N N . ILE A 1 429 ? -2.218 -6.036 -14.290 1.00 91.06 429 ILE A N 1
ATOM 3330 C CA . ILE A 1 429 ? -0.967 -6.376 -14.985 1.00 91.06 429 ILE A CA 1
ATOM 3331 C C . ILE A 1 429 ? -1.075 -6.348 -16.516 1.00 91.06 429 ILE A C 1
ATOM 3333 O O . ILE A 1 429 ? -0.063 -6.361 -17.205 1.00 91.06 429 ILE A O 1
ATOM 3337 N N . ARG A 1 430 ? -2.297 -6.273 -17.051 1.00 89.62 430 ARG A N 1
ATOM 3338 C CA . ARG A 1 430 ? -2.621 -6.225 -18.488 1.00 89.62 430 ARG A CA 1
ATOM 3339 C C . ARG A 1 430 ? -2.893 -4.814 -19.006 1.00 89.62 430 ARG A C 1
ATOM 3341 O O . ARG A 1 430 ? -3.381 -4.634 -20.115 1.00 89.62 430 ARG A O 1
ATOM 3348 N N . ARG A 1 431 ? -2.627 -3.790 -18.197 1.00 89.94 431 ARG A N 1
ATOM 3349 C CA . ARG A 1 431 ? -2.794 -2.384 -18.579 1.00 89.94 431 ARG A CA 1
ATOM 3350 C C . ARG A 1 431 ? -1.691 -1.537 -17.972 1.00 89.94 431 ARG A C 1
ATOM 3352 O O . ARG A 1 431 ? -1.088 -1.921 -16.978 1.00 89.94 431 ARG A O 1
ATOM 3359 N N . LYS A 1 432 ? -1.466 -0.358 -18.545 1.00 86.19 432 LYS A N 1
ATOM 3360 C CA . LYS A 1 432 ? -0.578 0.642 -17.947 1.00 86.19 432 LYS A CA 1
ATOM 3361 C C . LYS A 1 432 ? -1.318 1.426 -16.871 1.00 86.19 432 LYS A C 1
ATOM 3363 O O . LYS A 1 432 ? -2.450 1.854 -17.093 1.00 86.19 432 LYS A O 1
ATOM 3368 N N . GLY A 1 433 ? -0.651 1.653 -15.743 1.00 87.81 433 GLY A N 1
ATOM 3369 C CA . GLY A 1 433 ? -1.211 2.418 -14.632 1.00 87.81 433 GLY A CA 1
ATOM 3370 C C . GLY A 1 433 ? -2.395 1.721 -13.954 1.00 87.81 433 GLY A C 1
ATOM 3371 O O . GLY A 1 433 ? -2.599 0.513 -14.084 1.00 87.81 433 GLY A O 1
ATOM 3372 N N . PHE A 1 434 ? -3.168 2.497 -13.194 1.00 91.56 434 PHE A N 1
ATOM 3373 C CA . PHE A 1 434 ? -4.257 1.977 -12.360 1.00 91.56 434 PHE A CA 1
ATOM 3374 C C . PHE A 1 434 ? -5.651 2.320 -12.895 1.00 91.56 434 PHE A C 1
ATOM 3376 O O . PHE A 1 434 ? -6.630 1.776 -12.401 1.00 91.56 434 PHE A O 1
ATOM 3383 N N . GLU A 1 435 ? -5.771 3.201 -13.887 1.00 91.94 435 GLU A N 1
ATOM 3384 C CA . GLU A 1 435 ? -7.059 3.754 -14.309 1.00 91.94 435 GLU A CA 1
ATOM 3385 C C . GLU A 1 435 ? -8.036 2.699 -14.866 1.00 91.94 435 GLU A C 1
ATOM 3387 O O . GLU A 1 435 ? -7.676 1.739 -15.562 1.00 91.94 435 GLU A O 1
ATOM 3392 N N . GLY A 1 436 ? -9.322 2.891 -14.556 1.00 92.31 436 GLY A N 1
ATOM 3393 C CA . GLY A 1 436 ? -10.419 2.080 -15.084 1.00 92.31 436 GLY A CA 1
ATOM 3394 C C . GLY A 1 436 ? -10.459 0.637 -14.572 1.00 92.31 436 GLY A C 1
ATOM 3395 O O . GLY A 1 436 ? -11.106 -0.207 -15.203 1.00 92.31 436 GLY A O 1
ATOM 3396 N N . LEU A 1 437 ? -9.771 0.317 -13.471 1.00 94.38 437 LEU A N 1
ATOM 3397 C CA . LEU A 1 437 ? -9.829 -1.000 -12.835 1.00 94.38 437 LEU A CA 1
ATOM 3398 C C . LEU A 1 437 ? -11.214 -1.263 -12.245 1.00 94.38 437 LEU A C 1
ATOM 3400 O O . LEU A 1 437 ? -11.794 -2.301 -12.550 1.00 94.38 437 LEU A O 1
ATOM 3404 N N . ALA A 1 438 ? -11.793 -0.311 -11.506 1.00 92.38 438 ALA A N 1
ATOM 3405 C CA . ALA A 1 438 ? -13.134 -0.479 -10.934 1.00 92.38 438 ALA A CA 1
ATOM 3406 C C . ALA A 1 438 ? -14.198 -0.734 -12.013 1.00 92.38 438 ALA A C 1
ATOM 3408 O O . ALA A 1 438 ? -14.934 -1.715 -11.942 1.00 92.38 438 ALA A O 1
ATOM 34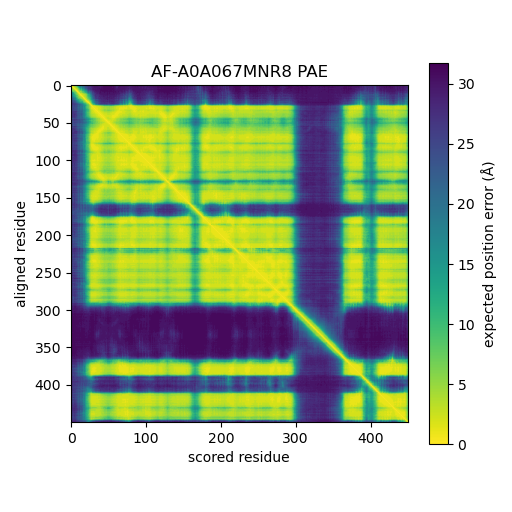09 N N . LYS A 1 439 ? -14.188 0.065 -13.089 1.00 91.06 439 LYS A N 1
ATOM 3410 C CA . LYS A 1 439 ? -15.068 -0.128 -14.253 1.00 91.06 439 LYS A CA 1
ATOM 3411 C C . LYS A 1 439 ? -14.856 -1.483 -14.937 1.00 91.06 439 LYS A C 1
ATOM 3413 O O . LYS A 1 439 ? -15.792 -2.064 -15.476 1.00 91.06 439 LYS A O 1
ATOM 3418 N N . ALA A 1 440 ? -13.626 -2.000 -14.954 1.00 91.44 440 ALA A N 1
ATOM 3419 C CA . ALA A 1 440 ? -13.355 -3.329 -15.498 1.00 91.44 440 ALA A CA 1
ATOM 3420 C C . ALA A 1 440 ? -13.934 -4.443 -14.613 1.00 91.44 440 ALA A C 1
ATOM 3422 O O . ALA A 1 440 ? -14.426 -5.427 -15.158 1.00 91.44 440 ALA A O 1
ATOM 3423 N N . MET A 1 441 ? -13.916 -4.270 -13.288 1.00 90.94 441 MET A N 1
ATOM 3424 C CA . MET A 1 441 ? -14.561 -5.191 -12.344 1.00 90.94 441 MET A CA 1
ATOM 3425 C C . MET A 1 441 ? -16.092 -5.134 -12.447 1.00 90.94 441 MET A C 1
ATOM 3427 O O . MET A 1 441 ? -16.754 -6.168 -12.413 1.00 90.94 441 MET A O 1
ATOM 3431 N N . GLU A 1 442 ? -16.660 -3.943 -12.642 1.00 87.50 442 GLU A N 1
ATOM 3432 C CA . GLU A 1 442 ? -18.098 -3.747 -12.861 1.00 87.50 442 GLU A CA 1
ATOM 3433 C C . GLU A 1 442 ? -18.593 -4.472 -14.118 1.00 87.50 442 GLU A C 1
ATOM 3435 O O . GLU A 1 442 ? -19.572 -5.215 -14.069 1.00 87.50 442 GLU A O 1
ATOM 3440 N N . LYS A 1 443 ? -17.868 -4.330 -15.236 1.00 88.44 443 LYS A N 1
ATOM 3441 C CA . LYS A 1 443 ? -18.207 -4.968 -16.519 1.00 88.44 443 LYS A CA 1
ATOM 3442 C C . LYS A 1 443 ? -18.343 -6.487 -16.439 1.00 88.44 443 LYS A C 1
ATOM 3444 O O . LYS A 1 443 ? -19.085 -7.059 -17.229 1.00 88.44 443 LYS A O 1
ATOM 3449 N N . VAL A 1 444 ? -17.624 -7.130 -15.522 1.00 87.81 444 VAL A N 1
ATOM 3450 C CA . VAL A 1 444 ? -17.664 -8.589 -15.332 1.00 87.81 444 VAL A CA 1
ATOM 3451 C C . VAL A 1 444 ? -18.578 -9.022 -14.189 1.00 87.81 444 VAL A C 1
ATOM 3453 O O . VAL A 1 444 ? -18.594 -10.186 -13.808 1.00 87.81 444 VAL A O 1
ATOM 3456 N N . GLY A 1 445 ? -19.383 -8.093 -13.672 1.00 83.81 445 GLY A N 1
ATOM 3457 C CA . GLY A 1 445 ? -20.502 -8.402 -12.795 1.00 83.81 445 GLY A CA 1
ATOM 3458 C C . GLY A 1 445 ? -20.175 -8.449 -11.308 1.00 83.81 445 GLY A C 1
ATOM 3459 O O . GLY A 1 445 ? -21.057 -8.815 -10.541 1.00 83.81 445 GLY A O 1
ATOM 3460 N N . TRP A 1 446 ? -18.983 -8.023 -10.864 1.00 84.38 446 TRP A N 1
ATOM 3461 C CA . TRP A 1 446 ? -18.656 -7.994 -9.426 1.00 84.38 446 TRP A CA 1
ATOM 3462 C C . TRP A 1 446 ? -19.598 -7.107 -8.597 1.00 84.38 446 TRP A C 1
ATOM 3464 O O . TRP A 1 446 ? -19.739 -7.321 -7.395 1.00 84.38 446 TRP A O 1
ATOM 3474 N N . PHE A 1 447 ? -20.247 -6.124 -9.225 1.00 79.56 447 PHE A N 1
ATOM 3475 C CA . PHE A 1 447 ? -21.152 -5.176 -8.561 1.00 79.56 447 PHE A CA 1
ATOM 3476 C C . PHE A 1 447 ? -22.618 -5.322 -8.978 1.00 79.56 447 PHE A C 1
ATOM 3478 O O . PHE A 1 447 ? -23.471 -4.597 -8.474 1.00 79.56 447 PHE A O 1
ATOM 3485 N N . ASN A 1 448 ? -22.928 -6.277 -9.858 1.00 68.75 448 ASN A N 1
ATOM 3486 C CA . ASN A 1 448 ? -24.295 -6.514 -10.299 1.00 68.75 448 ASN A CA 1
ATOM 3487 C C . ASN A 1 448 ? -24.982 -7.455 -9.307 1.00 68.75 448 ASN A C 1
ATOM 3489 O O . ASN A 1 448 ? -24.780 -8.667 -9.335 1.00 68.75 448 ASN A O 1
ATOM 3493 N N . THR A 1 449 ? -25.794 -6.894 -8.417 1.00 50.41 449 THR A N 1
ATOM 3494 C CA . THR A 1 449 ? -26.691 -7.653 -7.544 1.00 50.41 449 THR A CA 1
ATOM 3495 C C . THR A 1 449 ? -27.863 -8.183 -8.376 1.00 50.41 449 THR A C 1
ATOM 3497 O O . THR A 1 449 ? -28.685 -7.402 -8.851 1.00 50.41 449 THR A O 1
ATOM 3500 N N . THR A 1 450 ? -27.942 -9.502 -8.572 1.00 33.75 450 THR A N 1
ATOM 3501 C CA . THR A 1 450 ? -29.225 -10.181 -8.851 1.00 33.75 450 THR A CA 1
ATOM 3502 C C . THR A 1 450 ? -30.095 -10.225 -7.613 1.00 33.75 450 THR A C 1
ATOM 3504 O O . THR A 1 450 ? -29.524 -10.515 -6.533 1.00 33.75 450 THR A O 1
#

pLDDT: mean 75.59, std 26.22, range [24.12, 98.44]

Secondary structure (DSSP, 8-state):
-----------HHHHHHHHTS-TT---EEEEEE---EEEEEEEESSPPPTT-----SEEEEEEE-HHHHHHHHHTTSTTEEEEEE-EEESSHHHHHHHHHHHHTTEE-TT-EEETT-PPPEEEEEEETTTTEEEEEEE--SPPPPHHHHHHHHHHHHS--PPPPSS--SSPPPPPPPS-SEEEEE--SHHHHHHHHHHHHHHHHHTT-GGG-EEEEEE--TT-TTGGGTGGG-SEEEEEHHHHHHTT--SHHHHHHHTTTTS-TT-EEEEE-GGG-EEEEETTT--EEEEPPP---------TT--------------------------------------------------------S---TTS----TTHHHHHHHHHHHHHHTT----TTTS----SS--GGGTTPPPHHHHHHHHHHHHHHHTTSSSSTTHHHHHHHTTTT---

InterPro domains:
  IPR011611 Carbohydrate kinase PfkB [PF00294] (50-140)
  IPR029056 Ribokinase-like [G3DSA:3.40.1190.20] (28-438)
  IPR029056 Ribokinase-like [SSF53613] (29-433)
  IPR052562 Ketohexokinase-related [PTHR42774] (25-436)

Nearest PDB structures (foldseek):
  1vm7-assembly1_B  TM=8.091E-01  e=7.496E-17  Thermotoga maritima MSB8
  3ry7-assembly1_A-2  TM=7.210E-01  e=1.069E-16  Staphylococcus aureus subsp. aureus COL
  7vtd-assembly2_C  TM=8.017E-01  e=3.530E-14  Escherichia coli
  7vsk-assembly1_A  TM=8.086E-01  e=2.345E-13  Escherichia coli BL21(DE3)
  3kzh-assembly1_B  TM=7.438E-01  e=3.995E-13  Clostridium perfringens

Radius of gyration: 30.36 Å; Cα contacts (8 Å, |Δi|>4): 703; chains: 1; bounding box: 78×69×106 Å